Protein AF-A0AAE1UV70-F1 (afdb_monomer)

Organism: NCBI:txid243964

InterPro domains:
  IPR001757 P-type ATPase [PR00120] (324-340)
  IPR001757 P-type ATPase [PR00120] (352-368)
  IPR001757 P-type ATPase [PR00120] (383-408)
  IPR001757 P-type ATPase [TIGR01494] (24-434)
  IPR001757 P-type ATPase [TIGR01494] (580-686)
  IPR018303 P-type ATPase, phosphorylation site [PS00154] (149-155)
  IPR018303 P-type ATPase, phosphorylation site [PS00154] (486-492)
  IPR023214 HAD superfamily [G3DSA:3.40.50.1000] (114-409)
  IPR023214 HAD superfamily [G3DSA:3.40.50.1000] (577-671)
  IPR023298 P-type ATPase, transmembrane domain superfamily [SSF81665] (36-427)
  IPR023299 P-type ATPase, cytoplasmic domain N [G3DSA:3.40.1110.10] (154-232)
  IPR023299 P-type ATPase, cytoplasmic domain N [G3DSA:3.40.1110.10] (233-283)
  IPR027256 P-type ATPase, subfamily IB [TIGR01525] (2-461)
  IPR036412 HAD-like superfamily [SSF56784] (146-458)
  IPR036412 HAD-like superfamily [SSF56784] (483-710)
  IPR044492 P-type ATPase, haloacid dehalogenase domain [SFLDF00027] (129-404)

pLDDT: mean 71.95, std 21.82, range [19.06, 96.69]

Solvent-accessible surface area (backbone atoms only — not comparable to full-atom values): 41088 Å² total; per-residue (Å²): 140,85,64,73,91,67,83,84,89,75,84,91,79,93,76,81,86,86,59,61,69,73,65,19,66,54,42,45,50,50,53,45,50,52,55,13,65,70,38,77,29,66,71,50,55,51,51,53,54,47,49,68,58,47,54,60,50,42,53,52,51,14,52,49,38,20,49,54,42,33,50,34,51,73,69,65,68,58,66,75,84,77,48,56,98,89,55,52,57,62,56,55,15,47,42,29,14,48,8,21,46,47,29,49,58,63,67,33,50,72,44,24,47,61,50,20,48,46,42,41,40,52,47,29,43,79,70,40,29,39,42,56,15,32,48,33,40,53,39,37,43,61,46,38,30,36,38,33,32,43,75,42,44,46,17,64,61,56,44,36,67,76,49,75,48,66,76,48,103,64,59,68,53,62,53,33,50,53,51,24,31,58,26,65,81,42,88,47,65,66,31,49,19,46,35,60,54,35,48,73,66,47,90,85,50,103,72,71,85,62,62,72,69,41,79,74,44,80,44,88,100,34,37,40,35,22,30,45,90,90,35,48,35,39,39,24,38,72,65,51,36,53,77,72,70,28,73,79,53,70,71,56,53,52,51,37,50,54,28,17,64,67,34,18,52,50,32,40,32,29,51,69,72,38,64,38,31,40,41,28,31,28,50,52,69,38,89,62,43,38,58,43,48,53,49,36,48,77,69,65,25,47,60,33,42,41,31,60,47,54,61,53,33,46,52,30,49,27,60,71,37,68,41,88,45,77,44,46,59,38,50,55,69,52,47,2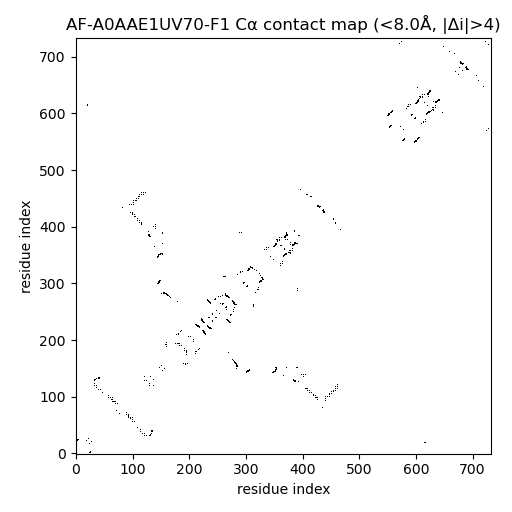4,51,51,47,46,54,46,39,74,74,72,42,38,34,29,24,37,24,38,18,79,76,37,31,64,24,18,56,59,24,67,27,7,34,16,39,26,80,75,42,73,58,14,53,70,35,25,32,27,39,25,58,49,84,52,70,62,50,58,55,47,50,33,53,50,20,40,52,34,55,50,48,30,53,50,33,44,52,52,46,48,49,54,31,65,58,35,32,50,42,16,56,39,73,48,26,90,83,67,70,49,72,52,50,46,68,56,26,45,49,52,49,51,51,50,34,52,50,33,51,52,58,26,56,54,52,72,72,68,72,77,73,69,84,68,78,69,74,72,68,83,89,64,87,83,74,81,91,77,80,54,103,79,76,73,92,82,94,76,86,91,81,91,80,83,92,74,87,84,80,91,88,80,95,76,71,71,68,68,69,57,74,78,61,83,92,77,89,83,84,92,84,76,96,79,81,85,84,84,82,93,77,86,88,77,90,73,92,75,87,78,88,78,66,62,68,34,36,37,51,47,75,74,61,85,73,71,92,69,56,78,68,50,60,52,51,38,55,72,55,55,38,46,79,61,58,92,88,49,43,45,62,52,47,48,56,44,43,76,71,66,33,48,38,36,31,42,44,66,39,83,13,78,80,42,26,70,32,26,55,66,32,82,40,12,31,17,31,64,85,41,38,70,62,22,53,73,40,25,82,40,72,35,86,56,92,42,76,67,54,57,54,45,53,53,53,51,49,53,54,49,50,53,47,51,52,49,41,50,51,54,52,48,53,46,52,68,51,48,50,45,38,56,69,34,71,49,26,91,83,65,76,49,63,56,50,69,68,58,53,50,50,51,53,50,50,52,54,49,49,43,51,52,60,58,55,53,60,77,69,66,70,77,86,88,67,95,46,74,70,66,50,53,58,66,73,78,107

Foldseek 3Di:
DDAPPDDDDDDDDDDDDPADFCRGPVNVLVVQLVQQLPADAPVLVVLVVCCVVQLVVLLVLLVVLLVVQLVCLVVVVDPPVLAPPVDHSNRQSNQLSLLSNLLSPLVQLNVLQSLLSSLLQVLLSVVQKHFRYNLLLQLLQQFQAEEEEDALAQFVNQKAFDDKDFPDPDDPLVVLLQLLQLLVPPPDNVSVNSVVVSVVSVPDDPDDDHFHWDPWDADPPFFIWIQGPNKTKTKGDPVSLVVLVADDDPVNVVVCLVLLLQLWHWMWMDINSYTTMITTMHRHGDPCLLVLCVVCVVVNHAYEYEYLADPSNQVNSCVVSVHDHYHYNDALVNLLVVLVVCVVVVGQYEYEECQPRNLSNLQSHSFREHADPPDPRSVVSGSMYRNHSDNLSSVVSSVSSNVSVVLSVVLVVLSVVSSVVSNCVSSCVCCVPPVDHQGSVNSNVSVVVSNVVSSVSSNCSSVDDRPCSVVPPPPPPDDDDDDDDDPPGDDDDDDDDDDDDDDDDDDDPDPPVVVVVVPDDDDDDDDDPPDPPPDPDDDDDDDDPPPDAFAAEEEEDPDDPDDDDPVVVVVCVLNNYDYDDQPCQLVVQVVCVVVVHQYEYEDDDQLPRCLVNLSNGNFREYECVYDPNSVVSGPYYHPHPDPLVVVVVVVLVVLQVVLVVVLCVLVVVCCVPLVCQCVCVCCVPPVHHQPPVNSVVSVVVSVVVSVVSNVCSVVDDRDPDPDSVVSVVVRRD

Sequence (733 aa):
MVIGGTVNENGVLHIRATRVGSESALSQIVRLVESAQMAKAPVQKFADRISKYFVPLVIILSVSTWLAWFLAGKYDGYPKSWIPSSVDSFQLALQFGISVMVIACPCALGLATPTAVMVGTGVGASRGVLIKGGHALESAQKVNCIVFDKTGTLTMGKPVVVTTRLFKSMVLRQFYELVAAAELNSEHPLAKAIVEYAKKFREDEENPRWPEVQDFESITGHGVKAVVHNKKLIVGNKSLMLDEGISVPVDADEILAEAEELAQTGILVSIDGVLSGVVAISDPVKPGAREVISLLKTMKVESKLVTGDNWGTANAIAKEVGISDVIAEAKPEHKAEKVKELQTLGKVVAMVGDGINDSPALVAADVGMAIGAGTDIAIEAADIVLMKSNLEDVVTAIDLSRRTFGRIRLNYFWAFGYNLLGIPIAAGALFPSTGFRLPPWVAGAAMAASSVSVVCSSLLLKNYKRPKKFDNLEIGGIRVNCIVFDKTGTLTIGKPMVVNTWLFKTMVPQEFSELIAAAEGIPIPVEAEKALAETEGQAQTSIRVSIDKELIGVLSVSDPLKPEAPEFVSILKSMNIEKAKPGQKAEKVKELQDLGKVVAMVGVGDGVNDSPALVAVDVGMAIGTGTDIAIEAADIVLMKSSLKDVITAIDLSKKTFRRIHLNYFWALRYNLLGIPIAAGVLFPSTHFCLPPWIAGAAMAASSVSVVCSSLLLKNYRKPKKLNTRDLQGIIVE

Secondary structure (DSSP, 8-state):
---TT----SS------SS-GGGSHHHHHHHHHHHHHHSPPHHHHHHHHHHHHHHHHHHHHHHHHHHHHHHHHHTT-S-GGGS-TT--HHHHHHHHHHHHHHHT--HHHHHHHHHHHHHHHHHHHHTTEEE-SHHHHHHHHH--EEEEEIIIIIB-S--EEEEEEESSS--HHHHHHHHHHHHHT---HHHHHHHHHHHTT-TT-SSPPPPPEEEEEEETTTEEEEEETTEEEEEE-HHHHHHTT----HHHHHHHHHHHHTT-EEEEEEETTEEEEEEEEE-PBPTTHHHHHHHHHHTT-EEEEE-SS-HHHHHHHHHHHT--EEE-S--HHHHHHHHHHHHHTT--EEEEE-SSS-HHHHHHSSEEEEESS--HHHHHH-SEEESSS-THHHHHHHHHHHHHHHHHHHHHHHHHHHHHHHHHHHTTTTHHHH-----HHHHHHHHHHHHHHHHHHHHGGGG----GGGTT---TT------PPPTT--------------------SSSSSTTTTTS---PPPS--TTSSSS----------------EEEEE--SS------HHHHHHHHHTT-B-PPTT-HHHHHHHHHHTT-EEEEEE-S-STTTHHHHHHSSEEEEETTS-HHHHHT-SEEESS--HHHHHHHHHHHHHHHHHHHHHHHHHHHHHHHHHHHHTTTTHHHH-----HHHHHHHHHHHHHHHHHHHHGGGG----S---HHHHHHHHH-

Structure (mmCIF, N/CA/C/O backbone):
data_AF-A0AAE1UV70-F1
#
_entry.id   AF-A0AAE1UV70-F1
#
loop_
_atom_site.group_PDB
_atom_site.id
_atom_site.type_symbol
_atom_site.label_atom_id
_atom_site.label_alt_id
_atom_site.label_comp_id
_atom_site.label_asym_id
_atom_site.label_entity_id
_atom_site.label_seq_id
_atom_site.pdbx_PDB_ins_code
_atom_site.Cartn_x
_atom_site.Cartn_y
_atom_site.Cartn_z
_atom_site.occupancy
_atom_site.B_iso_or_equiv
_atom_site.auth_seq_id
_atom_site.auth_comp_id
_atom_site.auth_asym_id
_atom_site.auth_atom_id
_atom_site.pdbx_PDB_model_num
ATOM 1 N N . MET A 1 1 ? 1.540 -0.021 24.687 1.00 54.69 1 MET A N 1
ATOM 2 C CA . MET A 1 1 ? 2.272 -0.747 23.626 1.00 54.69 1 MET A CA 1
ATOM 3 C C . MET A 1 1 ? 3.311 0.208 23.065 1.00 54.69 1 MET A C 1
ATOM 5 O O . MET A 1 1 ? 2.962 1.352 22.809 1.00 54.69 1 MET A O 1
ATOM 9 N N . VAL A 1 2 ? 4.565 -0.218 22.951 1.00 63.56 2 VAL A N 1
ATOM 10 C CA . VAL A 1 2 ? 5.666 0.584 22.391 1.00 63.56 2 VAL A CA 1
ATOM 11 C C . VAL A 1 2 ? 6.290 -0.189 21.237 1.00 63.56 2 VAL A C 1
ATOM 13 O O . VAL A 1 2 ? 6.264 -1.420 21.248 1.00 63.56 2 VAL A O 1
ATOM 16 N N . ILE A 1 3 ? 6.813 0.516 20.236 1.00 67.50 3 ILE A N 1
ATOM 17 C CA . ILE A 1 3 ? 7.341 -0.093 19.013 1.00 67.50 3 ILE A CA 1
ATOM 18 C C . ILE A 1 3 ? 8.868 0.032 19.008 1.00 67.50 3 ILE A C 1
ATOM 20 O O . ILE A 1 3 ? 9.404 1.123 19.169 1.00 67.50 3 ILE A O 1
ATOM 24 N N . GLY A 1 4 ? 9.587 -1.075 18.805 1.00 66.94 4 GLY A N 1
ATOM 25 C CA . GLY A 1 4 ? 11.048 -1.046 18.676 1.00 66.94 4 GLY A CA 1
ATOM 26 C C . GLY A 1 4 ? 11.500 -0.099 17.555 1.00 66.94 4 GLY A C 1
ATOM 27 O O . GLY A 1 4 ? 10.987 -0.178 16.440 1.00 66.94 4 GLY A O 1
ATOM 28 N N . GLY A 1 5 ? 12.437 0.806 17.860 1.00 64.25 5 GLY A N 1
ATOM 29 C CA . GLY A 1 5 ? 12.915 1.861 16.953 1.00 64.25 5 GLY A CA 1
ATOM 30 C C . GLY A 1 5 ? 12.373 3.269 17.247 1.00 64.25 5 GLY A C 1
ATOM 31 O O . GLY A 1 5 ? 12.861 4.233 16.662 1.00 64.25 5 GLY A O 1
ATOM 32 N N . THR A 1 6 ? 11.404 3.422 18.157 1.00 59.25 6 THR A N 1
ATOM 33 C CA . THR A 1 6 ? 10.949 4.742 18.635 1.00 59.25 6 THR A CA 1
ATOM 34 C C . THR A 1 6 ? 11.833 5.279 19.761 1.00 59.25 6 THR A C 1
ATOM 36 O O . THR A 1 6 ? 12.298 4.507 20.598 1.00 59.25 6 THR A O 1
ATOM 39 N N . VAL A 1 7 ? 12.017 6.601 19.821 1.00 66.62 7 VAL A N 1
ATOM 40 C CA . VAL A 1 7 ? 12.785 7.276 20.880 1.00 66.62 7 VAL A CA 1
ATOM 41 C C . VAL A 1 7 ? 11.846 7.676 22.018 1.00 66.62 7 VAL A C 1
ATOM 43 O O . VAL A 1 7 ? 10.841 8.342 21.784 1.00 66.62 7 VAL A O 1
ATOM 46 N N . ASN A 1 8 ? 12.164 7.257 23.244 1.00 64.31 8 ASN A N 1
ATOM 47 C CA . ASN A 1 8 ? 11.496 7.750 24.445 1.00 64.31 8 ASN A CA 1
ATOM 48 C C . ASN A 1 8 ? 12.130 9.086 24.846 1.00 64.31 8 ASN A C 1
ATOM 50 O O . ASN A 1 8 ? 13.316 9.116 25.166 1.00 64.31 8 ASN A O 1
ATOM 54 N N . GLU A 1 9 ? 11.364 10.172 24.801 1.00 52.44 9 GLU A N 1
ATOM 55 C CA . GLU A 1 9 ? 11.898 11.512 25.066 1.00 52.44 9 GLU A CA 1
ATOM 56 C C . GLU A 1 9 ? 12.005 11.812 26.567 1.00 52.44 9 GLU A C 1
ATOM 58 O O . GLU A 1 9 ? 13.020 12.345 27.003 1.00 52.44 9 GLU A O 1
ATOM 63 N N . ASN A 1 10 ? 11.000 11.435 27.369 1.00 57.41 10 ASN A N 1
ATOM 64 C CA . ASN A 1 10 ? 10.908 11.812 28.782 1.00 57.41 10 ASN A CA 1
ATOM 65 C C . ASN A 1 10 ? 10.503 10.633 29.681 1.00 57.41 10 ASN A C 1
ATOM 67 O O . ASN A 1 10 ? 9.598 9.868 29.356 1.00 57.41 10 ASN A O 1
ATOM 71 N N . GLY A 1 11 ? 11.114 10.558 30.868 1.00 63.62 11 GLY A N 1
ATOM 72 C CA . GLY A 1 11 ? 10.753 9.607 31.925 1.00 63.62 11 GLY A CA 1
ATOM 73 C C . GLY A 1 11 ? 11.327 8.197 31.747 1.00 63.62 11 GLY A C 1
ATOM 74 O O . GLY A 1 11 ? 11.804 7.817 30.679 1.00 63.62 11 GLY A O 1
ATOM 75 N N . VAL A 1 12 ? 11.292 7.409 32.825 1.00 76.56 12 VAL A N 1
ATOM 76 C CA . VAL A 1 12 ? 11.723 6.003 32.818 1.00 76.56 12 VAL A CA 1
ATOM 77 C C . VAL A 1 12 ? 10.519 5.113 32.516 1.00 76.56 12 VAL A C 1
ATOM 79 O O . VAL A 1 12 ? 9.504 5.184 33.204 1.00 76.56 12 VAL A O 1
ATOM 82 N N . LEU A 1 13 ? 10.638 4.260 31.495 1.00 79.50 13 LEU A N 1
ATOM 83 C CA . LEU A 1 13 ? 9.626 3.269 31.130 1.00 79.50 13 LEU A CA 1
ATOM 84 C C . LEU A 1 13 ? 10.156 1.858 31.389 1.00 79.50 13 LEU A C 1
ATOM 86 O O . LEU A 1 13 ? 11.187 1.466 30.846 1.00 79.50 13 LEU A O 1
ATOM 90 N N . HIS A 1 14 ? 9.410 1.063 32.152 1.00 84.94 14 HIS A N 1
ATOM 91 C CA . HIS A 1 14 ? 9.617 -0.381 32.228 1.00 84.94 14 HIS A CA 1
ATOM 92 C C . HIS A 1 14 ? 8.692 -1.068 31.224 1.00 84.94 14 HIS A C 1
ATOM 94 O O . HIS A 1 14 ? 7.469 -1.006 31.338 1.00 84.94 14 HIS A O 1
ATOM 100 N N . ILE A 1 15 ? 9.279 -1.707 30.212 1.00 86.00 15 ILE A N 1
ATOM 101 C CA . ILE A 1 15 ? 8.547 -2.286 29.083 1.00 86.00 15 ILE A CA 1
ATOM 102 C C . ILE A 1 15 ? 8.720 -3.803 29.097 1.00 86.00 15 ILE A C 1
ATOM 104 O O . ILE A 1 15 ? 9.838 -4.312 29.078 1.00 86.00 15 ILE A O 1
ATOM 108 N N . ARG A 1 16 ? 7.604 -4.537 29.066 1.00 82.69 16 ARG A N 1
ATOM 109 C CA . ARG A 1 16 ? 7.604 -5.980 28.806 1.00 82.69 16 ARG A CA 1
ATOM 110 C C . ARG A 1 16 ? 7.743 -6.216 27.302 1.00 82.69 16 ARG A C 1
ATOM 112 O O . ARG A 1 16 ? 6.876 -5.796 26.535 1.00 82.69 16 ARG A O 1
ATOM 119 N N . ALA A 1 17 ? 8.814 -6.886 26.887 1.00 85.50 17 ALA A N 1
ATOM 120 C CA . ALA A 1 17 ? 8.989 -7.289 25.496 1.00 85.50 17 ALA A CA 1
ATOM 121 C C . ALA A 1 17 ? 7.901 -8.305 25.109 1.00 85.50 17 ALA A C 1
ATOM 123 O O . ALA A 1 17 ? 7.751 -9.331 25.765 1.00 85.50 17 ALA A O 1
ATOM 124 N N . THR A 1 18 ? 7.120 -7.985 24.076 1.00 76.81 18 THR A N 1
ATOM 125 C CA . THR A 1 18 ? 6.042 -8.844 23.547 1.00 76.81 18 THR A CA 1
ATOM 126 C C . THR A 1 18 ? 6.389 -9.450 22.190 1.00 76.81 18 THR A C 1
ATOM 128 O O . THR A 1 18 ? 5.943 -10.551 21.905 1.00 76.81 18 THR A O 1
ATOM 131 N N . ARG A 1 19 ? 7.192 -8.752 21.373 1.00 66.81 19 ARG A N 1
ATOM 132 C CA . ARG A 1 19 ? 7.727 -9.209 20.080 1.00 66.81 19 ARG A CA 1
ATOM 133 C C . ARG A 1 19 ? 9.188 -8.764 19.958 1.00 66.81 19 ARG A C 1
ATOM 135 O O . ARG A 1 19 ? 9.484 -7.599 20.235 1.00 66.81 19 ARG A O 1
ATOM 142 N N . VAL A 1 20 ? 10.096 -9.659 19.567 1.00 81.50 20 VAL A N 1
ATOM 143 C CA . VAL A 1 20 ? 11.552 -9.403 19.469 1.00 81.50 20 VAL A CA 1
ATOM 144 C C . VAL A 1 20 ? 12.128 -9.955 18.159 1.00 81.50 20 VAL A C 1
ATOM 146 O O . VAL A 1 20 ? 11.505 -10.787 17.511 1.00 81.50 20 VAL A O 1
ATOM 149 N N . GLY A 1 21 ? 13.304 -9.475 17.738 1.00 77.50 21 GLY A N 1
ATOM 150 C CA . GLY A 1 21 ? 13.988 -9.986 16.542 1.00 77.50 21 GLY A CA 1
ATOM 151 C C . GLY A 1 21 ? 13.177 -9.815 15.251 1.00 77.50 21 GLY A C 1
ATOM 152 O O . GLY A 1 21 ? 12.758 -8.700 14.915 1.00 77.50 21 GLY A O 1
ATOM 153 N N . SER A 1 22 ? 12.954 -10.921 14.535 1.00 64.94 22 SER A N 1
ATOM 154 C CA . SER A 1 22 ? 12.188 -10.996 13.279 1.00 64.94 22 SER A CA 1
ATOM 155 C C . SER A 1 22 ? 10.712 -10.611 13.432 1.00 64.94 22 SER A C 1
ATOM 157 O O . SER A 1 22 ? 10.109 -10.099 12.490 1.00 64.94 22 SER A O 1
ATOM 159 N N . GLU A 1 23 ? 10.147 -10.772 14.627 1.00 59.19 23 GLU A N 1
ATOM 160 C CA . GLU A 1 23 ? 8.758 -10.414 14.931 1.00 59.19 23 GLU A CA 1
ATOM 161 C C . GLU A 1 23 ? 8.588 -8.943 15.326 1.00 59.19 23 GLU A C 1
ATOM 163 O O . GLU A 1 23 ? 7.464 -8.450 15.472 1.00 59.19 23 GLU A O 1
ATOM 168 N N . SER A 1 24 ? 9.694 -8.215 15.518 1.00 68.50 24 SER A N 1
ATOM 169 C CA . SER A 1 24 ? 9.633 -6.785 15.810 1.00 68.50 24 SER A CA 1
ATOM 170 C C . SER A 1 24 ? 8.984 -6.028 14.651 1.00 68.50 24 SER A C 1
ATOM 172 O O . SER A 1 24 ? 9.198 -6.343 13.479 1.00 68.50 24 SER A O 1
ATOM 174 N N . ALA A 1 25 ? 8.228 -4.973 14.962 1.00 59.88 25 ALA A N 1
ATOM 175 C CA . ALA A 1 25 ? 7.581 -4.175 13.922 1.00 59.88 25 ALA A CA 1
ATOM 176 C C . ALA A 1 25 ? 8.597 -3.586 12.927 1.00 59.88 25 ALA A C 1
ATOM 178 O O . ALA A 1 25 ? 8.303 -3.492 11.743 1.00 59.88 25 ALA A O 1
ATOM 179 N N . LEU A 1 26 ? 9.804 -3.224 13.381 1.00 66.88 26 LEU A N 1
ATOM 180 C CA . LEU A 1 26 ? 10.861 -2.732 12.497 1.00 66.88 26 LEU A CA 1
ATOM 181 C C . LEU A 1 26 ? 11.329 -3.814 11.515 1.00 66.88 26 LEU A C 1
ATOM 183 O O . LEU A 1 26 ? 11.459 -3.529 10.328 1.00 66.88 26 LEU A O 1
ATOM 187 N N . SER A 1 27 ? 11.534 -5.050 11.980 1.00 62.03 27 SER A N 1
ATOM 188 C CA . SER A 1 27 ? 11.929 -6.164 11.111 1.00 62.03 27 SER A CA 1
ATOM 189 C C . SER A 1 27 ? 10.817 -6.543 10.128 1.00 62.03 27 SER A C 1
ATOM 191 O O . SER A 1 27 ? 11.072 -6.705 8.936 1.00 62.03 27 SER A O 1
ATOM 193 N N . GLN A 1 28 ? 9.561 -6.546 10.586 1.00 59.06 28 GLN A N 1
ATOM 194 C CA . GLN A 1 28 ? 8.372 -6.691 9.737 1.00 59.06 28 GLN A CA 1
ATOM 195 C C . GLN A 1 28 ? 8.322 -5.610 8.641 1.00 59.06 28 GLN A C 1
ATOM 197 O O . GLN A 1 28 ? 8.130 -5.929 7.468 1.00 59.06 28 GLN A O 1
ATOM 202 N N . ILE A 1 29 ? 8.571 -4.338 8.986 1.00 58.00 29 ILE A N 1
ATOM 203 C CA . ILE A 1 29 ? 8.653 -3.233 8.015 1.00 58.00 29 ILE A CA 1
ATOM 204 C C . ILE A 1 29 ? 9.774 -3.482 7.001 1.00 58.00 29 ILE A C 1
ATOM 206 O O . ILE A 1 29 ? 9.533 -3.354 5.802 1.00 58.00 29 ILE A O 1
ATOM 210 N N . VAL A 1 30 ? 10.982 -3.842 7.449 1.00 61.12 30 VAL A N 1
ATOM 211 C CA . VAL A 1 30 ? 12.125 -4.109 6.557 1.00 61.12 30 VAL A CA 1
ATOM 212 C C . VAL A 1 30 ? 11.798 -5.248 5.595 1.00 61.12 30 VAL A C 1
ATOM 214 O O . VAL A 1 30 ? 11.910 -5.068 4.384 1.00 61.12 30 VAL A O 1
ATOM 217 N N . ARG A 1 31 ? 11.297 -6.375 6.106 1.00 62.91 31 ARG A N 1
ATOM 218 C CA . ARG A 1 31 ? 10.948 -7.556 5.308 1.00 62.91 31 ARG A CA 1
ATOM 219 C C . ARG A 1 31 ? 9.846 -7.259 4.289 1.00 62.91 31 ARG A C 1
ATOM 221 O O . ARG A 1 31 ? 9.937 -7.695 3.140 1.00 62.91 31 ARG A O 1
ATOM 228 N N . LEU A 1 32 ? 8.831 -6.483 4.676 1.00 59.34 32 LEU A N 1
ATOM 229 C CA . LEU A 1 32 ? 7.771 -6.023 3.774 1.00 59.34 32 LEU A CA 1
ATOM 230 C C . LEU A 1 32 ? 8.312 -5.083 2.691 1.00 59.34 32 LEU A C 1
ATOM 232 O O . LEU A 1 32 ? 7.955 -5.237 1.523 1.00 59.34 32 LEU A O 1
ATOM 236 N N . VAL A 1 33 ? 9.189 -4.138 3.047 1.00 57.91 33 VAL A N 1
ATOM 237 C CA . VAL A 1 33 ? 9.814 -3.208 2.092 1.00 57.91 33 VAL A CA 1
ATOM 238 C C . VAL A 1 33 ? 10.720 -3.952 1.109 1.00 57.91 33 VAL A C 1
ATOM 240 O O . VAL A 1 33 ? 10.639 -3.701 -0.092 1.00 57.91 33 VAL A O 1
ATOM 243 N N . GLU A 1 34 ? 11.540 -4.893 1.573 1.00 60.78 34 GLU A N 1
ATOM 244 C CA . GLU A 1 34 ? 12.393 -5.722 0.712 1.00 60.78 34 GLU A CA 1
ATOM 245 C C . GLU A 1 34 ? 11.562 -6.596 -0.234 1.00 60.78 34 GLU A C 1
ATOM 247 O O . GLU A 1 34 ? 11.793 -6.606 -1.446 1.00 60.78 34 GLU A O 1
ATOM 252 N N . SER A 1 35 ? 10.532 -7.266 0.293 1.00 59.16 35 SER A N 1
ATOM 253 C CA . SER A 1 35 ? 9.618 -8.094 -0.505 1.00 59.16 35 SER A CA 1
ATOM 254 C C . SER A 1 35 ? 8.896 -7.263 -1.568 1.00 59.16 35 SER A C 1
ATOM 256 O O . SER A 1 35 ? 8.792 -7.670 -2.728 1.00 59.16 35 SER A O 1
ATOM 258 N N . ALA A 1 36 ? 8.465 -6.051 -1.208 1.00 53.75 36 ALA A N 1
ATOM 259 C CA . ALA A 1 36 ? 7.874 -5.096 -2.134 1.00 53.75 36 ALA A CA 1
ATOM 260 C C . ALA A 1 36 ? 8.851 -4.668 -3.242 1.00 53.75 36 ALA A C 1
ATOM 262 O O . ALA A 1 36 ? 8.462 -4.575 -4.407 1.00 53.75 36 ALA A O 1
ATOM 263 N N . GLN A 1 37 ? 10.119 -4.417 -2.911 1.00 56.12 37 GLN A N 1
ATOM 264 C CA . GLN A 1 37 ? 11.135 -4.009 -3.887 1.00 56.12 37 GLN A CA 1
ATOM 265 C C . GLN A 1 37 ? 11.475 -5.114 -4.896 1.00 56.12 37 GLN A C 1
ATOM 267 O O . GLN A 1 37 ? 11.806 -4.807 -6.042 1.00 56.12 37 GLN A O 1
ATOM 272 N N . MET A 1 38 ? 11.370 -6.386 -4.503 1.00 60.97 38 MET A N 1
ATOM 273 C CA . MET A 1 38 ? 11.628 -7.520 -5.398 1.00 60.97 38 MET A CA 1
ATOM 274 C C . MET A 1 38 ? 10.447 -7.857 -6.325 1.00 60.97 38 MET A C 1
ATOM 276 O O . MET A 1 38 ? 10.638 -8.498 -7.364 1.00 60.97 38 MET A O 1
ATOM 280 N N . ALA A 1 39 ? 9.231 -7.413 -5.998 1.00 61.81 39 ALA A N 1
ATOM 281 C CA . ALA A 1 39 ? 8.038 -7.684 -6.792 1.00 61.81 39 ALA A CA 1
ATOM 282 C C . ALA A 1 39 ? 7.977 -6.820 -8.069 1.00 61.81 39 ALA A C 1
ATOM 284 O O . ALA A 1 39 ? 7.894 -5.590 -8.021 1.00 61.81 39 ALA A O 1
ATOM 285 N N . LYS A 1 40 ? 7.952 -7.467 -9.244 1.00 61.69 40 LYS A N 1
ATOM 286 C CA . LYS A 1 40 ? 7.862 -6.770 -10.540 1.00 61.69 40 LYS A CA 1
ATOM 287 C C . LYS A 1 40 ? 6.489 -6.125 -10.747 1.00 61.69 40 LYS A C 1
ATOM 289 O O . LYS A 1 40 ? 5.464 -6.802 -10.692 1.00 61.69 40 LYS A O 1
ATOM 294 N N . ALA A 1 41 ? 6.476 -4.839 -11.093 1.00 66.50 41 ALA A N 1
ATOM 295 C CA . ALA A 1 41 ? 5.252 -4.128 -11.460 1.00 66.50 41 ALA A CA 1
ATOM 296 C C . ALA A 1 41 ? 4.704 -4.606 -12.826 1.00 66.50 41 ALA A C 1
ATOM 298 O O . ALA A 1 41 ? 5.496 -4.858 -13.740 1.00 66.50 41 ALA A O 1
ATOM 299 N N . PRO A 1 42 ? 3.378 -4.673 -13.036 1.00 69.62 42 PRO A N 1
ATOM 300 C CA . PRO A 1 42 ? 2.796 -4.994 -14.343 1.00 69.62 42 PRO A CA 1
ATOM 301 C C . PRO A 1 42 ? 3.266 -4.061 -15.466 1.00 69.62 42 PRO A C 1
ATOM 303 O O . PRO A 1 42 ? 3.572 -4.540 -16.558 1.00 69.62 42 PRO A O 1
ATOM 306 N N . VAL A 1 43 ? 3.434 -2.761 -15.199 1.00 71.31 43 VAL A N 1
ATOM 307 C CA . VAL A 1 43 ? 4.006 -1.808 -16.168 1.00 71.31 43 VAL A CA 1
ATOM 308 C C . VAL A 1 43 ? 5.433 -2.177 -16.609 1.00 71.31 43 VAL A C 1
ATOM 310 O O . VAL A 1 43 ? 5.828 -1.879 -17.732 1.00 71.31 43 VAL A O 1
ATOM 313 N N . GLN A 1 44 ? 6.206 -2.907 -15.799 1.00 74.75 44 GLN A N 1
ATOM 314 C CA . GLN A 1 44 ? 7.512 -3.421 -16.226 1.00 74.75 44 GLN A CA 1
ATOM 315 C C . GLN A 1 44 ? 7.364 -4.453 -17.355 1.00 74.75 44 GLN A C 1
ATOM 317 O O . GLN A 1 44 ? 8.153 -4.448 -18.297 1.00 74.75 44 GLN A O 1
ATOM 322 N N . LYS A 1 45 ? 6.289 -5.258 -17.348 1.00 76.50 45 LYS A N 1
ATOM 323 C CA . LYS A 1 45 ? 5.973 -6.179 -18.456 1.00 76.50 45 LYS A CA 1
ATOM 324 C C . LYS A 1 45 ? 5.677 -5.426 -19.757 1.00 76.50 45 LYS A C 1
ATOM 326 O O . LYS A 1 45 ? 5.888 -5.971 -20.840 1.00 76.50 45 LYS A O 1
ATOM 331 N N . PHE A 1 46 ? 5.184 -4.188 -19.676 1.00 75.06 46 PHE A N 1
ATOM 332 C CA . PHE A 1 46 ? 5.000 -3.332 -20.848 1.00 75.06 46 PHE A CA 1
ATOM 333 C C . PHE A 1 46 ? 6.348 -2.896 -21.442 1.00 75.06 46 PHE A C 1
ATOM 335 O O . PHE A 1 46 ? 6.534 -3.032 -22.650 1.00 75.06 46 PHE A O 1
ATOM 342 N N . ALA A 1 47 ? 7.318 -2.484 -20.617 1.00 75.56 47 ALA A N 1
ATOM 343 C CA . ALA A 1 47 ? 8.687 -2.227 -21.084 1.00 75.56 47 ALA A CA 1
ATOM 344 C C . ALA A 1 47 ? 9.353 -3.479 -21.679 1.00 75.56 47 ALA A C 1
ATOM 346 O O . ALA A 1 47 ? 9.990 -3.392 -22.733 1.00 75.56 47 ALA A O 1
ATOM 347 N N . ASP A 1 48 ? 9.152 -4.648 -21.065 1.00 79.12 48 ASP A N 1
ATOM 348 C CA . ASP A 1 48 ? 9.658 -5.925 -21.582 1.00 79.12 48 ASP A CA 1
ATOM 349 C C . ASP A 1 48 ? 9.042 -6.251 -22.955 1.00 79.12 48 ASP A C 1
ATOM 351 O O . ASP A 1 48 ? 9.739 -6.650 -23.893 1.00 79.12 48 ASP A O 1
ATOM 355 N N . ARG A 1 49 ? 7.731 -6.016 -23.117 1.00 81.38 49 ARG A N 1
ATOM 356 C CA . ARG A 1 49 ? 7.023 -6.200 -24.391 1.00 81.38 49 ARG A CA 1
ATOM 357 C C . ARG A 1 49 ? 7.524 -5.244 -25.466 1.00 81.38 49 ARG A C 1
ATOM 359 O O . ARG A 1 49 ? 7.698 -5.679 -26.600 1.00 81.38 49 ARG A O 1
ATOM 366 N N . ILE A 1 50 ? 7.763 -3.975 -25.135 1.00 81.25 50 ILE A N 1
ATOM 367 C CA . ILE A 1 50 ? 8.335 -3.031 -26.099 1.00 81.25 50 ILE A CA 1
ATOM 368 C C . ILE A 1 50 ? 9.731 -3.490 -26.509 1.00 81.25 50 ILE A C 1
ATOM 370 O O . ILE A 1 50 ? 10.006 -3.584 -27.701 1.00 81.25 50 ILE A O 1
ATOM 374 N N . SER A 1 51 ? 10.576 -3.859 -25.547 1.00 79.94 51 SER A N 1
ATOM 375 C CA . SER A 1 51 ? 11.942 -4.325 -25.811 1.00 79.94 51 SER A CA 1
ATOM 376 C C . SER A 1 51 ? 11.968 -5.535 -26.753 1.00 79.94 51 SER A C 1
ATOM 378 O O . SER A 1 51 ? 12.805 -5.585 -27.653 1.00 79.94 51 SER A O 1
ATOM 380 N N . LYS A 1 52 ? 11.001 -6.458 -26.628 1.00 83.12 52 LYS A N 1
ATOM 381 C CA . LYS A 1 52 ? 10.853 -7.623 -27.519 1.00 83.12 52 LYS A CA 1
ATOM 382 C C . LYS A 1 52 ? 10.723 -7.246 -29.001 1.00 83.12 52 LYS A C 1
ATOM 384 O O . LYS A 1 52 ? 11.284 -7.941 -29.841 1.00 83.12 52 LYS A O 1
ATOM 389 N N . TYR A 1 53 ? 9.988 -6.183 -29.326 1.00 86.00 53 TYR A N 1
ATOM 390 C CA . TYR A 1 53 ? 9.807 -5.728 -30.713 1.00 86.00 53 TYR A CA 1
ATOM 391 C C . TYR A 1 53 ? 10.853 -4.695 -31.136 1.00 86.00 53 TYR A C 1
ATOM 393 O O . TYR A 1 53 ? 11.286 -4.671 -32.286 1.00 86.00 53 TYR A O 1
ATOM 401 N N . PHE A 1 54 ? 11.281 -3.856 -30.197 1.00 84.69 54 PHE A N 1
ATOM 402 C CA . PHE A 1 54 ? 12.196 -2.756 -30.448 1.00 84.69 54 PHE A CA 1
ATOM 403 C C . PHE A 1 54 ? 13.616 -3.243 -30.760 1.00 84.69 54 PHE A C 1
ATOM 405 O O . PHE A 1 54 ? 14.243 -2.727 -31.677 1.00 84.69 54 PHE A O 1
ATOM 412 N N . VAL A 1 55 ? 14.115 -4.276 -30.070 1.00 86.62 55 VAL A N 1
ATOM 413 C CA . VAL A 1 55 ? 15.477 -4.791 -30.300 1.00 86.62 55 VAL A CA 1
ATOM 414 C C . VAL A 1 55 ? 15.670 -5.332 -31.729 1.00 86.62 55 VAL A C 1
ATOM 416 O O . VAL A 1 55 ? 16.604 -4.880 -32.395 1.00 86.62 55 VAL A O 1
ATOM 419 N N . PRO A 1 56 ? 14.807 -6.223 -32.266 1.00 88.50 56 PRO A N 1
ATOM 420 C CA . PRO A 1 56 ? 14.916 -6.656 -33.661 1.00 88.50 56 PRO A CA 1
ATOM 421 C C . PRO A 1 56 ? 14.816 -5.499 -34.661 1.00 88.50 56 PRO A C 1
ATOM 423 O O . PRO A 1 56 ? 15.587 -5.453 -35.617 1.00 88.50 56 PRO A O 1
ATOM 426 N N . LEU A 1 57 ? 13.912 -4.540 -34.420 1.00 90.62 57 LEU A N 1
ATOM 427 C CA . LEU A 1 57 ? 13.755 -3.354 -35.265 1.00 90.62 57 LEU A CA 1
ATOM 428 C C . LEU A 1 57 ? 15.057 -2.547 -35.348 1.00 90.62 57 LEU A C 1
ATOM 430 O O . LEU A 1 57 ? 15.481 -2.174 -36.437 1.00 90.62 57 LEU A O 1
ATOM 434 N N . VAL A 1 58 ? 15.716 -2.312 -34.214 1.00 90.75 58 VAL A N 1
ATOM 435 C CA . VAL A 1 58 ? 16.987 -1.577 -34.147 1.00 90.75 58 VAL A CA 1
ATOM 436 C C . VAL A 1 58 ? 18.099 -2.290 -34.912 1.00 90.75 58 VAL A C 1
ATOM 438 O O . VAL A 1 58 ? 18.855 -1.638 -35.631 1.00 90.75 58 VAL A O 1
ATOM 441 N N . ILE A 1 59 ? 18.189 -3.618 -34.802 1.00 91.44 59 ILE A N 1
ATOM 442 C CA . ILE A 1 59 ? 19.179 -4.408 -35.547 1.00 91.44 59 ILE A CA 1
ATOM 443 C C . ILE A 1 59 ? 18.927 -4.280 -37.053 1.00 91.44 59 ILE A C 1
ATOM 445 O O . ILE A 1 59 ? 19.859 -4.000 -37.807 1.00 91.44 59 ILE A O 1
ATOM 449 N N . ILE A 1 60 ? 17.671 -4.415 -37.488 1.00 94.31 60 ILE A N 1
ATOM 450 C CA . ILE A 1 60 ? 17.290 -4.263 -38.899 1.00 94.31 60 ILE A CA 1
ATOM 451 C C . ILE A 1 60 ? 17.625 -2.854 -39.396 1.00 94.31 60 ILE A C 1
ATOM 453 O O . ILE A 1 60 ? 18.232 -2.721 -40.457 1.00 94.31 60 ILE A O 1
ATOM 457 N N . LEU A 1 61 ? 17.292 -1.806 -38.636 1.00 93.06 61 LEU A N 1
ATOM 458 C CA . LEU A 1 61 ? 17.606 -0.421 -38.996 1.00 93.06 61 LEU A CA 1
ATOM 459 C C . LEU A 1 61 ? 19.116 -0.169 -39.059 1.00 93.06 61 LEU A C 1
ATOM 461 O O . LEU A 1 61 ? 19.577 0.487 -39.989 1.00 93.06 61 LEU A O 1
ATOM 465 N N . SER A 1 62 ? 19.893 -0.708 -38.120 1.00 93.94 62 SER A N 1
ATOM 466 C CA . SER A 1 62 ? 21.356 -0.585 -38.099 1.00 93.94 62 SER A CA 1
ATOM 467 C C . SER A 1 62 ? 21.999 -1.245 -39.322 1.00 93.94 62 SER A C 1
ATOM 469 O O . SER A 1 62 ? 22.788 -0.606 -40.021 1.00 93.94 62 SER A O 1
ATOM 471 N N . VAL A 1 63 ? 21.606 -2.485 -39.637 1.00 94.69 63 VAL A N 1
ATOM 472 C CA . VAL A 1 63 ? 22.099 -3.215 -40.816 1.00 94.69 63 VAL A CA 1
ATOM 473 C C . VAL A 1 63 ? 21.649 -2.537 -42.109 1.00 94.69 63 VAL A C 1
ATOM 475 O O . VAL A 1 63 ? 22.455 -2.376 -43.022 1.00 94.69 63 VAL A O 1
ATOM 478 N N . SER A 1 64 ? 20.396 -2.083 -42.181 1.00 94.69 64 SER A N 1
ATOM 479 C CA . SER A 1 64 ? 19.865 -1.372 -43.352 1.00 94.69 64 SER A CA 1
ATOM 480 C C . SER A 1 64 ? 20.578 -0.039 -43.570 1.00 94.69 64 SER A C 1
ATOM 482 O O . SER A 1 64 ? 20.915 0.291 -44.701 1.00 94.69 64 SER A O 1
ATOM 484 N N . THR A 1 65 ? 20.871 0.698 -42.494 1.00 93.69 65 THR A N 1
ATOM 485 C CA . THR A 1 65 ? 21.654 1.942 -42.545 1.00 93.69 65 THR A CA 1
ATOM 486 C C . THR A 1 65 ? 23.059 1.660 -43.060 1.00 93.69 65 THR A C 1
ATOM 488 O O . THR A 1 65 ? 23.505 2.298 -44.010 1.00 93.69 65 THR A O 1
ATOM 491 N N . TRP A 1 66 ? 23.751 0.678 -42.479 1.00 93.69 66 TRP A N 1
ATOM 492 C CA . TRP A 1 66 ? 25.076 0.275 -42.943 1.00 93.69 66 TRP A CA 1
ATOM 493 C C . TRP A 1 66 ? 25.070 -0.093 -44.431 1.00 93.69 66 TRP A C 1
ATOM 495 O O . TRP A 1 66 ? 25.897 0.410 -45.189 1.00 93.69 66 TRP A O 1
ATOM 505 N N . LEU A 1 67 ? 24.114 -0.919 -44.861 1.00 93.19 67 LEU A N 1
ATOM 506 C CA . LEU A 1 67 ? 24.009 -1.365 -46.244 1.00 93.19 67 LEU A CA 1
ATOM 507 C C . LEU A 1 67 ? 23.702 -0.202 -47.197 1.00 93.19 67 LEU A C 1
ATOM 509 O O . LEU A 1 67 ? 24.335 -0.099 -48.244 1.00 93.19 67 LEU A O 1
ATOM 513 N N . ALA A 1 68 ? 22.782 0.694 -46.832 1.00 91.25 68 ALA A N 1
ATOM 514 C CA . ALA A 1 68 ? 22.430 1.862 -47.636 1.00 91.25 68 ALA A CA 1
ATOM 515 C C . ALA A 1 68 ? 23.639 2.782 -47.862 1.00 91.25 68 ALA A C 1
ATOM 517 O O . ALA A 1 68 ? 23.939 3.135 -49.002 1.00 91.25 68 ALA A O 1
ATOM 518 N N . TRP A 1 69 ? 24.384 3.106 -46.799 1.00 88.75 69 TRP A N 1
ATOM 519 C CA . TRP A 1 69 ? 25.594 3.927 -46.901 1.00 88.75 69 TRP A CA 1
ATOM 520 C C . TRP A 1 69 ? 26.731 3.213 -47.640 1.00 88.75 69 TRP A C 1
ATOM 522 O O . TRP A 1 69 ? 27.451 3.844 -48.411 1.00 88.75 69 TRP A O 1
ATOM 532 N N . PHE A 1 70 ? 26.879 1.898 -47.461 1.00 89.19 70 PHE A N 1
ATOM 533 C CA . PHE A 1 70 ? 27.891 1.110 -48.164 1.00 89.19 70 PHE A CA 1
ATOM 534 C C . PHE A 1 70 ? 27.625 1.048 -49.673 1.00 89.19 70 PHE A C 1
ATOM 536 O O . PHE A 1 70 ? 28.539 1.259 -50.471 1.00 89.19 70 PHE A O 1
ATOM 543 N N . LEU A 1 71 ? 26.375 0.800 -50.076 1.00 89.38 71 LEU A N 1
ATOM 544 C CA . LEU A 1 71 ? 25.980 0.790 -51.485 1.00 89.38 71 LEU A CA 1
ATOM 545 C C . LEU A 1 71 ? 26.113 2.183 -52.103 1.00 89.38 71 LEU A C 1
ATOM 547 O O . LEU A 1 71 ? 26.684 2.302 -53.184 1.00 89.38 71 LEU A O 1
ATOM 551 N N . ALA A 1 72 ? 25.677 3.234 -51.402 1.00 85.75 72 ALA A N 1
ATOM 552 C CA . ALA A 1 72 ? 25.864 4.610 -51.857 1.00 85.75 72 ALA A CA 1
ATOM 553 C C . ALA A 1 72 ? 27.353 4.947 -52.062 1.00 85.75 72 ALA A C 1
ATOM 555 O O . ALA A 1 72 ? 27.700 5.590 -53.046 1.00 85.75 72 ALA A O 1
ATOM 556 N N . GLY A 1 73 ? 28.244 4.446 -51.201 1.00 83.00 73 GLY A N 1
ATOM 557 C CA . GLY A 1 73 ? 29.689 4.628 -51.352 1.00 83.00 73 GLY A CA 1
ATOM 558 C C . GLY A 1 73 ? 30.314 3.808 -52.481 1.00 83.00 73 GLY A C 1
ATOM 559 O O . GLY A 1 73 ? 31.294 4.248 -53.075 1.00 83.00 73 GLY A O 1
ATOM 560 N N . LYS A 1 74 ? 29.763 2.628 -52.798 1.00 83.19 74 LYS A N 1
ATOM 561 C CA . LYS A 1 74 ? 30.239 1.764 -53.893 1.00 83.19 74 LYS A CA 1
ATOM 562 C C . LYS A 1 74 ? 29.827 2.277 -55.277 1.00 83.19 74 LYS A C 1
ATOM 564 O O . LYS A 1 74 ? 30.565 2.067 -56.233 1.00 83.19 74 LYS A O 1
ATOM 569 N N . TYR A 1 75 ? 28.664 2.918 -55.384 1.00 85.31 75 TYR A N 1
ATOM 570 C CA . TYR A 1 75 ? 28.124 3.459 -56.638 1.00 85.31 75 TYR A CA 1
ATOM 571 C C . TYR A 1 75 ? 28.436 4.955 -56.852 1.00 85.31 75 TYR A C 1
ATOM 573 O O . TYR A 1 75 ? 27.760 5.593 -57.652 1.00 85.31 75 TYR A O 1
ATOM 581 N N . ASP A 1 76 ? 29.416 5.526 -56.133 1.00 77.06 76 ASP A N 1
ATOM 582 C CA . ASP A 1 76 ? 29.757 6.966 -56.168 1.00 77.06 76 ASP A CA 1
ATOM 583 C C . ASP A 1 76 ? 28.533 7.895 -55.940 1.00 77.06 76 ASP A C 1
ATOM 585 O O . ASP A 1 76 ? 28.453 9.010 -56.452 1.00 77.06 76 ASP A O 1
ATOM 589 N N . GLY A 1 77 ? 27.559 7.447 -55.140 1.00 73.56 77 GLY A N 1
ATOM 590 C CA . GLY A 1 77 ? 26.295 8.144 -54.878 1.00 73.56 77 GLY A CA 1
ATOM 591 C C . GLY A 1 77 ? 26.404 9.373 -53.967 1.00 73.56 77 GLY A C 1
ATOM 592 O O . GLY A 1 77 ? 25.409 10.067 -53.765 1.00 73.56 77 GLY A O 1
ATOM 593 N N . TYR A 1 78 ? 27.584 9.658 -53.412 1.00 78.25 78 TYR A N 1
ATOM 594 C CA . TYR A 1 78 ? 27.873 10.888 -52.674 1.00 78.25 78 TYR A CA 1
ATOM 595 C C . TYR A 1 78 ? 29.289 11.410 -52.989 1.00 78.25 78 TYR A C 1
ATOM 597 O O . TYR A 1 78 ? 30.171 10.622 -53.341 1.00 78.25 78 TYR A O 1
ATOM 605 N N . PRO A 1 79 ? 29.541 12.729 -52.868 1.00 75.75 79 PRO A N 1
ATOM 606 C CA . PRO A 1 79 ? 30.832 13.324 -53.207 1.00 75.75 79 PRO A CA 1
ATOM 607 C C . PRO A 1 79 ? 31.980 12.733 -52.381 1.00 75.75 79 PRO A C 1
ATOM 609 O O . PRO A 1 79 ? 31.874 12.606 -51.160 1.00 75.75 79 PRO A O 1
ATOM 612 N N . LYS A 1 80 ? 33.134 12.478 -53.014 1.00 70.06 80 LYS A N 1
ATOM 613 C CA . LYS A 1 80 ? 34.356 12.020 -52.317 1.00 70.06 80 LYS A CA 1
ATOM 614 C C . LYS A 1 80 ? 34.854 13.005 -51.248 1.00 70.06 80 LYS A C 1
ATOM 616 O O . LYS A 1 80 ? 35.585 12.601 -50.356 1.00 70.06 80 LYS A O 1
ATOM 621 N N . SER A 1 81 ? 34.415 14.267 -51.289 1.00 70.81 81 SER A N 1
ATOM 622 C CA . SER A 1 81 ? 34.689 15.275 -50.255 1.00 70.81 81 SER A CA 1
ATOM 623 C C . SER A 1 81 ? 34.005 15.000 -48.910 1.00 70.81 81 SER A C 1
ATOM 625 O O . SER A 1 81 ? 34.402 15.582 -47.906 1.00 70.81 81 SER A O 1
ATOM 627 N N . TRP A 1 82 ? 32.987 14.133 -48.864 1.00 75.94 82 TRP A N 1
ATOM 628 C CA . TRP A 1 82 ? 32.302 13.753 -47.621 1.00 75.94 82 TRP A CA 1
ATOM 629 C C . TRP A 1 82 ? 33.036 12.654 -46.847 1.00 75.94 82 TRP A C 1
ATOM 631 O O . TRP A 1 82 ? 32.715 12.389 -45.688 1.00 75.94 82 TRP A O 1
ATOM 641 N N . ILE A 1 83 ? 34.013 12.006 -47.480 1.00 71.81 83 ILE A N 1
ATOM 642 C CA . ILE A 1 83 ? 34.846 10.985 -46.858 1.00 71.81 83 ILE A CA 1
ATOM 643 C C . ILE A 1 83 ? 36.054 11.698 -46.232 1.00 71.81 83 ILE A C 1
ATOM 645 O O . ILE A 1 83 ? 36.822 12.331 -46.959 1.00 71.81 83 ILE A O 1
ATOM 649 N N . PRO A 1 84 ? 36.254 11.629 -44.902 1.00 72.69 84 PRO A N 1
ATOM 650 C CA . PRO A 1 84 ? 37.462 12.163 -44.285 1.00 72.69 84 PRO A CA 1
ATOM 651 C C . PRO A 1 84 ? 38.696 11.445 -44.840 1.00 72.69 84 PRO A C 1
ATOM 653 O O . PRO A 1 84 ? 38.671 10.227 -44.994 1.00 72.69 84 PRO A O 1
ATOM 656 N N . SER A 1 85 ? 39.803 12.160 -45.054 1.00 66.31 85 SER A N 1
ATOM 657 C CA . SER A 1 85 ? 41.036 11.611 -45.653 1.00 66.31 85 SER A CA 1
ATOM 658 C C . SER A 1 85 ? 41.662 10.428 -44.894 1.00 66.31 85 SER A C 1
ATOM 660 O O . SER A 1 85 ? 42.597 9.808 -45.388 1.00 66.31 85 SER A O 1
ATOM 662 N N . SER A 1 86 ? 41.182 10.132 -43.684 1.00 67.94 86 SER A N 1
ATOM 663 C CA . SER A 1 86 ? 41.643 9.052 -42.809 1.00 67.94 86 SER A CA 1
ATOM 664 C C . SER A 1 86 ? 40.748 7.802 -42.805 1.00 67.94 86 SER A C 1
ATOM 666 O O . SER A 1 86 ? 41.034 6.880 -42.044 1.00 67.94 86 SER A O 1
ATOM 668 N N . VAL A 1 87 ? 39.655 7.764 -43.582 1.00 75.88 87 VAL A N 1
ATOM 669 C CA . VAL A 1 87 ? 38.589 6.752 -43.447 1.00 75.88 87 VAL A CA 1
ATOM 670 C C . VAL A 1 87 ? 38.108 6.265 -44.820 1.00 75.88 87 VAL A C 1
ATOM 672 O O . VAL A 1 87 ? 37.847 7.076 -45.696 1.00 75.88 87 VAL A O 1
ATOM 675 N N . ASP A 1 88 ? 37.914 4.956 -45.006 1.00 81.62 88 ASP A N 1
ATOM 676 C CA . ASP A 1 88 ? 37.337 4.394 -46.244 1.00 81.62 88 ASP A CA 1
ATOM 677 C C . ASP A 1 88 ? 35.795 4.442 -46.254 1.00 81.62 88 ASP A C 1
ATOM 679 O O . ASP A 1 88 ? 35.154 4.423 -45.198 1.00 81.62 88 ASP A O 1
ATOM 683 N N . SER A 1 89 ? 35.165 4.373 -47.439 1.00 80.31 89 SER A N 1
ATOM 684 C CA . SER A 1 89 ? 33.693 4.303 -47.594 1.00 80.31 89 SER A CA 1
ATOM 685 C C . SER A 1 89 ? 33.047 3.186 -46.763 1.00 80.31 89 SER A C 1
ATOM 687 O O . SER A 1 89 ? 31.969 3.367 -46.198 1.00 80.31 89 SER A O 1
ATOM 689 N N . PHE A 1 90 ? 33.722 2.037 -46.632 1.00 85.56 90 PHE A N 1
ATOM 690 C CA . PHE A 1 90 ? 33.261 0.937 -45.781 1.00 85.56 90 PHE A CA 1
ATOM 691 C C . PHE A 1 90 ? 33.245 1.321 -44.298 1.00 85.56 90 PHE A C 1
ATOM 693 O O . PHE A 1 90 ? 32.263 1.063 -43.603 1.00 85.56 90 PHE A O 1
ATOM 700 N N . GLN A 1 91 ? 34.316 1.953 -43.811 1.00 84.06 91 GLN A N 1
ATOM 701 C CA . GLN A 1 91 ? 34.431 2.361 -42.413 1.00 84.06 91 GLN A CA 1
ATOM 702 C C . GLN A 1 91 ? 33.409 3.453 -42.077 1.00 84.06 91 GLN A C 1
ATOM 704 O O . GLN A 1 91 ? 32.779 3.387 -41.023 1.00 84.06 91 GLN A O 1
ATOM 709 N N . LEU A 1 92 ? 33.176 4.407 -42.986 1.00 84.81 92 LEU A N 1
ATOM 710 C CA . LEU A 1 92 ? 32.156 5.445 -42.818 1.00 84.81 92 LEU A CA 1
ATOM 711 C C . LEU A 1 92 ? 30.752 4.835 -42.660 1.00 84.81 92 LEU A C 1
ATOM 713 O O . LEU A 1 92 ? 30.047 5.144 -41.692 1.00 84.81 92 LEU A O 1
ATOM 717 N N . ALA A 1 93 ? 30.375 3.929 -43.569 1.00 88.38 93 ALA A N 1
ATOM 718 C CA . ALA A 1 93 ? 29.097 3.221 -43.534 1.00 88.38 93 ALA A CA 1
ATOM 719 C C . ALA A 1 93 ? 28.949 2.369 -42.265 1.00 88.38 93 ALA A C 1
ATOM 721 O O . ALA A 1 93 ? 27.908 2.396 -41.603 1.00 88.38 93 ALA A O 1
ATOM 722 N N . LEU A 1 94 ? 30.005 1.635 -41.893 1.00 89.00 94 LEU A N 1
ATOM 723 C CA . LEU A 1 94 ? 30.033 0.804 -40.687 1.00 89.00 94 LEU A CA 1
ATOM 724 C C . LEU A 1 94 ? 29.812 1.648 -39.440 1.00 89.00 94 LEU A C 1
ATOM 726 O O . LEU A 1 94 ? 29.038 1.281 -38.560 1.00 89.00 94 LEU A O 1
ATOM 730 N N . GLN A 1 95 ? 30.442 2.813 -39.378 1.00 87.62 95 GLN A N 1
ATOM 731 C CA . GLN A 1 95 ? 30.282 3.673 -38.232 1.00 87.62 95 GLN A CA 1
ATOM 732 C C . GLN A 1 95 ? 28.863 4.277 -38.123 1.00 87.62 95 GLN A C 1
ATOM 734 O O . GLN A 1 95 ? 28.409 4.456 -36.999 1.00 87.62 95 GLN A O 1
ATOM 739 N N . PHE A 1 96 ? 28.154 4.582 -39.224 1.00 89.69 96 PHE A N 1
ATOM 740 C CA . PHE A 1 96 ? 26.733 4.982 -39.152 1.00 89.69 96 PHE A CA 1
ATOM 741 C C . PHE A 1 96 ? 25.856 3.836 -38.625 1.00 89.69 96 PHE A C 1
ATOM 743 O O . PHE A 1 96 ? 25.043 4.045 -37.726 1.00 89.69 96 PHE A O 1
ATOM 750 N N . GLY A 1 97 ? 26.083 2.607 -39.102 1.00 91.69 97 GLY A N 1
ATOM 751 C CA . GLY A 1 97 ? 25.403 1.415 -38.585 1.00 91.69 97 GLY A CA 1
ATOM 752 C C . GLY A 1 97 ? 25.629 1.207 -37.083 1.00 91.69 97 GLY A C 1
ATOM 753 O O . GLY A 1 97 ? 24.667 1.015 -36.334 1.00 91.69 97 GLY A O 1
ATOM 754 N N . ILE A 1 98 ? 26.881 1.313 -36.620 1.00 91.75 98 ILE A N 1
ATOM 755 C CA . ILE A 1 98 ? 27.231 1.210 -35.193 1.00 91.75 98 ILE A CA 1
ATOM 756 C C . ILE A 1 98 ? 26.582 2.346 -34.393 1.00 91.75 98 ILE A C 1
ATOM 758 O O . ILE A 1 98 ? 26.022 2.091 -33.330 1.00 91.75 98 ILE A O 1
ATOM 762 N N . SER A 1 99 ? 26.600 3.586 -34.890 1.00 90.25 99 SER A N 1
ATOM 763 C CA . SER A 1 99 ? 25.957 4.717 -34.209 1.00 90.25 99 SER A CA 1
ATOM 764 C C . SER A 1 99 ? 24.450 4.510 -34.032 1.00 90.25 99 SER A C 1
ATOM 766 O O . SER A 1 99 ? 23.944 4.774 -32.942 1.00 90.25 99 SER A O 1
ATOM 768 N N . VAL A 1 100 ? 23.745 3.992 -35.049 1.00 92.56 100 VAL A N 1
ATOM 769 C CA . VAL A 1 100 ? 22.313 3.636 -34.954 1.00 92.56 100 VAL A CA 1
ATOM 770 C C . VAL A 1 100 ? 22.084 2.542 -33.915 1.00 92.56 100 VAL A C 1
ATOM 772 O O . VAL A 1 100 ? 21.156 2.639 -33.117 1.00 92.56 100 VAL A O 1
ATOM 775 N N . MET A 1 101 ? 22.940 1.521 -33.881 1.00 91.38 101 MET A N 1
ATOM 776 C CA . MET A 1 101 ? 22.835 0.442 -32.897 1.00 91.38 101 MET A CA 1
ATOM 777 C C . MET A 1 101 ? 23.027 0.955 -31.463 1.00 91.38 101 MET A C 1
ATOM 779 O O . MET A 1 101 ? 22.260 0.595 -30.572 1.00 91.38 101 MET A O 1
ATOM 783 N N . VAL A 1 102 ? 24.031 1.810 -31.240 1.00 89.81 102 VAL A N 1
ATOM 784 C CA . VAL A 1 102 ? 24.379 2.328 -29.908 1.00 89.81 102 VAL A CA 1
ATOM 785 C C . VAL A 1 102 ? 23.333 3.317 -29.397 1.00 89.81 102 VAL A C 1
ATOM 787 O O . VAL A 1 102 ? 22.880 3.175 -28.262 1.00 89.81 102 VAL A O 1
ATOM 790 N N . ILE A 1 103 ? 22.914 4.292 -30.216 1.00 89.38 103 ILE A N 1
ATOM 791 C CA . ILE A 1 103 ? 21.941 5.318 -29.794 1.00 89.38 103 ILE A CA 1
ATOM 792 C C . ILE A 1 103 ? 20.564 4.725 -29.487 1.00 89.38 103 ILE A C 1
ATOM 794 O O . ILE A 1 103 ? 19.764 5.315 -28.770 1.00 89.38 103 ILE A O 1
ATOM 798 N N . ALA A 1 104 ? 20.271 3.559 -30.054 1.00 87.81 104 ALA A N 1
ATOM 799 C CA . ALA A 1 104 ? 18.982 2.925 -29.924 1.00 87.81 104 ALA A CA 1
ATOM 800 C C . ALA A 1 104 ? 18.897 1.937 -28.753 1.00 87.81 104 ALA A C 1
ATOM 802 O O . ALA A 1 104 ? 17.837 1.344 -28.579 1.00 87.81 104 ALA A O 1
ATOM 803 N N . CYS A 1 105 ? 19.934 1.744 -27.921 1.00 83.19 105 CYS A N 1
ATOM 804 C CA . CYS A 1 105 ? 19.767 0.932 -26.707 1.00 83.19 105 CYS A CA 1
ATOM 805 C C . CYS A 1 105 ? 18.632 1.517 -25.846 1.00 83.19 105 CYS A C 1
ATOM 807 O O . CYS A 1 105 ? 18.702 2.680 -25.470 1.00 83.19 105 CYS A O 1
ATOM 809 N N . PRO A 1 106 ? 17.601 0.762 -25.436 1.00 77.00 106 PRO A N 1
ATOM 810 C CA . PRO A 1 106 ? 16.582 1.263 -24.513 1.00 77.00 106 PRO A CA 1
ATOM 811 C C . PRO A 1 106 ? 17.029 1.130 -23.042 1.00 77.00 106 PRO A C 1
ATOM 813 O O . PRO A 1 106 ? 16.249 0.766 -22.168 1.00 77.00 106 PRO A O 1
ATOM 816 N N . CYS A 1 107 ? 18.298 1.412 -22.744 1.00 79.38 107 CYS A N 1
ATOM 817 C CA . CYS A 1 107 ? 18.907 1.190 -21.431 1.00 79.38 107 CYS A CA 1
ATOM 818 C C . CYS A 1 107 ? 18.153 1.948 -20.301 1.00 79.38 107 CYS A C 1
ATOM 820 O O . CYS A 1 107 ? 17.872 1.392 -19.239 1.00 79.38 107 CYS A O 1
ATOM 822 N N . ALA A 1 108 ? 17.729 3.192 -20.563 1.00 81.94 108 ALA A N 1
ATOM 823 C CA . ALA A 1 108 ? 16.956 4.008 -19.622 1.00 81.94 108 ALA A CA 1
ATOM 824 C C . ALA A 1 108 ? 15.510 3.505 -19.416 1.00 81.94 108 ALA A C 1
ATOM 826 O O . ALA A 1 108 ? 14.944 3.666 -18.334 1.00 81.94 108 ALA A O 1
ATOM 827 N N . LEU A 1 109 ? 14.921 2.855 -20.428 1.00 82.12 109 LEU A N 1
ATOM 828 C CA . LEU A 1 109 ? 13.561 2.309 -20.369 1.00 82.12 109 LEU A CA 1
ATOM 829 C C . LEU A 1 109 ? 13.456 1.199 -19.315 1.00 82.12 109 LEU A C 1
ATOM 831 O O . LEU A 1 109 ? 12.501 1.172 -18.541 1.00 82.12 109 LEU A O 1
ATOM 835 N N . GLY A 1 110 ? 14.466 0.323 -19.257 1.00 81.19 110 GLY A N 1
ATOM 836 C CA . GLY A 1 110 ? 14.527 -0.781 -18.296 1.00 81.19 110 GLY A CA 1
ATOM 837 C C . GLY A 1 110 ? 14.682 -0.328 -16.841 1.00 81.19 110 GLY A C 1
ATOM 838 O O . GLY A 1 110 ? 14.222 -1.019 -15.936 1.00 81.19 110 GLY A O 1
ATOM 839 N N . LEU A 1 111 ? 15.278 0.848 -16.610 1.00 84.19 111 LEU A N 1
ATOM 840 C CA . LEU A 1 111 ? 15.481 1.418 -15.272 1.00 84.19 111 LEU A CA 1
ATOM 841 C C . LEU A 1 111 ? 14.328 2.319 -14.811 1.00 84.19 111 LEU A C 1
ATOM 843 O O . LEU A 1 111 ? 14.070 2.427 -13.613 1.00 84.19 111 LEU A O 1
ATOM 847 N N . ALA A 1 112 ? 13.602 2.942 -15.741 1.00 86.94 112 ALA A N 1
ATOM 848 C CA . ALA A 1 112 ? 12.605 3.964 -15.429 1.00 86.94 112 ALA A CA 1
ATOM 849 C C . ALA A 1 112 ? 11.517 3.509 -14.447 1.00 86.94 112 ALA A C 1
ATOM 851 O O . ALA A 1 112 ? 11.156 4.261 -13.541 1.00 86.94 112 ALA A O 1
ATOM 852 N N . THR A 1 113 ? 11.006 2.289 -14.607 1.00 88.12 113 THR A N 1
ATOM 853 C CA . THR A 1 113 ? 9.998 1.714 -13.707 1.00 88.12 113 THR A CA 1
ATOM 854 C C . THR A 1 113 ? 10.576 1.263 -12.369 1.00 88.12 113 THR A C 1
ATOM 856 O O . THR A 1 113 ? 10.095 1.763 -11.352 1.00 88.12 113 THR A O 1
ATO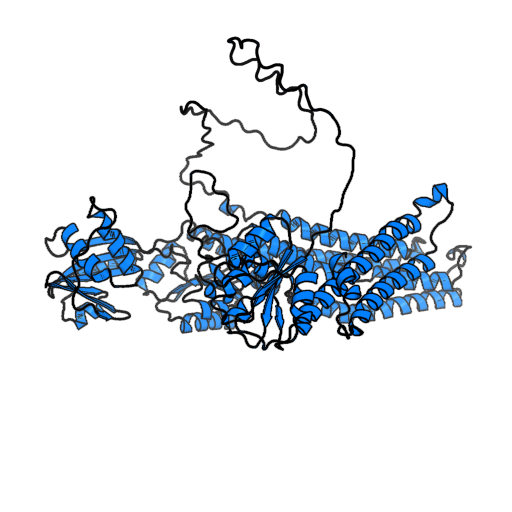M 859 N N . PRO A 1 114 ? 11.566 0.346 -12.310 1.00 85.50 114 PRO A N 1
ATOM 860 C CA . PRO A 1 114 ? 12.031 -0.189 -11.032 1.00 85.50 114 PRO A CA 1
ATOM 861 C C . PRO A 1 114 ? 12.596 0.901 -10.119 1.00 85.50 114 PRO A C 1
ATOM 863 O O . PRO A 1 114 ? 12.319 0.885 -8.924 1.00 85.50 114 PRO A O 1
ATOM 866 N N . THR A 1 115 ? 13.302 1.901 -10.660 1.00 88.31 115 THR A N 1
ATOM 867 C CA . THR A 1 115 ? 13.823 3.007 -9.845 1.00 88.31 115 THR A CA 1
ATOM 868 C C . THR A 1 115 ? 12.702 3.882 -9.283 1.00 88.31 115 THR A C 1
ATOM 870 O O . THR A 1 115 ? 12.734 4.231 -8.105 1.00 88.31 115 THR A O 1
ATOM 873 N N . ALA A 1 116 ? 11.688 4.224 -10.082 1.00 89.94 116 ALA A N 1
ATOM 874 C CA . ALA A 1 116 ? 10.571 5.038 -9.607 1.00 89.94 116 ALA A CA 1
ATOM 875 C C . ALA A 1 116 ? 9.705 4.296 -8.579 1.00 89.94 116 ALA A C 1
ATOM 877 O O . ALA A 1 116 ? 9.336 4.889 -7.569 1.00 89.94 116 ALA A O 1
ATOM 878 N N . VAL A 1 117 ? 9.426 3.006 -8.801 1.00 90.38 117 VAL A N 1
ATOM 879 C CA . VAL A 1 117 ? 8.687 2.162 -7.848 1.00 90.38 117 VAL A CA 1
ATOM 880 C C . VAL A 1 117 ? 9.463 2.038 -6.539 1.00 90.38 117 VAL A C 1
ATOM 882 O O . VAL A 1 117 ? 8.890 2.301 -5.491 1.00 90.38 117 VAL A O 1
ATOM 885 N N . MET A 1 118 ? 10.766 1.741 -6.589 1.00 86.75 118 MET A N 1
ATOM 886 C CA . MET A 1 118 ? 11.624 1.628 -5.402 1.00 86.75 118 MET A CA 1
ATOM 887 C C . MET A 1 118 ? 11.657 2.921 -4.574 1.00 86.75 118 MET A C 1
ATOM 889 O O . MET A 1 118 ? 11.524 2.880 -3.352 1.00 86.75 118 MET A O 1
ATOM 893 N N . VAL A 1 119 ? 11.820 4.083 -5.220 1.00 89.44 119 VAL A N 1
ATOM 894 C CA . VAL A 1 119 ? 11.789 5.368 -4.503 1.00 89.44 119 VAL A CA 1
ATOM 895 C C . VAL A 1 119 ? 10.379 5.659 -3.984 1.00 89.44 119 VAL A C 1
ATOM 897 O O . VAL A 1 119 ? 10.240 6.116 -2.854 1.00 89.44 119 VAL A O 1
ATOM 900 N N . GLY A 1 120 ? 9.337 5.372 -4.768 1.00 90.12 120 GLY A N 1
ATOM 901 C CA . GLY A 1 120 ? 7.941 5.567 -4.378 1.00 90.12 120 GLY A CA 1
ATOM 902 C C . GLY A 1 120 ? 7.552 4.758 -3.141 1.00 90.12 120 GLY A C 1
ATOM 903 O O . GLY A 1 120 ? 7.032 5.328 -2.184 1.00 90.12 120 GLY A O 1
ATOM 904 N N . THR A 1 121 ? 7.860 3.459 -3.108 1.00 87.81 121 THR A N 1
ATOM 905 C CA . THR A 1 121 ? 7.574 2.596 -1.951 1.00 87.81 121 THR A CA 1
ATOM 906 C C . THR A 1 121 ? 8.412 2.979 -0.731 1.00 87.81 121 THR A C 1
ATOM 908 O O . THR A 1 121 ? 7.879 3.018 0.374 1.00 87.81 121 THR A O 1
ATOM 911 N N . GLY A 1 122 ? 9.684 3.360 -0.912 1.00 86.75 122 GLY A N 1
ATOM 912 C CA . GLY A 1 122 ? 10.529 3.861 0.179 1.00 86.75 122 GLY A CA 1
ATOM 913 C C . GLY A 1 122 ? 10.021 5.178 0.783 1.00 86.75 122 GLY A C 1
ATOM 914 O O . GLY A 1 122 ? 9.971 5.332 2.004 1.00 86.75 122 GLY A O 1
ATOM 915 N N . VAL A 1 123 ? 9.580 6.118 -0.060 1.00 88.50 123 VAL A N 1
ATOM 916 C CA . VAL A 1 123 ? 8.936 7.363 0.390 1.00 88.50 123 VAL A CA 1
ATOM 917 C C . VAL A 1 123 ? 7.626 7.059 1.115 1.00 88.50 123 VAL A C 1
ATOM 919 O O . VAL A 1 123 ? 7.395 7.630 2.179 1.00 88.50 123 VAL A O 1
ATOM 922 N N . GLY A 1 124 ? 6.809 6.136 0.601 1.00 89.50 124 GLY A N 1
ATOM 923 C CA . GLY A 1 124 ? 5.600 5.659 1.276 1.00 89.50 124 GLY A CA 1
ATOM 924 C C . GLY A 1 124 ? 5.905 5.145 2.680 1.00 89.50 124 GLY A C 1
ATOM 925 O O . GLY A 1 124 ? 5.335 5.647 3.650 1.00 89.50 124 GLY A O 1
ATOM 926 N N . ALA A 1 125 ? 6.881 4.241 2.802 1.00 85.12 125 ALA A N 1
ATOM 927 C CA . ALA A 1 125 ? 7.274 3.649 4.075 1.00 85.12 125 ALA A CA 1
ATOM 928 C C . ALA A 1 125 ? 7.727 4.712 5.088 1.00 85.12 125 ALA A C 1
ATOM 930 O O . ALA A 1 125 ? 7.229 4.743 6.212 1.00 85.12 125 ALA A O 1
ATOM 931 N N . SER A 1 126 ? 8.566 5.671 4.669 1.00 82.31 126 SER A N 1
ATOM 932 C CA . SER A 1 126 ? 8.975 6.804 5.523 1.00 82.31 126 SER A CA 1
ATOM 933 C C . SER A 1 126 ? 7.814 7.702 5.978 1.00 82.31 126 SER A C 1
ATOM 935 O O . SER A 1 126 ? 7.938 8.458 6.941 1.00 82.31 126 SER A O 1
ATOM 937 N N . ARG A 1 127 ? 6.674 7.640 5.281 1.00 84.12 127 ARG A N 1
ATOM 938 C CA . ARG A 1 127 ? 5.450 8.393 5.576 1.00 84.12 127 ARG A CA 1
ATOM 939 C C . ARG A 1 127 ? 4.371 7.535 6.241 1.00 84.12 127 ARG A C 1
ATOM 941 O O . ARG A 1 127 ? 3.261 8.034 6.384 1.00 84.12 127 ARG A O 1
ATOM 948 N N . GLY A 1 128 ? 4.688 6.308 6.661 1.00 83.31 128 GLY A N 1
ATOM 949 C CA . GLY A 1 128 ? 3.758 5.401 7.342 1.00 83.31 128 GLY A CA 1
ATOM 950 C C . GLY A 1 128 ? 2.822 4.618 6.416 1.00 83.31 128 GLY A C 1
ATOM 951 O O . GLY A 1 128 ? 1.873 4.019 6.907 1.00 83.31 128 GLY A O 1
ATOM 952 N N . VAL A 1 129 ? 3.083 4.608 5.106 1.00 90.25 129 VAL A N 1
ATOM 953 C CA . VAL A 1 129 ? 2.310 3.872 4.093 1.00 90.25 129 VAL A CA 1
ATOM 954 C C . VAL A 1 129 ? 3.183 2.764 3.509 1.00 90.25 129 VAL A C 1
ATOM 956 O O . VAL A 1 129 ? 4.026 3.015 2.647 1.00 90.25 129 VAL A O 1
ATOM 959 N N . LEU A 1 130 ? 3.002 1.530 3.965 1.00 88.44 130 LEU A N 1
ATOM 960 C CA . LEU A 1 130 ? 3.722 0.376 3.431 1.00 88.44 130 LEU A CA 1
ATOM 961 C C . LEU A 1 130 ? 2.984 -0.172 2.217 1.00 88.44 130 LEU A C 1
ATOM 963 O O . LEU A 1 130 ? 1.824 -0.546 2.315 1.00 88.44 130 LEU A O 1
ATOM 967 N N . ILE A 1 131 ? 3.656 -0.239 1.074 1.00 89.50 131 ILE A N 1
ATOM 968 C CA . ILE A 1 131 ? 3.059 -0.689 -0.187 1.00 89.50 131 ILE A CA 1
ATOM 969 C C . ILE A 1 131 ? 3.734 -1.996 -0.584 1.00 89.50 131 ILE A C 1
ATOM 971 O O . ILE A 1 131 ? 4.942 -2.003 -0.832 1.00 89.50 131 ILE A O 1
ATOM 975 N N . LYS A 1 132 ? 2.970 -3.090 -0.660 1.00 82.56 132 LYS A N 1
ATOM 976 C CA . LYS A 1 132 ? 3.473 -4.438 -0.951 1.00 82.56 132 LYS A CA 1
ATOM 977 C C . LYS A 1 132 ? 3.687 -4.670 -2.443 1.00 82.56 132 LYS A C 1
ATOM 979 O O . LYS A 1 132 ? 3.041 -5.476 -3.105 1.00 82.56 132 LYS A O 1
ATOM 984 N N . GLY A 1 133 ? 4.660 -3.952 -2.974 1.00 74.88 133 GLY A N 1
ATOM 985 C CA . GLY A 1 133 ? 5.192 -4.173 -4.307 1.00 74.88 133 GLY A CA 1
ATOM 986 C C . GLY A 1 133 ? 4.587 -3.304 -5.397 1.00 74.88 133 GLY A C 1
ATOM 987 O O . GLY A 1 133 ? 3.731 -2.448 -5.175 1.00 74.88 133 GLY A O 1
ATOM 988 N N . GLY A 1 134 ? 5.099 -3.500 -6.613 1.00 79.94 134 GLY A N 1
ATOM 989 C CA . GLY A 1 134 ? 4.768 -2.649 -7.753 1.00 79.94 134 GLY A CA 1
ATOM 990 C C . GLY A 1 134 ? 3.330 -2.784 -8.262 1.00 79.94 134 GLY A C 1
ATOM 991 O O . GLY A 1 134 ? 2.818 -1.834 -8.846 1.00 79.94 134 GLY A O 1
ATOM 992 N N . HIS A 1 135 ? 2.676 -3.933 -8.041 1.00 85.25 135 HIS A N 1
ATOM 993 C CA . HIS A 1 135 ? 1.276 -4.148 -8.429 1.00 85.25 135 HIS A CA 1
ATOM 994 C C . HIS A 1 135 ? 0.327 -3.279 -7.600 1.00 85.25 135 HIS A C 1
ATOM 996 O O . HIS A 1 135 ? -0.436 -2.508 -8.172 1.00 85.25 135 HIS A O 1
ATOM 1002 N N . ALA A 1 136 ? 0.446 -3.336 -6.270 1.00 89.69 136 ALA A N 1
ATOM 1003 C CA . ALA A 1 136 ? -0.327 -2.516 -5.340 1.00 89.69 136 ALA A CA 1
ATOM 1004 C C . ALA A 1 136 ? -0.225 -1.020 -5.679 1.00 89.69 136 ALA A C 1
ATOM 1006 O O . ALA A 1 136 ? -1.232 -0.320 -5.769 1.00 89.69 136 ALA A O 1
ATOM 1007 N N . LEU A 1 137 ? 0.996 -0.546 -5.957 1.00 90.44 137 LEU A N 1
ATOM 1008 C CA . LEU A 1 137 ? 1.254 0.839 -6.356 1.00 90.44 137 LEU A CA 1
ATOM 1009 C C . LEU A 1 137 ? 0.578 1.208 -7.693 1.00 90.44 137 LEU A C 1
ATOM 1011 O O . LEU A 1 137 ? 0.089 2.324 -7.853 1.00 90.44 137 LEU A O 1
ATOM 1015 N N . GLU A 1 138 ? 0.561 0.292 -8.666 1.00 91.00 138 GLU A N 1
ATOM 1016 C CA . GLU A 1 138 ? -0.086 0.504 -9.969 1.00 91.00 138 GLU A CA 1
ATOM 1017 C C . GLU A 1 138 ? -1.610 0.544 -9.849 1.00 91.00 138 GLU A C 1
ATOM 1019 O O . GLU A 1 138 ? -2.267 1.454 -10.363 1.00 91.00 138 GLU A O 1
ATOM 1024 N N . SER A 1 139 ? -2.180 -0.434 -9.152 1.00 91.81 139 SER A N 1
ATOM 1025 C CA . SER A 1 139 ? -3.619 -0.526 -8.931 1.00 91.81 139 SER A CA 1
ATOM 1026 C C . SER A 1 139 ? -4.123 0.680 -8.140 1.00 91.81 139 SER A C 1
ATOM 1028 O O . SER A 1 139 ? -5.083 1.321 -8.568 1.00 91.81 139 SER A O 1
ATOM 1030 N N . ALA A 1 140 ? -3.403 1.105 -7.094 1.00 94.50 140 ALA A N 1
ATOM 1031 C CA . ALA A 1 140 ? -3.750 2.272 -6.275 1.00 94.50 140 ALA A CA 1
ATOM 1032 C C . ALA A 1 140 ? -3.831 3.575 -7.083 1.00 94.50 140 ALA A C 1
ATOM 1034 O O . ALA A 1 140 ? -4.643 4.452 -6.791 1.00 94.50 140 ALA A O 1
ATOM 1035 N N . GLN A 1 141 ? -3.038 3.704 -8.149 1.00 93.81 141 GLN A N 1
ATOM 1036 C CA . GLN A 1 141 ? -3.118 4.849 -9.056 1.00 93.81 141 GLN A CA 1
ATOM 1037 C C . GLN A 1 141 ? -4.416 4.860 -9.883 1.00 93.81 141 GLN A C 1
ATOM 1039 O O . GLN A 1 141 ? -4.890 5.944 -10.239 1.00 93.81 141 GLN A O 1
ATOM 1044 N N . LYS A 1 142 ? -4.973 3.684 -10.204 1.00 94.69 142 LYS A N 1
ATOM 1045 C CA . LYS A 1 142 ? -6.188 3.508 -11.024 1.00 94.69 142 LYS A CA 1
ATOM 1046 C C . LYS A 1 142 ? -7.482 3.553 -10.210 1.00 94.69 142 LYS A C 1
ATOM 1048 O O . LYS A 1 142 ? -8.540 3.683 -10.819 1.00 94.69 142 LYS A O 1
ATOM 1053 N N . VAL A 1 143 ? -7.395 3.475 -8.880 1.00 96.56 143 VAL A N 1
ATOM 1054 C CA . VAL A 1 143 ? -8.552 3.490 -7.974 1.00 96.56 143 VAL A CA 1
ATOM 1055 C C . VAL A 1 143 ? -9.468 4.676 -8.274 1.00 96.56 143 VAL A C 1
ATOM 1057 O O . VAL A 1 143 ? -9.035 5.838 -8.317 1.00 96.56 143 VAL A O 1
ATOM 1060 N N . ASN A 1 144 ? -10.744 4.349 -8.474 1.00 95.81 144 ASN A N 1
ATOM 1061 C CA . ASN A 1 144 ? -11.829 5.296 -8.724 1.00 95.81 144 ASN A CA 1
ATOM 1062 C C . ASN A 1 144 ? -13.023 5.108 -7.768 1.00 95.81 144 ASN A C 1
ATOM 1064 O O . ASN A 1 144 ? -13.873 5.993 -7.701 1.00 95.81 144 ASN A O 1
ATOM 1068 N N . CYS A 1 145 ? -13.051 4.022 -6.991 1.00 96.56 145 CYS A N 1
ATOM 1069 C CA . CYS A 1 145 ? -14.025 3.767 -5.936 1.00 96.56 145 CYS A CA 1
ATOM 1070 C C . CYS A 1 145 ? -13.300 3.241 -4.691 1.00 96.56 145 CYS A C 1
ATOM 1072 O O . CYS A 1 145 ? -12.466 2.345 -4.798 1.00 96.56 145 CYS A O 1
ATOM 1074 N N . ILE A 1 146 ? -13.623 3.780 -3.519 1.00 96.62 146 ILE A N 1
ATOM 1075 C CA . ILE A 1 146 ? -13.158 3.293 -2.223 1.00 96.62 146 ILE A CA 1
ATOM 1076 C C . ILE A 1 146 ? -14.361 2.827 -1.418 1.00 96.62 146 ILE A C 1
ATOM 1078 O O . ILE A 1 146 ? -15.348 3.549 -1.280 1.00 96.62 146 ILE A O 1
ATOM 1082 N N . VAL A 1 147 ? -14.249 1.627 -0.870 1.00 95.69 147 VAL A N 1
ATOM 1083 C CA . VAL A 1 147 ? -15.178 1.064 0.099 1.00 95.69 147 VAL A CA 1
ATOM 1084 C C . VAL A 1 147 ? -14.514 1.148 1.465 1.00 95.69 147 VAL A C 1
ATOM 1086 O O . VAL A 1 147 ? -13.431 0.603 1.663 1.00 95.69 147 VAL A O 1
ATOM 1089 N N . PHE A 1 148 ? -15.137 1.871 2.387 1.00 94.94 148 PHE A N 1
ATOM 1090 C CA . PHE A 1 148 ? -14.693 1.968 3.769 1.00 94.94 148 PHE A CA 1
ATOM 1091 C C . PHE A 1 148 ? -15.487 0.999 4.633 1.00 94.94 148 PHE A C 1
ATOM 1093 O O . PHE A 1 148 ? -16.719 0.991 4.567 1.00 94.94 148 PHE A O 1
ATOM 1100 N N . ASP A 1 149 ? -14.787 0.247 5.477 1.00 92.31 149 ASP A N 1
ATOM 1101 C CA . ASP A 1 149 ? -15.410 -0.326 6.660 1.00 92.31 149 ASP A CA 1
ATOM 1102 C C . ASP A 1 149 ? -15.717 0.770 7.695 1.00 92.31 149 ASP A C 1
ATOM 1104 O O . ASP A 1 149 ? -15.107 1.847 7.708 1.00 92.31 149 ASP A O 1
ATOM 1108 N N . LYS A 1 150 ? -16.694 0.517 8.563 1.00 90.25 150 LYS A N 1
ATOM 1109 C CA . LYS A 1 150 ? -17.045 1.448 9.637 1.00 90.25 150 LYS A CA 1
ATOM 1110 C C . LYS A 1 150 ? -16.087 1.312 10.822 1.00 90.25 150 LYS A C 1
ATOM 1112 O O . LYS A 1 150 ? -15.375 2.266 11.147 1.00 90.25 150 LYS A O 1
ATOM 1117 N N . THR A 1 151 ? -16.108 0.151 11.476 1.00 84.38 151 THR A N 1
ATOM 1118 C CA . THR A 1 151 ? -15.575 -0.049 12.829 1.00 84.38 151 THR A CA 1
ATOM 1119 C C . THR A 1 151 ? -14.052 -0.079 12.795 1.00 84.38 151 THR A C 1
ATOM 1121 O O . THR A 1 151 ? -13.450 -0.827 12.038 1.00 84.38 151 THR A O 1
ATOM 1124 N N . GLY A 1 152 ? -13.396 0.783 13.576 1.00 80.94 152 GLY A N 1
ATOM 1125 C CA . GLY A 1 152 ? -11.926 0.868 13.608 1.00 80.94 152 GLY A CA 1
ATOM 1126 C C . GLY A 1 152 ? -11.290 1.511 12.365 1.00 80.94 152 GLY A C 1
ATOM 1127 O O . GLY A 1 152 ? -10.111 1.888 12.395 1.00 80.94 152 GLY A O 1
ATOM 1128 N N . THR A 1 153 ? -12.070 1.734 11.304 1.00 88.81 153 THR A N 1
ATOM 1129 C CA . THR A 1 153 ? -11.639 2.363 10.051 1.00 88.81 153 THR A CA 1
ATOM 1130 C C . THR A 1 153 ? -12.068 3.824 9.986 1.00 88.81 153 THR A C 1
ATOM 1132 O O . THR A 1 153 ? -11.203 4.694 10.129 1.00 88.81 153 THR A O 1
ATOM 1135 N N . LEU A 1 154 ? -13.363 4.113 9.816 1.00 91.25 154 LEU A N 1
ATOM 1136 C CA . LEU A 1 154 ? -13.903 5.478 9.888 1.00 91.25 154 LEU A CA 1
ATOM 1137 C C . LEU A 1 154 ? -14.084 5.946 11.329 1.00 91.25 154 LEU A C 1
ATOM 1139 O O . LEU A 1 154 ? -13.989 7.141 11.598 1.00 91.25 154 LEU A O 1
ATOM 1143 N N . THR A 1 155 ? -14.316 5.013 12.245 1.00 89.50 155 THR A N 1
ATOM 1144 C CA . THR A 1 155 ? -14.465 5.275 13.675 1.00 89.50 155 THR A CA 1
ATOM 1145 C C . THR A 1 155 ? -13.192 4.940 14.444 1.00 89.50 155 THR A C 1
ATOM 1147 O O . THR A 1 155 ? -12.255 4.326 13.923 1.00 89.50 155 THR A O 1
ATOM 1150 N N . MET A 1 156 ? -13.128 5.371 15.702 1.00 85.81 156 MET A N 1
ATOM 1151 C CA . MET A 1 156 ? -11.987 5.129 16.585 1.00 85.81 156 MET A CA 1
ATOM 1152 C C . MET A 1 156 ? -11.821 3.647 16.963 1.00 85.81 156 MET A C 1
ATOM 1154 O O . MET A 1 156 ? -10.739 3.272 17.422 1.00 85.81 156 MET A O 1
ATOM 1158 N N . GLY A 1 157 ? -12.854 2.814 16.782 1.00 81.94 157 GLY A N 1
ATOM 1159 C CA . GLY A 1 157 ? -12.860 1.407 17.196 1.00 81.94 157 GLY A CA 1
ATOM 1160 C C . GLY A 1 157 ? -12.871 1.254 18.718 1.00 81.94 157 GLY A C 1
ATOM 1161 O O . GLY A 1 157 ? -12.459 0.225 19.254 1.00 81.94 157 GLY A O 1
ATOM 1162 N N . LYS A 1 158 ? -13.279 2.310 19.427 1.00 83.81 158 LYS A N 1
ATOM 1163 C CA . LYS A 1 158 ? -13.308 2.390 20.888 1.00 83.81 158 LYS A CA 1
ATOM 1164 C C . LYS A 1 158 ? -14.684 2.898 21.296 1.00 83.81 158 LYS A C 1
ATOM 1166 O O . LYS A 1 158 ? -14.844 4.109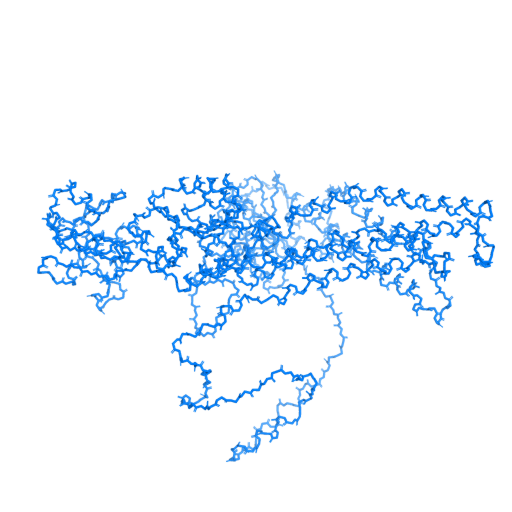 21.456 1.00 83.81 158 LYS A O 1
ATOM 1171 N N . PRO A 1 159 ? -15.668 1.995 21.434 1.00 86.50 159 PRO A N 1
ATOM 1172 C CA . PRO A 1 159 ? -16.999 2.389 21.856 1.00 86.50 159 PRO A CA 1
ATOM 1173 C C . PRO A 1 159 ? -16.943 3.070 23.225 1.00 86.50 159 PRO A C 1
ATOM 1175 O O . PRO A 1 159 ? -16.185 2.667 24.109 1.00 86.50 159 PRO A O 1
ATOM 1178 N N . VAL A 1 160 ? -17.748 4.112 23.392 1.00 89.88 160 VAL A N 1
ATOM 1179 C CA . VAL A 1 160 ? -17.892 4.860 24.639 1.00 89.88 160 VAL A CA 1
ATOM 1180 C C . VAL A 1 160 ? -19.365 5.072 24.941 1.00 89.88 160 VAL A C 1
ATOM 1182 O O . VAL A 1 160 ? -20.164 5.377 24.056 1.00 89.88 160 VAL A O 1
ATOM 1185 N N . VAL A 1 161 ? -19.733 4.917 26.210 1.00 92.12 161 VAL A N 1
ATOM 1186 C CA . VAL A 1 161 ? -21.078 5.262 26.670 1.00 92.12 161 VAL A CA 1
ATOM 1187 C C . VAL A 1 161 ? -21.236 6.782 26.614 1.00 92.12 161 VAL A C 1
ATOM 1189 O O . VAL A 1 161 ? -20.448 7.514 27.219 1.00 92.12 161 VAL A O 1
ATOM 1192 N N . VAL A 1 162 ? -22.251 7.247 25.886 1.00 90.75 162 VAL A N 1
ATOM 1193 C CA . VAL A 1 162 ? -22.542 8.677 25.686 1.00 90.75 162 VAL A CA 1
ATOM 1194 C C . VAL A 1 162 ? -23.699 9.139 26.554 1.00 90.75 162 VAL A C 1
ATOM 1196 O O . VAL A 1 162 ? -23.657 10.234 27.109 1.00 90.75 162 VAL A O 1
ATOM 1199 N N . THR A 1 163 ? -24.753 8.334 26.670 1.00 89.81 163 THR A N 1
ATOM 1200 C CA . THR A 1 163 ? -25.960 8.706 27.417 1.00 89.81 163 THR A CA 1
ATOM 1201 C C . THR A 1 163 ? -26.575 7.487 28.088 1.00 89.81 163 THR A C 1
ATOM 1203 O O . THR A 1 163 ? -26.451 6.355 27.628 1.00 89.81 163 THR A O 1
ATOM 1206 N N . THR A 1 164 ? -27.228 7.713 29.224 1.00 91.31 164 THR A N 1
ATOM 1207 C CA . THR A 1 164 ? -27.964 6.687 29.965 1.00 91.31 164 THR A CA 1
ATOM 1208 C C . THR A 1 164 ? -29.300 7.253 30.385 1.00 91.31 164 THR A C 1
ATOM 1210 O O . THR A 1 164 ? -29.363 8.337 30.969 1.00 91.31 164 THR A O 1
ATOM 1213 N N . ARG A 1 165 ? -30.370 6.519 30.100 1.00 90.31 165 ARG A N 1
ATOM 1214 C CA . ARG A 1 165 ? -31.725 6.849 30.532 1.00 90.31 165 ARG A CA 1
ATOM 1215 C C . ARG A 1 165 ? -32.225 5.734 31.432 1.00 90.31 165 ARG A C 1
ATOM 1217 O O . ARG A 1 165 ? -32.166 4.571 31.056 1.00 90.31 165 ARG A O 1
ATOM 1224 N N . LEU A 1 166 ? -32.672 6.085 32.632 1.00 91.81 166 LEU A N 1
ATOM 1225 C CA . LEU A 1 166 ? -33.210 5.138 33.605 1.00 91.81 166 LEU A CA 1
ATOM 1226 C C . LEU A 1 166 ? -34.727 5.310 33.666 1.00 91.81 166 LEU A C 1
ATOM 1228 O O . LEU A 1 166 ? -35.205 6.436 33.778 1.00 91.81 166 LEU A O 1
ATOM 1232 N N . PHE A 1 167 ? -35.467 4.203 33.618 1.00 84.38 167 PHE A N 1
ATOM 1233 C CA . PHE A 1 167 ? -36.936 4.212 33.718 1.00 84.38 167 PHE A CA 1
ATOM 1234 C C . PHE A 1 167 ? -37.428 4.031 35.154 1.00 84.38 167 PHE A C 1
ATOM 1236 O O . PHE A 1 167 ? -38.560 4.373 35.486 1.00 84.38 167 PHE A O 1
ATOM 1243 N N . LYS A 1 168 ? -36.566 3.506 36.028 1.00 76.00 168 LYS A N 1
ATOM 1244 C CA . LYS A 1 168 ? -36.835 3.342 37.457 1.00 76.00 168 LYS A CA 1
ATOM 1245 C C . LYS A 1 168 ? -36.078 4.404 38.248 1.00 76.00 168 LYS A C 1
ATOM 1247 O O . LYS A 1 168 ? -34.985 4.809 37.856 1.00 76.00 168 LYS A O 1
ATOM 1252 N N . SER A 1 169 ? -36.615 4.798 39.403 1.00 74.38 169 SER A N 1
ATOM 1253 C CA . SER A 1 169 ? -35.922 5.627 40.397 1.00 74.38 169 SER A CA 1
ATOM 1254 C C . SER A 1 169 ? -34.768 4.841 41.041 1.00 74.38 169 SER A C 1
ATOM 1256 O O . SER A 1 169 ? -34.862 4.378 42.177 1.00 74.38 169 SER A O 1
ATOM 1258 N N . MET A 1 170 ? -33.702 4.618 40.277 1.00 82.69 170 MET A N 1
ATOM 1259 C CA . MET A 1 170 ? -32.476 3.952 40.699 1.00 82.69 170 MET A CA 1
ATOM 1260 C C . MET A 1 170 ? -31.319 4.942 40.609 1.00 82.69 170 MET A C 1
ATOM 1262 O O . MET A 1 170 ? -31.244 5.759 39.693 1.00 82.69 170 MET A O 1
ATOM 1266 N N . VAL A 1 171 ? -30.400 4.867 41.567 1.00 87.69 171 VAL A N 1
ATOM 1267 C CA . VAL A 1 171 ? -29.179 5.672 41.533 1.00 87.69 171 VAL A CA 1
ATOM 1268 C C . VAL A 1 171 ? -28.266 5.133 40.433 1.00 87.69 171 VAL A C 1
ATOM 1270 O O . VAL A 1 171 ? -27.990 3.934 40.398 1.00 87.69 171 VAL A O 1
ATOM 1273 N N . LEU A 1 172 ? -27.747 6.017 39.574 1.00 87.75 172 LEU A N 1
ATOM 1274 C CA . LEU A 1 172 ? -26.875 5.660 38.443 1.00 87.75 172 LEU A CA 1
ATOM 1275 C C . LEU A 1 172 ? -25.708 4.744 38.853 1.00 87.75 172 LEU A C 1
ATOM 1277 O O . LEU A 1 172 ? -25.389 3.788 38.154 1.00 87.75 172 LEU A O 1
ATOM 1281 N N . ARG A 1 173 ? -25.117 4.997 40.027 1.00 88.00 173 ARG A N 1
ATOM 1282 C CA . ARG A 1 173 ? -24.042 4.178 40.604 1.00 88.00 173 ARG A CA 1
ATOM 1283 C C . ARG A 1 173 ? -24.460 2.721 40.834 1.00 88.00 173 ARG A C 1
ATOM 1285 O O . ARG A 1 173 ? -23.714 1.821 40.473 1.00 88.00 173 ARG A O 1
ATOM 1292 N N . GLN A 1 174 ? -25.645 2.490 41.403 1.00 88.38 174 GLN A N 1
ATOM 1293 C CA . GLN A 1 174 ? -26.159 1.137 41.661 1.00 88.38 174 GLN A CA 1
ATOM 1294 C C . GLN A 1 174 ? -26.515 0.411 40.361 1.00 88.38 174 GLN A C 1
ATOM 1296 O O . GLN A 1 174 ? -26.286 -0.788 40.241 1.00 88.38 174 GLN A O 1
ATOM 1301 N N . PHE A 1 175 ? -27.047 1.143 39.379 1.00 92.06 175 PHE A N 1
ATOM 1302 C CA . PHE A 1 175 ? -27.313 0.603 38.050 1.00 92.06 175 PHE A CA 1
ATOM 1303 C C . PHE A 1 175 ? -26.017 0.100 37.401 1.00 92.06 175 PHE A C 1
ATOM 1305 O O . PHE A 1 175 ? -25.917 -1.071 37.042 1.00 92.06 175 PHE A O 1
ATOM 1312 N N . TYR A 1 176 ? -24.993 0.953 37.330 1.00 92.25 176 TYR A N 1
ATOM 1313 C CA . TYR A 1 176 ? -23.719 0.595 36.713 1.00 92.25 176 TYR A CA 1
ATOM 1314 C C . TYR A 1 176 ? -22.933 -0.469 37.479 1.00 92.25 176 TYR A C 1
ATOM 1316 O O . TYR A 1 176 ? -22.219 -1.242 36.852 1.00 92.25 176 TYR A O 1
ATOM 1324 N N . GLU A 1 177 ? -23.094 -0.567 38.799 1.00 90.62 177 GLU A N 1
ATOM 1325 C CA . GLU A 1 177 ? -22.517 -1.653 39.597 1.00 90.62 177 GLU A CA 1
ATOM 1326 C C . GLU A 1 177 ? -23.043 -3.032 39.177 1.00 90.62 177 GLU A C 1
ATOM 1328 O O . GLU A 1 177 ? -22.255 -3.967 39.043 1.00 90.62 177 GLU A O 1
ATOM 1333 N N . LEU A 1 178 ? -24.350 -3.152 38.926 1.00 91.62 178 LEU A N 1
ATOM 1334 C CA . LEU A 1 178 ? -24.960 -4.408 38.487 1.00 91.62 178 LEU A CA 1
ATOM 1335 C C . LEU A 1 178 ? -24.641 -4.709 37.017 1.00 91.62 178 LEU A C 1
ATOM 1337 O O . LEU A 1 178 ? -24.255 -5.830 36.689 1.00 91.62 178 LEU A O 1
ATOM 1341 N N . VAL A 1 179 ? -24.769 -3.711 36.136 1.00 93.00 179 VAL A N 1
ATOM 1342 C CA . VAL A 1 179 ? -24.547 -3.893 34.691 1.00 93.00 179 VAL A CA 1
ATOM 1343 C C . VAL A 1 179 ? -23.085 -4.220 34.394 1.00 93.00 179 VAL A C 1
ATOM 1345 O O . VAL A 1 179 ? -22.814 -5.136 33.625 1.00 93.00 179 VAL A O 1
ATOM 1348 N N . ALA A 1 180 ? -22.135 -3.527 35.025 1.00 91.56 180 ALA A N 1
ATOM 1349 C CA . ALA A 1 180 ? -20.719 -3.811 34.817 1.00 91.56 180 ALA A CA 1
ATOM 1350 C C . ALA A 1 180 ? -20.309 -5.181 35.360 1.00 91.56 180 ALA A C 1
ATOM 1352 O O . ALA A 1 180 ? -19.460 -5.819 34.753 1.00 91.56 180 ALA A O 1
ATOM 1353 N N . ALA A 1 181 ? -20.921 -5.657 36.452 1.00 91.12 181 ALA A N 1
ATOM 1354 C CA . ALA A 1 181 ? -20.703 -7.024 36.917 1.00 91.12 181 ALA A CA 1
ATOM 1355 C C . ALA A 1 181 ? -21.151 -8.037 35.854 1.00 91.12 181 ALA A C 1
ATOM 1357 O O . ALA A 1 181 ? -20.365 -8.896 35.468 1.00 91.12 181 ALA A O 1
ATOM 1358 N N . ALA A 1 182 ? -22.368 -7.887 35.318 1.00 91.31 182 ALA A N 1
ATOM 1359 C CA . ALA A 1 182 ? -22.883 -8.763 34.265 1.00 91.31 182 ALA A CA 1
ATOM 1360 C C . ALA A 1 182 ? -22.011 -8.743 32.992 1.00 91.31 182 ALA A C 1
ATOM 1362 O O . ALA A 1 182 ? -21.751 -9.790 32.407 1.00 91.31 182 ALA A O 1
ATOM 1363 N N . GLU A 1 183 ? -21.523 -7.568 32.590 1.00 91.88 183 GLU A N 1
ATOM 1364 C CA . GLU A 1 183 ? -20.717 -7.381 31.375 1.00 91.88 183 GLU A CA 1
ATOM 1365 C C . GLU A 1 183 ? -19.224 -7.706 31.557 1.00 91.88 183 GLU A C 1
ATOM 1367 O O . GLU A 1 183 ? -18.499 -7.829 30.570 1.00 91.88 183 GLU A O 1
ATOM 1372 N N . LEU A 1 184 ? -18.738 -7.894 32.790 1.00 86.94 184 LEU A N 1
ATOM 1373 C CA . LEU A 1 184 ? -17.322 -8.166 33.074 1.00 86.94 184 LEU A CA 1
ATOM 1374 C C . LEU A 1 184 ? -16.815 -9.444 32.387 1.00 86.94 184 LEU A C 1
ATOM 1376 O O . LEU A 1 184 ? -15.666 -9.497 31.951 1.00 86.94 184 LEU A O 1
ATOM 1380 N N . ASN A 1 185 ? -17.679 -10.457 32.286 1.00 82.31 185 ASN A N 1
ATOM 1381 C CA . ASN A 1 185 ? -17.366 -11.751 31.675 1.00 82.31 185 ASN A CA 1
ATOM 1382 C C . ASN A 1 185 ? -17.534 -11.752 30.143 1.00 82.31 185 ASN A C 1
ATOM 1384 O O . ASN A 1 185 ? -17.265 -12.762 29.496 1.00 82.31 185 ASN A O 1
ATOM 1388 N N . SER A 1 186 ? -17.982 -10.641 29.551 1.00 82.44 186 SER A N 1
ATOM 1389 C CA . SER A 1 186 ? -18.198 -10.508 28.113 1.00 82.44 186 SER A CA 1
ATOM 1390 C C . SER A 1 186 ? -16.952 -9.957 27.421 1.00 82.44 186 SER A C 1
ATOM 1392 O O . SER A 1 186 ? -16.407 -8.911 27.779 1.00 82.44 186 SER A O 1
ATOM 1394 N N . GLU A 1 187 ? -16.496 -10.633 26.366 1.00 75.56 187 GLU A N 1
ATOM 1395 C CA . GLU A 1 187 ? -15.349 -10.161 25.579 1.00 75.56 187 GLU A CA 1
ATOM 1396 C C . GLU A 1 187 ? -15.710 -9.035 24.596 1.00 75.56 187 GLU A C 1
ATOM 1398 O O . GLU A 1 187 ? -14.814 -8.417 23.999 1.00 75.56 187 GLU A O 1
ATOM 1403 N N . HIS A 1 188 ? -17.009 -8.747 24.451 1.00 79.19 188 HIS A N 1
ATOM 1404 C CA . HIS A 1 188 ? -17.540 -7.825 23.458 1.00 79.19 188 HIS A CA 1
ATOM 1405 C C . HIS A 1 188 ? -17.032 -6.384 23.681 1.00 79.19 188 HIS A C 1
ATOM 1407 O O . HIS A 1 188 ? -17.028 -5.895 24.813 1.00 79.19 188 HIS A O 1
ATOM 1413 N N . PRO A 1 189 ? -16.645 -5.637 22.628 1.00 80.81 189 PRO A N 1
ATOM 1414 C CA . PRO A 1 189 ? -16.174 -4.256 22.776 1.00 80.81 189 PRO A CA 1
ATOM 1415 C C . PRO A 1 189 ? -17.170 -3.324 23.484 1.00 80.81 189 PRO A C 1
ATOM 1417 O O . PRO A 1 189 ? -16.762 -2.488 24.287 1.00 80.81 189 PRO A O 1
ATOM 1420 N N . LEU A 1 190 ? -18.474 -3.494 23.231 1.00 86.31 190 LEU A N 1
ATOM 1421 C CA . LEU A 1 190 ? -19.536 -2.732 23.909 1.00 86.31 190 LEU A CA 1
ATOM 1422 C C . LEU A 1 190 ? -19.583 -3.020 25.419 1.00 86.31 190 LEU A C 1
ATOM 1424 O O . LEU A 1 190 ? -19.720 -2.089 26.207 1.00 86.31 190 LEU A O 1
ATOM 1428 N N . ALA A 1 191 ? -19.389 -4.278 25.823 1.00 86.75 191 ALA A N 1
ATOM 1429 C CA . ALA A 1 191 ? -19.333 -4.676 27.228 1.00 86.75 191 ALA A CA 1
ATOM 1430 C C . ALA A 1 191 ? -18.177 -3.981 27.953 1.00 86.75 191 ALA A C 1
ATOM 1432 O O . ALA A 1 191 ? -18.360 -3.340 28.987 1.00 86.75 191 ALA A O 1
ATOM 1433 N N . LYS A 1 192 ? -16.989 -4.000 27.335 1.00 87.19 192 LYS A N 1
ATOM 1434 C CA . LYS A 1 192 ? -15.800 -3.297 27.841 1.00 87.19 192 LYS A CA 1
ATOM 1435 C C . LYS A 1 192 ? -16.048 -1.796 27.988 1.00 87.19 192 LYS A C 1
ATOM 1437 O O . LYS A 1 192 ? -15.637 -1.217 28.988 1.00 87.19 192 LYS A O 1
ATOM 1442 N N . ALA A 1 193 ? -16.750 -1.170 27.041 1.00 89.62 193 ALA A N 1
ATOM 1443 C CA . ALA A 1 193 ? -17.115 0.245 27.128 1.00 89.62 193 ALA A CA 1
ATOM 1444 C C . ALA A 1 193 ? -18.031 0.548 28.321 1.00 89.62 193 ALA A C 1
ATOM 1446 O O . ALA A 1 193 ? -17.833 1.555 29.002 1.00 89.62 193 ALA A O 1
ATOM 1447 N N . ILE A 1 194 ? -19.004 -0.327 28.594 1.00 92.19 194 ILE A N 1
ATOM 1448 C CA . ILE A 1 194 ? -19.899 -0.201 29.750 1.00 92.19 194 ILE A CA 1
ATOM 1449 C C . ILE A 1 194 ? -19.118 -0.357 31.054 1.00 92.19 194 ILE A C 1
ATOM 1451 O O . ILE A 1 194 ? -19.261 0.476 31.948 1.00 92.19 194 ILE A O 1
ATOM 1455 N N . VAL A 1 195 ? -18.260 -1.377 31.155 1.00 90.19 195 VAL A N 1
ATOM 1456 C CA . VAL A 1 195 ? -17.428 -1.621 32.343 1.00 90.19 195 VAL A CA 1
ATOM 1457 C C . VAL A 1 195 ? -16.486 -0.442 32.600 1.00 90.19 195 VAL A C 1
ATOM 1459 O O . VAL A 1 195 ? -16.406 0.046 33.724 1.00 90.19 195 VAL A O 1
ATOM 1462 N N . GLU A 1 196 ? -15.811 0.074 31.569 1.00 89.31 196 GLU A N 1
ATOM 1463 C CA . GLU A 1 196 ? -14.948 1.258 31.689 1.00 89.31 196 GLU A CA 1
ATOM 1464 C C . GLU A 1 196 ? -15.727 2.517 32.086 1.00 89.31 196 GLU A C 1
ATOM 1466 O O . GLU A 1 196 ? -15.262 3.311 32.904 1.00 89.31 196 GLU A O 1
ATOM 1471 N N . TYR A 1 197 ? -16.937 2.708 31.557 1.00 90.69 197 TYR A N 1
ATOM 1472 C CA . TYR A 1 197 ? -17.788 3.823 31.961 1.00 90.69 197 TYR A CA 1
ATOM 1473 C C . TYR A 1 197 ? -18.255 3.689 33.416 1.00 90.69 197 TYR A C 1
ATOM 1475 O O . TYR A 1 197 ? -18.235 4.668 34.161 1.00 90.69 197 TYR A O 1
ATOM 1483 N N . ALA A 1 198 ? -18.598 2.474 33.852 1.00 90.06 198 ALA A N 1
ATOM 1484 C CA . ALA A 1 198 ? -19.027 2.181 35.214 1.00 90.06 198 ALA A CA 1
ATOM 1485 C C . ALA A 1 198 ? -17.943 2.480 36.261 1.00 90.06 198 ALA A C 1
ATOM 1487 O O . ALA A 1 198 ? -18.268 2.935 37.360 1.00 90.06 198 ALA A O 1
ATOM 1488 N N . LYS A 1 199 ? -16.658 2.295 35.917 1.00 87.69 199 LYS A N 1
ATOM 1489 C CA . LYS A 1 199 ? -15.525 2.642 36.795 1.00 87.69 199 LYS A CA 1
ATOM 1490 C C . LYS A 1 199 ? -15.547 4.109 37.231 1.00 87.69 199 LYS A C 1
ATOM 1492 O O . LYS A 1 199 ? -15.189 4.397 38.365 1.00 87.69 199 LYS A O 1
ATOM 1497 N N . LYS A 1 200 ? -16.047 5.030 36.394 1.00 85.50 200 LYS A N 1
ATOM 1498 C CA . LYS A 1 200 ? -16.142 6.466 36.729 1.00 85.50 200 LYS A CA 1
ATOM 1499 C C . LYS A 1 200 ? -17.056 6.761 37.922 1.00 85.50 200 LYS A C 1
ATOM 1501 O O . LYS A 1 200 ? -16.937 7.822 38.517 1.00 85.50 200 LYS A O 1
ATOM 1506 N N . PHE A 1 201 ? -17.966 5.850 38.267 1.00 83.12 201 PHE A N 1
ATOM 1507 C CA . PHE A 1 201 ? -18.886 6.011 39.399 1.00 83.12 201 PHE A CA 1
ATOM 1508 C C . PHE A 1 201 ? -18.372 5.373 40.699 1.00 83.12 201 PHE A C 1
ATOM 1510 O O . PHE A 1 201 ? -19.074 5.404 41.715 1.00 83.12 201 PHE A O 1
ATOM 1517 N N . ARG A 1 202 ? -17.164 4.793 40.687 1.00 75.62 202 ARG A N 1
ATOM 1518 C CA . ARG A 1 202 ? -16.438 4.341 41.877 1.00 75.62 202 ARG A CA 1
ATOM 1519 C C . ARG A 1 202 ? -15.117 5.108 41.965 1.00 75.62 202 ARG A C 1
ATOM 1521 O O . ARG A 1 202 ? -14.116 4.684 41.407 1.00 75.62 202 ARG A O 1
ATOM 1528 N N . GLU A 1 203 ? -15.137 6.241 42.659 1.00 56.72 203 GLU A N 1
ATOM 1529 C CA . GLU A 1 203 ? -13.996 7.166 42.764 1.00 56.72 203 GLU A CA 1
ATOM 1530 C C . GLU A 1 203 ? -12.817 6.637 43.619 1.00 56.72 203 GLU A C 1
ATOM 1532 O O . GLU A 1 203 ? -11.754 7.248 43.602 1.00 56.72 203 GLU A O 1
ATOM 1537 N N . ASP A 1 204 ? -12.949 5.486 44.300 1.00 56.50 204 ASP A N 1
ATOM 1538 C CA . ASP A 1 204 ? -12.040 5.107 45.401 1.00 56.50 204 ASP A CA 1
ATOM 1539 C C . ASP A 1 204 ? -11.079 3.922 45.145 1.00 56.50 204 ASP A C 1
ATOM 1541 O O . ASP A 1 204 ? -10.255 3.624 46.007 1.00 56.50 204 ASP A O 1
ATOM 1545 N N . GLU A 1 205 ? -11.121 3.227 44.001 1.00 56.34 205 GLU A N 1
ATOM 1546 C CA . GLU A 1 205 ? -10.234 2.071 43.762 1.00 56.34 205 GLU A CA 1
ATOM 1547 C C . GLU A 1 205 ? -9.718 2.022 42.316 1.00 56.34 205 GLU A C 1
ATOM 1549 O O . GLU A 1 205 ? -10.499 1.945 41.371 1.00 56.34 205 GLU A O 1
ATOM 1554 N N . GLU A 1 206 ? -8.390 1.970 42.137 1.00 55.72 206 GLU A N 1
ATOM 1555 C CA . GLU A 1 206 ? -7.719 1.719 40.842 1.00 55.72 206 GLU A CA 1
ATOM 1556 C C . GLU A 1 206 ? -8.174 0.400 40.183 1.00 55.72 206 GLU A C 1
ATOM 1558 O O . GLU A 1 206 ? -8.011 0.209 38.977 1.00 55.72 206 GLU A O 1
ATOM 1563 N N . ASN A 1 207 ? -8.765 -0.512 40.966 1.00 63.38 207 ASN A N 1
ATOM 1564 C CA . ASN A 1 207 ? -9.320 -1.770 40.490 1.00 63.38 207 ASN A CA 1
ATOM 1565 C C . ASN A 1 207 ? -10.596 -2.142 41.279 1.00 63.38 207 ASN A C 1
ATOM 1567 O O . ASN A 1 207 ? -10.513 -2.920 42.233 1.00 63.38 207 ASN A O 1
ATOM 1571 N N . PRO A 1 208 ? -11.767 -1.579 40.921 1.00 67.88 208 PRO A N 1
ATOM 1572 C CA . PRO A 1 208 ? -12.989 -1.771 41.691 1.00 67.88 208 PRO A CA 1
ATOM 1573 C C . PRO A 1 208 ? -13.407 -3.241 41.683 1.00 67.88 208 PRO A C 1
ATOM 1575 O O . PRO A 1 208 ? -13.524 -3.863 40.623 1.00 67.88 208 PRO A O 1
ATOM 1578 N N . ARG A 1 209 ? -13.663 -3.801 42.869 1.00 75.19 209 ARG A N 1
ATOM 1579 C CA . ARG A 1 209 ? -14.239 -5.147 42.981 1.00 75.19 209 ARG A CA 1
ATOM 1580 C C . ARG A 1 209 ? -15.699 -5.126 42.540 1.00 75.19 209 ARG A C 1
ATOM 1582 O O . ARG A 1 209 ? -16.534 -4.438 43.130 1.00 75.19 209 ARG A O 1
ATOM 1589 N N . TRP A 1 210 ? -16.002 -5.883 41.493 1.00 83.94 210 TRP A N 1
ATOM 1590 C CA . TRP A 1 210 ? -17.367 -6.089 41.025 1.00 83.94 210 TRP A CA 1
ATOM 1591 C C . TRP A 1 210 ? -18.047 -7.206 41.829 1.00 83.94 210 TRP A C 1
ATOM 1593 O O . TRP A 1 210 ? -17.364 -8.138 42.259 1.00 83.94 210 TRP A O 1
ATOM 1603 N N . PRO A 1 211 ? -19.370 -7.122 42.045 1.00 85.19 211 PRO A N 1
ATOM 1604 C CA . PRO A 1 211 ? -20.168 -8.227 42.566 1.00 85.19 211 PRO A CA 1
ATOM 1605 C C . PRO A 1 211 ? -19.915 -9.552 41.837 1.00 85.19 211 PRO A C 1
ATOM 1607 O O . PRO A 1 211 ? -19.720 -9.560 40.621 1.00 85.19 211 PRO A O 1
ATOM 1610 N N . GLU A 1 212 ? -19.975 -10.670 42.563 1.00 85.56 212 GLU A N 1
ATOM 1611 C CA . GLU A 1 212 ? -19.918 -11.994 41.938 1.00 85.56 212 GLU A CA 1
ATOM 1612 C C . GLU A 1 212 ? -21.140 -12.235 41.045 1.00 85.56 212 GLU A C 1
ATOM 1614 O O . GLU A 1 212 ? -22.280 -11.908 41.398 1.00 85.56 212 GLU A O 1
ATOM 1619 N N . VAL A 1 213 ? -20.873 -12.826 39.883 1.00 90.00 213 VAL A N 1
ATOM 1620 C CA . VAL A 1 213 ? -21.866 -13.159 38.863 1.00 90.00 213 VAL A CA 1
ATOM 1621 C C . VAL A 1 213 ? -22.112 -14.661 38.890 1.00 90.00 213 VAL A C 1
ATOM 1623 O O . VAL A 1 213 ? -21.169 -15.449 38.872 1.00 90.00 213 VAL A O 1
ATOM 1626 N N . GLN A 1 214 ? -23.382 -15.047 38.894 1.00 88.31 214 GLN A N 1
ATOM 1627 C CA . GLN A 1 214 ? -23.848 -16.425 38.752 1.00 88.31 214 GLN A CA 1
ATOM 1628 C C . GLN A 1 214 ? -24.593 -16.574 37.419 1.00 88.31 214 GLN A C 1
ATOM 1630 O O . GLN A 1 214 ? -25.104 -15.587 36.887 1.00 88.31 214 GLN A O 1
ATOM 1635 N N . ASP A 1 215 ? -24.633 -17.791 36.874 1.00 87.62 215 ASP A N 1
ATOM 1636 C CA . ASP A 1 215 ? -25.393 -18.145 35.664 1.00 87.62 215 ASP A CA 1
ATOM 1637 C C . ASP A 1 215 ? -25.186 -17.185 34.474 1.00 87.62 215 ASP A C 1
ATOM 1639 O O . ASP A 1 215 ? -26.138 -16.749 33.827 1.00 87.62 215 ASP A O 1
ATOM 1643 N N . PHE A 1 216 ? -23.928 -16.820 34.198 1.00 89.56 216 PHE A N 1
ATOM 1644 C CA . PHE A 1 216 ? -23.593 -15.994 33.038 1.00 89.56 216 PHE A CA 1
ATOM 1645 C C . PHE A 1 216 ? -23.809 -16.768 31.732 1.00 89.56 216 PHE A C 1
ATOM 1647 O O . PHE A 1 216 ? -23.218 -17.828 31.520 1.00 89.56 216 PHE A O 1
ATOM 1654 N N . GLU A 1 217 ? -24.595 -16.188 30.831 1.00 89.12 217 GLU A N 1
ATOM 1655 C CA . GLU A 1 217 ? -24.858 -16.706 29.492 1.00 89.12 217 GLU A CA 1
ATOM 1656 C C . GLU A 1 217 ? -24.661 -15.586 28.461 1.00 89.12 217 GLU A C 1
ATOM 1658 O O . GLU A 1 217 ? -25.257 -14.512 28.565 1.00 89.12 217 GLU A O 1
ATOM 1663 N N . SER A 1 218 ? -23.837 -15.833 27.439 1.00 85.56 218 SER A N 1
ATOM 1664 C CA . SER A 1 218 ? -23.658 -14.922 26.305 1.00 85.56 218 SER A CA 1
ATOM 1665 C C . SER A 1 218 ? -24.418 -15.445 25.090 1.00 85.56 218 SER A C 1
ATOM 1667 O O . SER A 1 218 ? -24.186 -16.567 24.642 1.00 85.56 218 SER A O 1
ATOM 1669 N N . ILE A 1 219 ? -25.314 -14.624 24.543 1.00 85.25 219 ILE A N 1
ATOM 1670 C CA . ILE A 1 219 ? -26.164 -14.970 23.404 1.00 85.25 219 ILE A CA 1
ATOM 1671 C C . ILE A 1 219 ? -25.698 -14.158 22.203 1.00 85.25 219 ILE A C 1
ATOM 1673 O O . ILE A 1 219 ? -25.916 -12.945 22.108 1.00 85.25 219 ILE A O 1
ATOM 1677 N N . THR A 1 220 ? -25.044 -14.839 21.265 1.00 75.62 220 THR A N 1
ATOM 1678 C CA . THR A 1 220 ? -24.461 -14.218 20.075 1.00 75.62 220 THR A CA 1
ATOM 1679 C C . THR A 1 220 ? -25.504 -13.410 19.294 1.00 75.62 220 THR A C 1
ATOM 1681 O O . THR A 1 220 ? -26.605 -13.883 19.010 1.00 75.62 220 THR A O 1
ATOM 1684 N N . GLY A 1 221 ? -25.156 -12.164 18.959 1.00 73.75 221 GLY A N 1
ATOM 1685 C CA . GLY A 1 221 ? -26.024 -11.238 18.221 1.00 73.75 221 GLY A CA 1
ATOM 1686 C C . GLY A 1 221 ? -27.177 -10.627 19.029 1.00 73.75 221 GLY A C 1
ATOM 1687 O O . GLY A 1 221 ? -27.911 -9.812 18.479 1.00 73.75 221 GLY A O 1
ATOM 1688 N N . HIS A 1 222 ? -27.332 -10.985 20.309 1.00 84.19 222 HIS A N 1
ATOM 1689 C CA . HIS A 1 222 ? -28.453 -10.547 21.147 1.00 84.19 222 HIS A CA 1
ATOM 1690 C C . HIS A 1 222 ? -27.999 -9.789 22.397 1.00 84.19 222 HIS A C 1
ATOM 1692 O O . HIS A 1 222 ? -28.459 -8.668 22.621 1.00 84.19 222 HIS A O 1
ATOM 1698 N N . GLY A 1 223 ? -27.098 -10.368 23.198 1.00 89.50 223 GLY A N 1
ATOM 1699 C CA . GLY A 1 223 ? -26.651 -9.770 24.458 1.00 89.50 223 GLY A CA 1
ATOM 1700 C C . GLY A 1 223 ? -26.171 -10.793 25.487 1.00 89.50 223 GLY A C 1
ATOM 1701 O O . GLY A 1 223 ? -25.717 -11.879 25.128 1.00 89.50 223 GLY A O 1
ATOM 1702 N N . VAL A 1 224 ? -26.273 -10.445 26.768 1.00 92.06 224 VAL A N 1
ATOM 1703 C CA . VAL A 1 224 ? -25.868 -11.283 27.905 1.00 92.06 224 VAL A CA 1
ATOM 1704 C C . VAL A 1 224 ? -26.979 -11.401 28.949 1.00 92.06 224 VAL A C 1
ATOM 1706 O O . VAL A 1 224 ? -27.782 -10.483 29.145 1.00 92.06 224 VAL A O 1
ATOM 1709 N N . LYS A 1 225 ? -27.004 -12.541 29.642 1.00 93.69 225 LYS A N 1
ATOM 1710 C CA . LYS A 1 225 ? -27.830 -12.801 30.825 1.00 93.69 225 LYS A CA 1
ATOM 1711 C C . LYS A 1 225 ? -26.925 -13.164 31.991 1.00 93.69 225 LYS A C 1
ATOM 1713 O O . LYS A 1 225 ? -25.900 -13.814 31.805 1.00 93.69 225 LYS A O 1
ATOM 1718 N N . ALA A 1 226 ? -27.294 -12.729 33.185 1.00 93.50 226 ALA A N 1
ATOM 1719 C CA . ALA A 1 226 ? -26.519 -12.982 34.388 1.00 93.50 226 ALA A CA 1
ATOM 1720 C C . ALA A 1 226 ? -27.391 -12.850 35.636 1.00 93.50 226 ALA A C 1
ATOM 1722 O O . ALA A 1 226 ? -28.388 -12.128 35.635 1.00 93.50 226 ALA A O 1
ATOM 1723 N N . VAL A 1 227 ? -26.979 -13.479 36.732 1.00 92.69 227 VAL A N 1
ATOM 1724 C CA . VAL A 1 227 ? -27.544 -13.247 38.063 1.00 92.69 227 VAL A CA 1
ATOM 1725 C C . VAL A 1 227 ? -26.505 -12.535 38.923 1.00 92.69 227 VAL A C 1
ATOM 1727 O O . VAL A 1 227 ? -25.420 -13.059 39.165 1.00 92.69 227 VAL A O 1
ATOM 1730 N N . VAL A 1 228 ? -26.833 -11.332 39.397 1.00 91.69 228 VAL A N 1
ATOM 1731 C CA . VAL A 1 228 ? -25.946 -10.511 40.241 1.00 91.69 228 VAL A CA 1
ATOM 1732 C C . VAL A 1 228 ? -26.699 -10.109 41.501 1.00 91.69 228 VAL A C 1
ATOM 1734 O O . VAL A 1 228 ? -27.798 -9.566 41.414 1.00 91.69 228 VAL A O 1
ATOM 1737 N N . HIS A 1 229 ? -26.139 -10.380 42.685 1.00 89.81 229 HIS A N 1
ATOM 1738 C CA . HIS A 1 229 ? -26.825 -10.159 43.972 1.00 89.81 229 HIS A CA 1
ATOM 1739 C C . HIS A 1 229 ? -28.242 -10.768 44.023 1.00 89.81 229 HIS A C 1
ATOM 1741 O O . HIS A 1 229 ? -29.175 -10.151 44.538 1.00 89.81 229 HIS A O 1
ATOM 1747 N N . ASN A 1 230 ? -28.402 -11.977 43.474 1.00 88.69 230 ASN A N 1
ATOM 1748 C CA . ASN A 1 230 ? -29.684 -12.684 43.386 1.00 88.69 230 ASN A CA 1
ATOM 1749 C C . ASN A 1 230 ? -30.762 -11.952 42.553 1.00 88.69 230 ASN A C 1
ATOM 1751 O O . ASN A 1 230 ? -31.951 -12.211 42.728 1.00 88.69 230 ASN A O 1
ATOM 1755 N N . LYS A 1 231 ? -30.353 -11.033 41.666 1.00 91.44 231 LYS A N 1
ATOM 1756 C CA . LYS A 1 231 ? -31.222 -10.350 40.699 1.00 91.44 231 LYS A CA 1
ATOM 1757 C C . LYS A 1 231 ? -30.929 -10.829 39.291 1.00 91.44 231 LYS A C 1
ATOM 1759 O O . LYS A 1 231 ? -29.760 -10.905 38.908 1.00 91.44 231 LYS A O 1
ATOM 1764 N N . LYS A 1 232 ? -31.975 -11.104 38.509 1.00 93.25 232 LYS A N 1
ATOM 1765 C CA . LYS A 1 232 ? -31.826 -11.536 37.111 1.00 93.25 232 LYS A CA 1
ATOM 1766 C C . LYS A 1 232 ? -31.572 -10.308 36.234 1.00 93.25 232 LYS A C 1
ATOM 1768 O O . LYS A 1 232 ? -32.457 -9.465 36.093 1.00 93.25 232 LYS A O 1
ATOM 1773 N N . LEU A 1 233 ? -30.375 -10.205 35.665 1.00 94.50 233 LEU A N 1
ATOM 1774 C CA . LEU A 1 233 ? -29.976 -9.162 34.725 1.00 94.50 233 LEU A CA 1
ATOM 1775 C C . LEU A 1 233 ? -29.983 -9.680 33.291 1.00 94.50 233 LEU A C 1
ATOM 1777 O O . LEU A 1 233 ? -29.481 -10.765 33.000 1.00 94.50 233 LEU A O 1
ATOM 1781 N N . ILE A 1 234 ? -30.518 -8.858 32.394 1.00 94.62 234 ILE A N 1
ATOM 1782 C CA . ILE A 1 234 ? -30.476 -9.081 30.950 1.00 94.62 234 ILE A CA 1
ATOM 1783 C C . ILE A 1 234 ? -30.019 -7.770 30.309 1.00 94.62 234 ILE A C 1
ATOM 1785 O O . ILE A 1 234 ? -30.604 -6.718 30.571 1.00 94.62 234 ILE A O 1
ATOM 1789 N N . VAL A 1 235 ? -28.969 -7.830 29.492 1.00 94.81 235 VAL A N 1
ATOM 1790 C CA . VAL A 1 235 ? -28.384 -6.676 28.796 1.00 94.81 235 VAL A CA 1
ATOM 1791 C C . VAL A 1 235 ? -28.282 -7.017 27.317 1.00 94.81 235 VAL A C 1
ATOM 1793 O O . VAL A 1 235 ? -27.644 -8.003 26.963 1.00 94.81 235 VAL A O 1
ATOM 1796 N N . GLY A 1 236 ? -28.921 -6.247 26.436 1.00 92.38 236 GLY A N 1
ATOM 1797 C CA . GLY A 1 236 ? -28.900 -6.564 25.008 1.00 92.38 236 GLY A CA 1
ATOM 1798 C C . GLY A 1 236 ? -29.848 -5.742 24.145 1.00 92.38 236 GLY A C 1
ATOM 1799 O O . GLY A 1 236 ? -30.283 -4.654 24.520 1.00 92.38 236 GLY A O 1
ATOM 1800 N N . ASN A 1 237 ? -30.140 -6.263 22.955 1.00 89.56 237 ASN A N 1
ATOM 1801 C CA . ASN A 1 237 ? -31.022 -5.624 21.981 1.00 89.56 237 ASN A CA 1
ATOM 1802 C C . ASN A 1 237 ? -32.519 -5.857 22.285 1.00 89.56 237 ASN A C 1
ATOM 1804 O O . ASN A 1 237 ? -32.896 -6.607 23.187 1.00 89.56 237 ASN A O 1
ATOM 1808 N N . LYS A 1 238 ? -33.392 -5.219 21.496 1.00 88.94 238 LYS A N 1
ATOM 1809 C CA . LYS A 1 238 ? -34.853 -5.346 21.619 1.00 88.94 238 LYS A CA 1
ATOM 1810 C C . LYS A 1 238 ? -35.358 -6.782 21.445 1.00 88.94 238 LYS A C 1
ATOM 1812 O O . LYS A 1 238 ? -36.278 -7.171 22.157 1.00 88.94 238 LYS A O 1
ATOM 1817 N N . SER A 1 239 ? -34.750 -7.569 20.551 1.00 88.81 239 SER A N 1
ATOM 1818 C CA . SER A 1 239 ? -35.138 -8.972 20.332 1.00 88.81 239 SER A CA 1
ATOM 1819 C C . SER A 1 239 ? -34.982 -9.786 21.613 1.00 88.81 239 SER A C 1
ATOM 1821 O O . SER A 1 239 ? -35.934 -10.424 22.046 1.00 88.81 239 SER A O 1
ATOM 1823 N N . LEU A 1 240 ? -33.835 -9.654 22.291 1.00 90.75 240 LEU A N 1
ATOM 1824 C CA . LEU A 1 240 ? -33.565 -10.362 23.543 1.00 90.75 240 LEU A CA 1
ATOM 1825 C C . LEU A 1 240 ? -34.571 -10.021 24.649 1.00 90.75 240 LEU A C 1
ATOM 1827 O O . LEU A 1 240 ? -34.946 -10.886 25.437 1.00 90.75 240 LEU A O 1
ATOM 1831 N N . MET A 1 241 ? -35.001 -8.759 24.720 1.00 92.88 241 MET A N 1
ATOM 1832 C CA . MET A 1 241 ? -35.994 -8.329 25.708 1.00 92.88 241 MET A CA 1
ATOM 1833 C C . MET A 1 241 ? -37.349 -8.991 25.451 1.00 92.88 241 MET A C 1
ATOM 1835 O O . MET A 1 241 ? -37.970 -9.493 26.385 1.00 92.88 241 MET A O 1
ATOM 1839 N N . LEU A 1 242 ? -37.782 -9.034 24.189 1.00 91.12 242 LEU A N 1
ATOM 1840 C CA . LEU A 1 242 ? -39.048 -9.654 23.797 1.00 91.12 242 LEU A CA 1
ATOM 1841 C C . LEU A 1 242 ? -39.029 -11.175 23.999 1.00 91.12 242 LEU A C 1
ATOM 1843 O O . LEU A 1 242 ? -40.009 -11.721 24.504 1.00 91.12 242 LEU A O 1
ATOM 1847 N N . ASP A 1 243 ? -37.912 -11.836 23.681 1.00 91.38 243 ASP A N 1
ATOM 1848 C CA . ASP A 1 243 ? -37.734 -13.283 23.865 1.00 91.38 243 ASP A CA 1
ATOM 1849 C C . ASP A 1 243 ? -37.826 -13.695 25.345 1.00 91.38 243 ASP A C 1
ATOM 1851 O O . ASP A 1 243 ? -38.357 -14.754 25.675 1.00 91.38 243 ASP A O 1
ATOM 1855 N N . GLU A 1 244 ? -37.370 -12.830 26.254 1.00 92.06 244 GLU A N 1
ATOM 1856 C CA . GLU A 1 244 ? -37.466 -13.025 27.707 1.00 92.06 244 GLU A CA 1
ATOM 1857 C C . GLU A 1 244 ? -38.783 -12.500 28.312 1.00 92.06 244 GLU A C 1
ATOM 1859 O O . GLU A 1 244 ? -38.942 -12.481 29.535 1.00 92.06 244 GLU A O 1
ATOM 1864 N N . GLY A 1 245 ? -39.738 -12.074 27.477 1.00 90.81 245 GLY A N 1
ATOM 1865 C CA . GLY A 1 245 ? -41.052 -11.594 27.911 1.00 90.81 245 GLY A CA 1
ATOM 1866 C C . GLY A 1 245 ? -41.033 -10.228 28.606 1.00 90.81 245 GLY A C 1
ATOM 1867 O O . GLY A 1 245 ? -41.964 -9.901 29.342 1.00 90.81 245 GLY A O 1
ATOM 1868 N N . ILE A 1 246 ? -39.990 -9.421 28.395 1.00 92.62 246 ILE A N 1
ATOM 1869 C CA . ILE A 1 246 ? -39.849 -8.084 28.978 1.00 92.62 246 ILE A CA 1
ATOM 1870 C C . ILE A 1 246 ? -40.546 -7.067 28.073 1.00 92.62 246 ILE A C 1
ATOM 1872 O O . ILE A 1 246 ? -40.193 -6.894 26.906 1.00 92.62 246 ILE A O 1
ATOM 1876 N N . SER A 1 247 ? -41.520 -6.340 28.621 1.00 89.44 247 SER A N 1
ATOM 1877 C CA . SER A 1 247 ? -42.201 -5.265 27.895 1.00 89.44 247 SER A CA 1
ATOM 1878 C C . SER A 1 247 ? -41.266 -4.072 27.677 1.00 89.44 247 SER A C 1
ATOM 1880 O O . SER A 1 247 ? -40.762 -3.503 28.649 1.00 89.44 247 S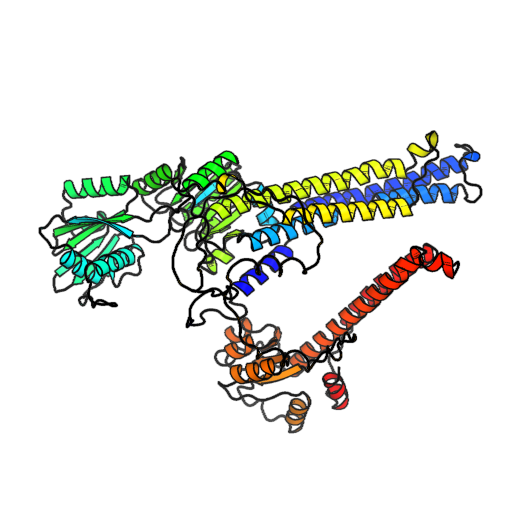ER A O 1
ATOM 1882 N N . VAL A 1 248 ? -41.087 -3.657 26.421 1.00 89.25 248 VAL A N 1
ATOM 1883 C CA . VAL A 1 248 ? -40.369 -2.428 26.048 1.00 89.25 248 VAL A CA 1
ATOM 1884 C C . VAL A 1 248 ? -41.389 -1.282 25.937 1.00 89.25 248 VAL A C 1
ATOM 1886 O O . VAL A 1 248 ? -42.254 -1.347 25.062 1.00 89.25 248 VAL A O 1
ATOM 1889 N N . PRO A 1 249 ? -41.360 -0.269 26.827 1.00 88.75 249 PRO A N 1
ATOM 1890 C CA . PRO A 1 249 ? -42.268 0.879 26.773 1.00 88.75 249 PRO A CA 1
ATOM 1891 C C . PRO A 1 249 ? -42.053 1.728 25.515 1.00 88.75 249 PRO A C 1
ATOM 1893 O O . PRO A 1 249 ? -40.951 1.751 24.971 1.00 88.75 249 PRO A O 1
ATOM 1896 N N . VAL A 1 250 ? -43.075 2.492 25.115 1.00 87.69 250 VAL A N 1
ATOM 1897 C CA . VAL A 1 250 ? -43.000 3.413 23.962 1.00 87.69 250 VAL A CA 1
ATOM 1898 C C . VAL A 1 250 ? -41.860 4.420 24.134 1.00 87.69 250 VAL A C 1
ATOM 1900 O O . VAL A 1 250 ? -41.042 4.562 23.233 1.00 87.69 250 VAL A O 1
ATOM 1903 N N . ASP A 1 251 ? -41.718 5.003 25.327 1.00 87.56 251 ASP A N 1
ATOM 1904 C CA . ASP A 1 251 ? -40.628 5.931 25.657 1.00 87.56 251 ASP A CA 1
ATOM 1905 C C . ASP A 1 251 ? -39.235 5.315 25.430 1.00 87.56 251 ASP A C 1
ATOM 1907 O O . ASP A 1 251 ? -38.296 6.002 25.035 1.00 87.56 251 ASP A O 1
ATOM 1911 N N . ALA A 1 252 ? -39.073 4.008 25.675 1.00 87.19 252 ALA A N 1
ATOM 1912 C CA . ALA A 1 252 ? -37.802 3.324 25.447 1.00 87.19 252 ALA A CA 1
ATOM 1913 C C . ALA A 1 252 ? -37.519 3.113 23.959 1.00 87.19 252 ALA A C 1
ATOM 1915 O O . ALA A 1 252 ? -36.368 3.220 23.543 1.00 87.19 252 ALA A O 1
ATOM 1916 N N . ASP A 1 253 ? -38.558 2.845 23.171 1.00 87.69 253 ASP A N 1
ATOM 1917 C CA . ASP A 1 253 ? -38.465 2.746 21.715 1.00 87.69 253 ASP A CA 1
ATOM 1918 C C . ASP A 1 253 ? -38.108 4.098 21.080 1.00 87.69 253 ASP A C 1
ATOM 1920 O O . ASP A 1 253 ? -37.259 4.150 20.193 1.00 87.69 253 ASP A O 1
ATOM 1924 N N . GLU A 1 254 ? -38.685 5.198 21.574 1.00 88.44 254 GLU A N 1
ATOM 1925 C CA . GLU A 1 254 ? -38.341 6.555 21.129 1.00 88.44 254 GLU A CA 1
ATOM 1926 C C . GLU A 1 254 ? -36.876 6.899 21.436 1.00 88.44 254 GLU A C 1
ATOM 1928 O O . GLU A 1 254 ? -36.168 7.408 20.569 1.00 88.44 254 GLU A O 1
ATOM 1933 N N . ILE A 1 255 ? -36.383 6.550 22.631 1.00 87.94 255 ILE A N 1
ATOM 1934 C CA . ILE A 1 255 ? -34.973 6.755 23.007 1.00 87.94 255 ILE A CA 1
ATOM 1935 C C . ILE A 1 255 ? -34.031 5.912 22.138 1.00 87.94 255 ILE A C 1
ATOM 1937 O O . ILE A 1 255 ? -32.946 6.375 21.784 1.00 87.94 255 ILE A O 1
ATOM 1941 N N . LEU A 1 256 ? -34.407 4.673 21.804 1.00 87.31 256 LEU A N 1
ATOM 1942 C CA . LEU A 1 256 ? -33.622 3.840 20.891 1.00 87.31 256 LEU A CA 1
ATOM 1943 C C . LEU A 1 256 ? -33.558 4.460 19.492 1.00 87.31 256 LEU A C 1
ATOM 1945 O O . LEU A 1 256 ? -32.473 4.528 18.921 1.00 87.31 256 LEU A O 1
ATOM 1949 N N . ALA A 1 257 ? -34.682 4.956 18.971 1.00 86.69 257 ALA A N 1
ATOM 1950 C CA . ALA A 1 257 ? -34.727 5.625 17.674 1.00 86.69 257 ALA A CA 1
ATOM 1951 C C . ALA A 1 257 ? -33.878 6.911 17.659 1.00 86.69 257 ALA A C 1
ATOM 1953 O O . ALA A 1 257 ? -33.097 7.120 16.732 1.00 86.69 257 ALA A O 1
ATOM 1954 N N . GLU A 1 258 ? -33.958 7.738 18.708 1.00 87.31 258 GLU A N 1
ATOM 1955 C CA . GLU A 1 258 ? -33.127 8.943 18.855 1.00 87.31 258 GLU A CA 1
ATOM 1956 C C . GLU A 1 258 ? -31.630 8.591 18.918 1.00 87.31 258 GLU A C 1
ATOM 1958 O O . GLU A 1 258 ? -30.798 9.237 18.276 1.00 87.31 258 GLU A O 1
ATOM 1963 N N . ALA A 1 259 ? -31.271 7.534 19.654 1.00 85.75 259 ALA A N 1
ATOM 1964 C CA . ALA A 1 259 ? -29.898 7.046 19.718 1.00 85.75 259 ALA A CA 1
ATOM 1965 C C . ALA A 1 259 ? -29.392 6.600 18.333 1.00 85.75 259 ALA A C 1
ATOM 1967 O O . ALA A 1 259 ? -28.287 6.976 17.936 1.00 85.75 259 ALA A O 1
ATOM 1968 N N . GLU A 1 260 ? -30.201 5.864 17.568 1.00 82.88 260 GLU A N 1
ATOM 1969 C CA . GLU A 1 260 ? -29.853 5.425 16.211 1.00 82.88 260 GLU A CA 1
ATOM 1970 C C . GLU A 1 260 ? -29.672 6.601 15.239 1.00 82.88 260 GLU A C 1
ATOM 1972 O O . GLU A 1 260 ? -28.713 6.608 14.460 1.00 82.88 260 GLU A O 1
ATOM 1977 N N . GLU A 1 261 ? -30.528 7.628 15.310 1.00 84.50 261 GLU A N 1
ATOM 1978 C CA . GLU A 1 261 ? -30.388 8.858 14.513 1.00 84.50 261 GLU A CA 1
ATOM 1979 C C . GLU A 1 261 ? -29.070 9.596 14.790 1.00 84.50 261 GLU A C 1
ATOM 1981 O O . GLU A 1 261 ? -28.499 10.226 13.895 1.00 84.50 261 GLU A O 1
ATOM 1986 N N . LEU A 1 262 ? -28.563 9.484 16.019 1.00 84.00 262 LEU A N 1
ATOM 1987 C CA . LEU A 1 262 ? -27.294 10.056 16.464 1.00 84.00 262 LEU A CA 1
ATOM 1988 C C . LEU A 1 262 ? -26.088 9.126 16.238 1.00 84.00 262 LEU A C 1
ATOM 1990 O O . LEU A 1 262 ? -25.022 9.375 16.806 1.00 84.00 262 LEU A O 1
ATOM 1994 N N . ALA A 1 263 ? -26.231 8.069 15.429 1.00 82.25 263 ALA A N 1
ATOM 1995 C CA . ALA A 1 263 ? -25.198 7.056 15.192 1.00 82.25 263 ALA A CA 1
ATOM 1996 C C . ALA A 1 263 ? -24.731 6.333 16.471 1.00 82.25 263 ALA A C 1
ATOM 1998 O O . ALA A 1 263 ? -23.544 6.032 16.648 1.00 82.25 263 ALA A O 1
ATOM 1999 N N . GLN A 1 264 ? -25.660 6.077 17.388 1.00 87.44 264 GLN A N 1
ATOM 2000 C CA . GLN A 1 264 ? -25.402 5.401 18.653 1.00 87.44 264 GLN A CA 1
ATOM 2001 C C . GLN A 1 264 ? -26.127 4.056 18.677 1.00 87.44 264 GLN A C 1
ATOM 2003 O O . GLN A 1 264 ? -27.262 3.913 18.236 1.00 87.44 264 GLN A O 1
ATOM 2008 N N . THR A 1 265 ? -25.466 3.056 19.239 1.00 84.12 265 THR A N 1
ATOM 2009 C CA . THR A 1 265 ? -26.053 1.759 19.545 1.00 84.12 265 THR A CA 1
ATOM 2010 C C . THR A 1 265 ? -26.766 1.846 20.889 1.00 84.12 265 THR A C 1
ATOM 2012 O O . THR A 1 265 ? -26.128 2.020 21.931 1.00 84.12 265 THR A O 1
ATOM 2015 N N . GLY A 1 266 ? -28.091 1.725 20.872 1.00 88.88 266 GLY A N 1
ATOM 2016 C CA . GLY A 1 266 ? -28.901 1.640 22.082 1.00 88.88 266 GLY A CA 1
ATOM 2017 C C . GLY A 1 266 ? -28.934 0.219 22.649 1.00 88.88 266 GLY A C 1
ATOM 2018 O O . GLY A 1 266 ? -29.314 -0.725 21.961 1.00 88.88 266 GLY A O 1
ATOM 2019 N N . ILE A 1 267 ? -28.545 0.064 23.913 1.00 91.69 267 ILE A N 1
ATOM 2020 C CA . ILE A 1 267 ? -28.557 -1.205 24.647 1.00 91.69 267 ILE A CA 1
ATOM 2021 C C . ILE A 1 267 ? -29.598 -1.120 25.754 1.00 91.69 267 ILE A C 1
ATOM 2023 O O . ILE A 1 267 ? -29.582 -0.203 26.576 1.00 91.69 267 ILE A O 1
ATOM 2027 N N . LEU A 1 268 ? -30.499 -2.093 25.788 1.00 93.50 268 LEU A N 1
ATOM 2028 C CA . LEU A 1 268 ? -31.533 -2.210 26.804 1.00 93.50 268 LEU A CA 1
ATOM 2029 C C . LEU A 1 268 ? -31.003 -3.015 27.993 1.00 93.50 268 LEU A C 1
ATOM 2031 O O . LEU A 1 268 ? -30.314 -4.021 27.824 1.00 93.50 268 LEU A O 1
ATOM 2035 N N . VAL A 1 269 ? -31.353 -2.578 29.201 1.00 95.12 269 VAL A N 1
ATOM 2036 C CA . VAL A 1 269 ? -31.005 -3.256 30.453 1.00 95.12 269 VAL A CA 1
ATOM 2037 C C . VAL A 1 269 ? -32.274 -3.551 31.234 1.00 95.12 269 VAL A C 1
ATOM 2039 O O . VAL A 1 269 ? -33.028 -2.639 31.581 1.00 95.12 269 VAL A O 1
ATOM 2042 N N . SER A 1 270 ? -32.475 -4.820 31.571 1.00 94.50 270 SER A N 1
ATOM 2043 C CA . SER A 1 270 ? -33.560 -5.302 32.421 1.00 94.50 270 SER A CA 1
ATOM 2044 C C . SER A 1 270 ? -33.017 -5.885 33.721 1.00 94.50 270 SER A C 1
ATOM 2046 O O . SER A 1 270 ? -31.978 -6.548 33.731 1.00 94.50 270 SER A O 1
ATOM 2048 N N . ILE A 1 271 ? -33.725 -5.619 34.819 1.00 93.19 271 ILE A N 1
ATOM 2049 C CA . ILE A 1 271 ? -33.424 -6.128 36.159 1.00 93.19 271 ILE A CA 1
ATOM 2050 C C . ILE A 1 271 ? -34.719 -6.721 36.719 1.00 93.19 271 ILE A C 1
ATOM 2052 O O . ILE A 1 271 ? -35.735 -6.028 36.790 1.00 93.19 271 ILE A O 1
ATOM 2056 N N . ASP A 1 272 ? -34.681 -7.996 37.105 1.00 91.44 272 ASP A N 1
ATOM 2057 C CA . ASP A 1 272 ? -35.818 -8.761 37.640 1.00 91.44 272 ASP A CA 1
ATOM 2058 C C . ASP A 1 272 ? -37.052 -8.745 36.718 1.00 91.44 272 ASP A C 1
ATOM 2060 O O . ASP A 1 272 ? -38.191 -8.607 37.161 1.00 91.44 272 ASP A O 1
ATOM 2064 N N . GLY A 1 273 ? -36.817 -8.868 35.406 1.00 88.56 273 GLY A N 1
ATOM 2065 C CA . GLY A 1 273 ? -37.874 -8.942 34.391 1.00 88.56 273 GLY A CA 1
ATOM 2066 C C . GLY A 1 273 ? -38.504 -7.597 34.016 1.00 88.56 273 GLY A C 1
ATOM 2067 O O . GLY A 1 273 ? -39.457 -7.570 33.242 1.00 88.56 273 GLY A O 1
ATOM 2068 N N . VAL A 1 274 ? -37.974 -6.479 34.522 1.00 90.50 274 VAL A N 1
ATOM 2069 C CA . VAL A 1 274 ? -38.459 -5.128 34.211 1.00 90.50 274 VAL A CA 1
ATOM 2070 C C . VAL A 1 274 ? -37.353 -4.293 33.575 1.00 90.50 274 VAL A C 1
ATOM 2072 O O . VAL A 1 274 ? -36.241 -4.190 34.107 1.00 90.50 274 VAL A O 1
ATOM 2075 N N . LEU A 1 275 ? -37.680 -3.627 32.463 1.00 92.56 275 LEU A N 1
ATOM 2076 C CA . LEU A 1 275 ? -36.766 -2.708 31.793 1.00 92.56 275 LEU A CA 1
ATOM 2077 C C . LEU A 1 275 ? -36.373 -1.562 32.740 1.00 92.56 275 LEU A C 1
ATOM 2079 O O . LEU A 1 275 ? -37.209 -0.783 33.194 1.00 92.56 275 LEU A O 1
ATOM 2083 N N . SER A 1 276 ? -35.084 -1.480 33.054 1.00 92.69 276 SER A N 1
ATOM 2084 C CA . SER A 1 276 ? -34.530 -0.562 34.051 1.00 92.69 276 SER A CA 1
ATOM 2085 C C . SER A 1 276 ? -33.822 0.639 33.424 1.00 92.69 276 SER A C 1
ATOM 2087 O O . SER A 1 276 ? -33.813 1.715 34.027 1.00 92.69 276 SER A O 1
ATOM 2089 N N . GLY A 1 277 ? -33.285 0.502 32.209 1.00 92.75 277 GLY A N 1
ATOM 2090 C CA . GLY A 1 277 ? -32.706 1.628 31.479 1.00 92.75 277 GLY A CA 1
ATOM 2091 C C . GLY A 1 277 ? -32.272 1.313 30.050 1.00 92.75 277 GLY A C 1
ATOM 2092 O O . GLY A 1 277 ? -32.231 0.153 29.639 1.00 92.75 277 GLY A O 1
ATOM 2093 N N . VAL A 1 278 ? -31.928 2.375 29.321 1.00 93.44 278 VAL A N 1
ATOM 2094 C CA . VAL A 1 278 ? -31.253 2.344 28.019 1.00 93.44 278 VAL A CA 1
ATOM 2095 C C . VAL A 1 278 ? -29.871 2.968 28.170 1.00 93.44 278 VAL A C 1
ATOM 2097 O O . VAL A 1 278 ? -29.729 4.074 28.702 1.00 93.44 278 VAL A O 1
ATOM 2100 N N . VAL A 1 279 ? -28.852 2.268 27.688 1.00 93.06 279 VAL A N 1
ATOM 2101 C CA . VAL A 1 279 ? -27.475 2.749 27.592 1.00 93.06 279 VAL A CA 1
ATOM 2102 C C . VAL A 1 279 ? -27.174 2.995 26.121 1.00 93.06 279 VAL A C 1
ATOM 2104 O O . VAL A 1 279 ? -27.173 2.061 25.326 1.00 9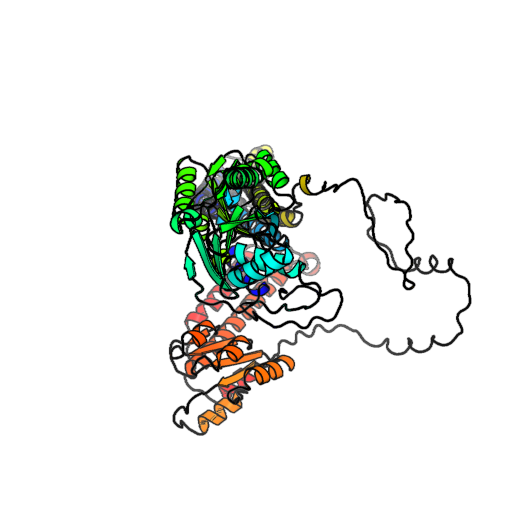3.06 279 VAL A O 1
ATOM 2107 N N . ALA A 1 280 ? -26.919 4.245 25.752 1.00 91.88 280 ALA A N 1
ATOM 2108 C CA . ALA A 1 280 ? -26.502 4.598 24.405 1.00 91.88 280 ALA A CA 1
ATOM 2109 C C . ALA A 1 280 ? -24.972 4.608 24.328 1.00 91.88 280 ALA A C 1
ATOM 2111 O O . ALA A 1 280 ? -24.294 5.285 25.112 1.00 91.88 280 ALA A O 1
ATOM 2112 N N . ILE A 1 281 ? -24.432 3.848 23.380 1.00 90.19 281 ILE A N 1
ATOM 2113 C CA . ILE A 1 281 ? -22.999 3.701 23.141 1.00 90.19 281 ILE A CA 1
ATOM 2114 C C . ILE A 1 281 ? -22.691 4.189 21.736 1.00 90.19 281 ILE A C 1
ATOM 2116 O O . ILE A 1 281 ? -23.347 3.789 20.785 1.00 90.19 281 ILE A O 1
ATOM 2120 N N . SER A 1 282 ? -21.673 5.023 21.583 1.00 87.50 282 SER A N 1
ATOM 2121 C CA . SER A 1 282 ? -21.212 5.475 20.273 1.00 87.50 282 SER A CA 1
ATOM 2122 C C . SER A 1 282 ? -19.763 5.069 20.066 1.00 87.50 282 SER A C 1
ATOM 2124 O O . SER A 1 282 ? -18.964 5.081 21.003 1.00 87.50 282 SER A O 1
ATOM 2126 N N . ASP A 1 283 ? -19.419 4.706 18.835 1.00 87.31 283 ASP A N 1
ATOM 2127 C CA . ASP A 1 283 ? -18.031 4.621 18.395 1.00 87.31 283 ASP A CA 1
ATOM 2128 C C . ASP A 1 283 ? -17.725 5.889 17.587 1.00 87.31 283 ASP A C 1
ATOM 2130 O O . ASP A 1 283 ? -18.157 5.991 16.435 1.00 87.31 283 ASP A O 1
ATOM 2134 N N . PRO A 1 284 ? -17.048 6.884 18.187 1.00 86.81 284 PRO A N 1
ATOM 2135 C CA . PRO A 1 284 ? -16.911 8.196 17.579 1.00 86.81 284 PRO A CA 1
ATOM 2136 C C . PRO A 1 284 ? -16.129 8.115 16.267 1.00 86.81 284 PRO A C 1
ATOM 2138 O O . PRO A 1 284 ? -15.145 7.376 16.141 1.00 86.81 284 PRO A O 1
ATOM 2141 N N . VAL A 1 285 ? -16.547 8.922 15.294 1.00 89.94 285 VAL A N 1
ATOM 2142 C CA . VAL A 1 285 ? -15.852 9.083 14.015 1.00 89.94 285 VAL A CA 1
ATOM 2143 C C . VAL A 1 285 ? -14.445 9.645 14.247 1.00 89.94 285 VAL A C 1
ATOM 2145 O O . VAL A 1 285 ? -14.220 10.490 15.117 1.00 89.94 285 VAL A O 1
ATOM 2148 N N . LYS A 1 286 ? -13.465 9.179 13.465 1.00 88.19 286 LYS A N 1
ATOM 2149 C CA . LYS A 1 286 ? -12.092 9.686 13.531 1.00 88.19 286 LYS A CA 1
ATOM 2150 C C . LYS A 1 286 ? -12.038 11.176 13.178 1.00 88.19 286 LYS A C 1
ATOM 2152 O O . LYS A 1 286 ? -12.655 11.598 12.193 1.00 88.19 286 LYS A O 1
ATOM 2157 N N . PRO A 1 287 ? -11.223 11.969 13.895 1.00 84.00 287 PRO A N 1
ATOM 2158 C CA . PRO A 1 287 ? -10.976 13.350 13.506 1.00 84.00 287 PRO A CA 1
ATOM 2159 C C . PRO A 1 287 ? -10.377 13.387 12.093 1.00 84.00 287 PRO A C 1
ATOM 2161 O O . PRO A 1 287 ? -9.489 12.597 11.772 1.00 84.00 287 PRO A O 1
ATOM 2164 N N . GLY A 1 288 ? -10.877 14.279 11.235 1.00 83.75 288 GLY A N 1
ATOM 2165 C CA . GLY A 1 288 ? -10.419 14.393 9.846 1.00 83.75 288 GLY A CA 1
ATOM 2166 C C . GLY A 1 288 ? -11.146 13.491 8.836 1.00 83.75 288 GLY A C 1
ATOM 2167 O O . GLY A 1 288 ? -10.869 13.576 7.637 1.00 83.75 288 GLY A O 1
ATOM 2168 N N . ALA A 1 289 ? -12.056 12.603 9.267 1.00 90.12 289 ALA A N 1
ATOM 2169 C CA . ALA A 1 289 ? -12.704 11.650 8.359 1.00 90.12 289 ALA A CA 1
ATOM 2170 C C . ALA A 1 289 ? -13.510 12.350 7.252 1.00 90.12 289 ALA A C 1
ATOM 2172 O O . ALA A 1 289 ? -13.375 12.019 6.073 1.00 90.12 289 ALA A O 1
ATOM 2173 N N . ARG A 1 290 ? -14.293 13.374 7.607 1.00 90.81 290 ARG A N 1
ATOM 2174 C CA . ARG A 1 290 ? -15.094 14.162 6.658 1.00 90.81 290 ARG A CA 1
ATOM 2175 C C . ARG A 1 290 ? -14.224 14.876 5.622 1.00 90.81 290 ARG A C 1
ATOM 2177 O O . ARG A 1 290 ? -14.555 14.930 4.435 1.00 90.81 290 ARG A O 1
ATOM 2184 N N . GLU A 1 291 ? -13.091 15.411 6.054 1.00 88.75 291 GLU A N 1
ATOM 2185 C CA . GLU A 1 291 ? -12.111 16.100 5.219 1.00 88.75 291 GLU A CA 1
ATOM 2186 C C . GLU A 1 291 ? -11.468 15.134 4.225 1.00 88.75 291 GLU A C 1
ATOM 2188 O O . GLU A 1 291 ? -11.337 15.463 3.043 1.00 88.75 291 GLU A O 1
ATOM 2193 N N . VAL A 1 292 ? -11.128 13.924 4.675 1.00 91.31 292 VAL A N 1
ATOM 2194 C CA . VAL A 1 292 ? -10.597 12.858 3.819 1.00 91.31 292 VAL A CA 1
ATOM 2195 C C . VAL A 1 292 ? -11.610 12.463 2.746 1.00 91.31 292 VAL A C 1
ATOM 2197 O O . VAL A 1 292 ? -11.252 12.436 1.566 1.00 91.31 292 VAL A O 1
ATOM 2200 N N . ILE A 1 293 ? -12.877 12.237 3.105 1.00 94.00 293 ILE A N 1
ATOM 2201 C CA . ILE A 1 293 ? -13.938 11.919 2.134 1.00 94.00 293 ILE A CA 1
ATOM 2202 C C . ILE A 1 293 ? -14.124 13.065 1.125 1.00 94.00 293 ILE A C 1
ATOM 2204 O O . ILE A 1 293 ? -14.196 12.833 -0.085 1.00 94.00 293 ILE A O 1
ATOM 2208 N N . SER A 1 294 ? -14.114 14.316 1.589 1.00 91.12 294 SER A N 1
ATOM 2209 C CA . SER A 1 294 ? -14.170 15.500 0.721 1.00 91.12 294 SER A CA 1
ATOM 2210 C C . SER A 1 294 ? -12.974 15.577 -0.237 1.00 91.12 294 SER A C 1
ATOM 2212 O O . SER A 1 294 ? -13.131 15.851 -1.432 1.00 91.12 294 SER A O 1
ATOM 2214 N N . LEU A 1 295 ? -11.763 15.289 0.246 1.00 90.00 295 LEU A N 1
ATOM 2215 C CA . LEU A 1 295 ? -10.557 15.292 -0.574 1.00 90.00 295 LEU A CA 1
ATOM 2216 C C . LEU A 1 295 ? -10.593 14.187 -1.634 1.00 90.00 295 LEU A C 1
ATOM 2218 O O . LEU A 1 295 ? -10.313 14.466 -2.803 1.00 90.00 295 LEU A O 1
ATOM 2222 N N . LEU A 1 296 ? -11.010 12.977 -1.265 1.00 92.12 296 LEU A N 1
ATOM 2223 C CA . LEU A 1 296 ? -11.207 11.859 -2.191 1.00 92.12 296 LEU A CA 1
ATOM 2224 C C . LEU A 1 296 ? -12.210 12.214 -3.294 1.00 92.12 296 LEU A C 1
ATOM 2226 O O . LEU A 1 296 ? -11.923 12.009 -4.477 1.00 92.12 296 LEU A O 1
ATOM 2230 N N . LYS A 1 297 ? -13.306 12.894 -2.939 1.00 91.50 297 LYS A N 1
ATOM 2231 C CA . LYS A 1 297 ? -14.265 13.431 -3.911 1.00 91.50 297 LYS A CA 1
ATOM 2232 C C . LYS A 1 297 ? -13.608 14.419 -4.882 1.00 91.50 297 LYS A C 1
ATOM 2234 O O . LYS A 1 297 ? -13.816 14.318 -6.091 1.00 91.50 297 LYS A O 1
ATOM 2239 N N . THR A 1 298 ? -12.745 15.327 -4.406 1.00 90.50 298 THR A N 1
ATOM 2240 C CA . THR A 1 298 ? -11.981 16.225 -5.305 1.00 90.50 298 THR A CA 1
ATOM 2241 C C . THR A 1 298 ? -10.948 15.498 -6.170 1.00 90.50 298 THR A C 1
ATOM 2243 O O . THR A 1 298 ? -10.633 15.951 -7.269 1.00 90.50 298 THR A O 1
ATOM 2246 N N . MET A 1 299 ? -10.466 14.338 -5.720 1.00 89.56 299 MET A N 1
ATOM 2247 C CA . MET A 1 299 ? -9.597 13.437 -6.481 1.00 89.56 299 MET A CA 1
ATOM 2248 C C . MET A 1 299 ? -10.364 12.547 -7.475 1.00 89.56 299 MET A C 1
ATOM 2250 O O . MET A 1 299 ? -9.726 11.707 -8.125 1.00 89.56 299 MET A O 1
ATOM 2254 N N . LYS A 1 300 ? -11.685 12.756 -7.618 1.00 93.31 300 LYS A N 1
ATOM 2255 C CA . LYS A 1 300 ? -12.622 11.963 -8.432 1.00 93.31 300 LYS A CA 1
ATOM 2256 C C . LYS A 1 300 ? -12.653 10.486 -8.033 1.00 93.31 300 LYS A C 1
ATOM 2258 O O . LYS A 1 300 ? -12.691 9.613 -8.895 1.00 93.31 300 LYS A O 1
ATOM 2263 N N . VAL A 1 301 ? -12.575 10.224 -6.732 1.00 94.56 301 VAL A N 1
ATOM 2264 C CA . VAL A 1 301 ? -12.722 8.891 -6.151 1.00 94.56 301 VAL A CA 1
ATOM 2265 C C . VAL A 1 301 ? -14.041 8.859 -5.388 1.00 94.56 301 VAL A C 1
ATOM 2267 O O . VAL A 1 301 ? -14.277 9.700 -4.523 1.00 94.56 301 VAL A O 1
ATOM 2270 N N . GLU A 1 302 ? -14.919 7.933 -5.760 1.00 94.81 302 GLU A N 1
ATOM 2271 C CA . GLU A 1 302 ? -16.196 7.708 -5.080 1.00 94.81 302 GLU A CA 1
ATOM 2272 C C . GLU A 1 302 ? -15.951 6.986 -3.754 1.00 94.81 302 GLU A C 1
ATOM 2274 O O . GLU A 1 302 ? -15.173 6.038 -3.718 1.00 94.81 302 GLU A O 1
ATOM 2279 N N . SER A 1 303 ? -16.611 7.414 -2.680 1.00 95.81 303 SER A N 1
ATOM 2280 C CA . SER A 1 303 ? -16.525 6.764 -1.369 1.00 95.81 303 SER A CA 1
ATOM 2281 C C . SER A 1 303 ? -17.846 6.073 -1.051 1.00 95.81 303 SER A C 1
ATOM 2283 O O . SER A 1 303 ? -18.902 6.688 -1.204 1.00 95.81 303 SER A O 1
ATOM 2285 N N . LYS A 1 304 ? -17.78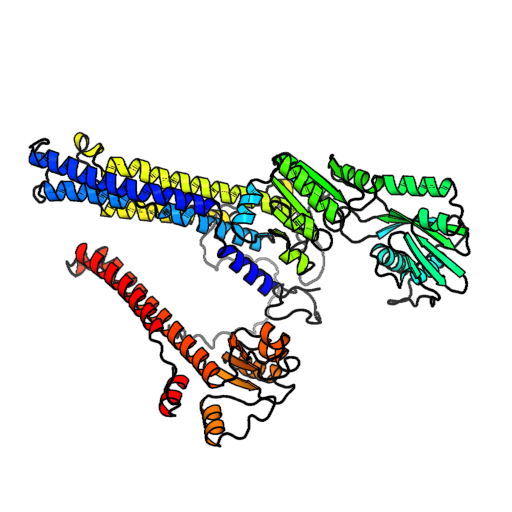1 4.824 -0.589 1.00 95.62 304 LYS A N 1
ATOM 2286 C CA . LYS A 1 304 ? -18.921 4.020 -0.130 1.00 95.62 304 LYS A CA 1
ATOM 2287 C C . LYS A 1 304 ? -18.656 3.490 1.274 1.00 95.62 304 LYS A C 1
ATOM 2289 O O . LYS A 1 304 ? -17.499 3.263 1.625 1.00 95.62 304 LYS A O 1
ATOM 2294 N N . LEU A 1 305 ? -19.713 3.281 2.051 1.00 95.38 305 LEU A N 1
ATOM 2295 C CA . LEU A 1 305 ? -19.649 2.674 3.381 1.00 95.38 305 LEU A CA 1
ATOM 2296 C C . LEU A 1 305 ? -20.205 1.253 3.324 1.00 95.38 305 LEU A C 1
ATOM 2298 O O . LEU A 1 305 ? -21.304 1.050 2.814 1.00 95.38 305 LEU A O 1
ATOM 2302 N N . VAL A 1 306 ? -19.472 0.287 3.872 1.00 92.25 306 VAL A N 1
ATOM 2303 C CA . VAL A 1 306 ? -19.956 -1.077 4.104 1.00 92.25 306 VAL A CA 1
ATOM 2304 C C . VAL A 1 306 ? -19.793 -1.396 5.583 1.00 92.25 306 VAL A C 1
ATOM 2306 O O . VAL A 1 306 ? -18.717 -1.213 6.141 1.00 92.25 306 VAL A O 1
ATOM 2309 N N . THR A 1 307 ? -20.849 -1.867 6.237 1.00 89.06 307 THR A N 1
ATOM 2310 C CA . THR A 1 307 ? -20.809 -2.208 7.662 1.00 89.06 307 THR A CA 1
ATOM 2311 C C . THR A 1 307 ? -21.771 -3.340 8.005 1.00 89.06 307 THR A C 1
ATOM 2313 O O . THR A 1 307 ? -22.744 -3.573 7.292 1.00 89.06 307 THR A O 1
ATOM 2316 N N . GLY A 1 308 ? -21.473 -4.057 9.091 1.00 81.50 308 GLY A N 1
ATOM 2317 C CA . GLY A 1 308 ? -22.370 -5.054 9.682 1.00 81.50 308 GLY A CA 1
ATOM 2318 C C . GLY A 1 308 ? -23.419 -4.451 10.620 1.00 81.50 308 GLY A C 1
ATOM 2319 O O . GLY A 1 308 ? -24.319 -5.163 11.053 1.00 81.50 308 GLY A O 1
ATOM 2320 N N . ASP A 1 309 ? -23.306 -3.160 10.931 1.00 82.44 309 ASP A N 1
ATOM 2321 C CA . ASP A 1 309 ? -24.255 -2.432 11.769 1.00 82.44 309 ASP A CA 1
ATOM 2322 C C . ASP A 1 309 ? -25.603 -2.222 11.074 1.00 82.44 309 ASP A C 1
ATOM 2324 O O . ASP A 1 309 ? -25.709 -2.330 9.853 1.00 82.44 309 ASP A O 1
ATOM 2328 N N . ASN A 1 310 ? -26.622 -1.868 11.859 1.00 80.88 310 ASN A N 1
ATOM 2329 C CA . ASN A 1 310 ? -27.959 -1.576 11.354 1.00 80.88 310 ASN A CA 1
ATOM 2330 C C . ASN A 1 310 ? -28.004 -0.332 10.443 1.00 80.88 310 ASN A C 1
ATOM 2332 O O . ASN A 1 310 ? -27.118 0.531 10.454 1.00 80.88 310 ASN A O 1
ATOM 2336 N N . TRP A 1 311 ? -29.077 -0.226 9.656 1.00 85.12 311 TRP A N 1
ATOM 2337 C CA . TRP A 1 311 ? -29.272 0.875 8.707 1.00 85.12 311 TRP A CA 1
ATOM 2338 C C . TRP A 1 311 ? -29.286 2.266 9.347 1.00 85.12 311 TRP A C 1
ATOM 2340 O O . TRP A 1 311 ? -28.748 3.201 8.751 1.00 85.12 311 TRP A O 1
ATOM 2350 N N . GLY A 1 312 ? -29.881 2.416 10.535 1.00 83.12 312 GLY A N 1
ATOM 2351 C CA . GLY A 1 312 ? -29.948 3.698 11.247 1.00 83.12 312 GLY A CA 1
ATOM 2352 C C . GLY A 1 312 ? -28.553 4.243 11.547 1.00 83.12 312 GLY A C 1
ATOM 2353 O O . GLY A 1 312 ? -28.176 5.311 11.057 1.00 83.12 312 GLY A O 1
ATOM 2354 N N . THR A 1 313 ? -27.739 3.436 12.231 1.00 82.81 313 THR A N 1
ATOM 2355 C CA . THR A 1 313 ? -26.358 3.780 12.591 1.00 82.81 313 THR A CA 1
ATOM 2356 C C . THR A 1 313 ? -25.495 4.017 11.352 1.00 82.81 313 THR A C 1
ATOM 2358 O O . THR A 1 313 ? -24.762 5.005 11.278 1.00 82.81 313 THR A O 1
ATOM 2361 N N . ALA A 1 314 ? -25.591 3.139 10.348 1.00 88.12 314 ALA A N 1
ATOM 2362 C CA . ALA A 1 314 ? -24.795 3.247 9.130 1.00 88.12 314 ALA A CA 1
ATOM 2363 C C . ALA A 1 314 ? -25.084 4.550 8.361 1.00 88.12 314 ALA A C 1
ATOM 2365 O O . ALA A 1 314 ? -24.155 5.245 7.943 1.00 88.12 314 ALA A O 1
ATOM 2366 N N . ASN A 1 315 ? -26.362 4.913 8.212 1.00 90.12 315 ASN A N 1
ATOM 2367 C CA . ASN A 1 315 ? -26.769 6.144 7.536 1.00 90.12 315 ASN A CA 1
ATOM 2368 C C . ASN A 1 315 ? -26.378 7.397 8.322 1.00 90.12 315 ASN A C 1
ATOM 2370 O O . ASN A 1 315 ? -25.966 8.390 7.716 1.00 90.12 315 ASN A O 1
ATOM 2374 N N . ALA A 1 316 ? -26.477 7.359 9.651 1.00 87.75 316 ALA A N 1
ATOM 2375 C CA . ALA A 1 316 ? -26.080 8.470 10.504 1.00 87.75 316 ALA A CA 1
ATOM 2376 C C . ALA A 1 316 ? -24.568 8.753 10.389 1.00 87.75 316 ALA A C 1
ATOM 2378 O O . ALA A 1 316 ? -24.188 9.884 10.070 1.00 87.75 316 ALA A O 1
ATOM 2379 N N . ILE A 1 317 ? -23.713 7.722 10.491 1.00 89.94 317 ILE A N 1
ATOM 2380 C CA . ILE A 1 317 ? -22.260 7.856 10.268 1.00 89.94 317 ILE A CA 1
ATOM 2381 C C . ILE A 1 317 ? -21.967 8.352 8.851 1.00 89.94 317 ILE A C 1
ATOM 2383 O O . ILE A 1 317 ? -21.187 9.288 8.668 1.00 89.94 317 ILE A O 1
ATOM 2387 N N . ALA A 1 318 ? -22.599 7.763 7.831 1.00 91.94 318 ALA A N 1
ATOM 2388 C CA . ALA A 1 318 ? -22.385 8.164 6.444 1.00 91.94 318 ALA A CA 1
ATOM 2389 C C . ALA A 1 318 ? -22.730 9.640 6.208 1.00 91.94 318 ALA A C 1
ATOM 2391 O O . ALA A 1 318 ? -21.973 10.354 5.547 1.00 91.94 318 ALA A O 1
ATOM 2392 N N . LYS A 1 319 ? -23.826 10.126 6.799 1.00 91.25 319 LYS A N 1
ATOM 2393 C CA . LYS A 1 319 ? -24.235 11.533 6.740 1.00 91.25 319 LYS A CA 1
ATOM 2394 C C . LYS A 1 319 ? -23.236 12.450 7.448 1.00 91.25 319 LYS A C 1
ATOM 2396 O O . LYS A 1 319 ? -22.947 13.529 6.930 1.00 91.25 319 LYS A O 1
ATOM 2401 N N . GLU A 1 320 ? -22.682 12.022 8.581 1.00 89.50 320 GLU A N 1
ATOM 2402 C CA . GLU A 1 320 ? -21.670 12.768 9.335 1.00 89.50 320 GLU A CA 1
ATOM 2403 C C . GLU A 1 320 ? -20.374 12.965 8.527 1.00 89.50 320 GLU A C 1
ATOM 2405 O O . GLU A 1 320 ? -19.869 14.091 8.420 1.00 89.50 320 GLU A O 1
ATOM 2410 N N . VAL A 1 321 ? -19.875 11.898 7.883 1.00 92.38 321 VAL A N 1
ATOM 2411 C CA . VAL A 1 321 ? -18.646 11.942 7.062 1.00 92.38 321 VAL A CA 1
ATOM 2412 C C . VAL A 1 321 ? -18.867 12.419 5.621 1.00 92.38 321 VAL A C 1
ATOM 2414 O O . VAL A 1 321 ? -17.909 12.785 4.940 1.00 92.38 321 VAL A O 1
ATOM 2417 N N . GLY A 1 322 ? -20.113 12.455 5.142 1.00 92.31 322 GLY A N 1
ATOM 2418 C CA . GLY A 1 322 ? -20.476 12.909 3.796 1.00 92.31 322 GLY A CA 1
ATOM 2419 C C . GLY A 1 322 ? -20.408 11.831 2.704 1.00 92.31 322 GLY A C 1
ATOM 2420 O O . GLY A 1 322 ? -20.128 12.152 1.546 1.00 92.31 322 GLY A O 1
ATOM 2421 N N . ILE A 1 323 ? -20.659 10.569 3.059 1.00 95.31 323 ILE A N 1
ATOM 2422 C CA . ILE A 1 323 ? -20.822 9.432 2.142 1.00 95.31 323 ILE A CA 1
ATOM 2423 C C . ILE A 1 323 ? -22.308 9.281 1.785 1.00 95.31 323 ILE A C 1
ATOM 2425 O O . ILE A 1 323 ? -23.169 9.311 2.657 1.00 95.31 323 ILE A O 1
ATOM 2429 N N . SER A 1 324 ? -22.615 9.125 0.495 1.00 86.19 324 SER A N 1
ATOM 2430 C CA . SER A 1 324 ? -23.998 9.001 0.004 1.00 86.19 324 SER A CA 1
ATOM 2431 C C . SER A 1 324 ? -24.467 7.566 -0.224 1.00 86.19 324 SER A C 1
ATOM 2433 O O . SER A 1 324 ? -25.658 7.347 -0.404 1.00 86.19 324 SER A O 1
ATOM 2435 N N . ASP A 1 325 ? -23.547 6.608 -0.294 1.00 91.88 325 ASP A N 1
ATOM 2436 C CA . ASP A 1 325 ? -23.832 5.229 -0.685 1.00 91.88 325 ASP A CA 1
ATOM 2437 C C . ASP A 1 325 ? -23.385 4.288 0.437 1.00 91.88 325 ASP A C 1
ATOM 2439 O O . ASP A 1 325 ? -22.203 4.257 0.801 1.00 91.88 325 ASP A O 1
ATOM 2443 N N . VAL A 1 326 ? -24.361 3.601 1.028 1.00 94.50 326 VAL A N 1
ATOM 2444 C CA . VAL A 1 326 ? -24.231 2.855 2.280 1.00 94.50 326 VAL A CA 1
ATOM 2445 C C . VAL A 1 326 ? -24.800 1.461 2.094 1.00 94.50 326 VAL A C 1
ATOM 2447 O O . VAL A 1 326 ? -25.900 1.286 1.573 1.00 94.50 326 VAL A O 1
ATOM 2450 N N . ILE A 1 327 ? -24.053 0.473 2.565 1.00 91.25 327 ILE A N 1
ATOM 2451 C CA . ILE A 1 327 ? -24.468 -0.919 2.667 1.00 91.25 327 ILE A CA 1
ATOM 2452 C C . ILE A 1 327 ? -24.350 -1.307 4.142 1.00 91.25 327 ILE A C 1
ATOM 2454 O O . ILE A 1 327 ? -23.245 -1.384 4.681 1.00 91.25 327 ILE A O 1
ATOM 2458 N N . ALA A 1 328 ? -25.492 -1.504 4.789 1.00 88.88 328 ALA A N 1
ATOM 2459 C CA . ALA A 1 328 ? -25.592 -1.895 6.191 1.00 88.88 328 ALA A CA 1
ATOM 2460 C C . ALA A 1 328 ? -25.907 -3.394 6.323 1.00 88.88 328 ALA A C 1
ATOM 2462 O O . ALA A 1 328 ? -26.254 -4.047 5.336 1.00 88.88 328 ALA A O 1
ATOM 2463 N N . GLU A 1 329 ? -25.787 -3.930 7.538 1.00 83.81 329 GLU A N 1
ATOM 2464 C CA . GLU A 1 329 ? -26.120 -5.317 7.900 1.00 83.81 329 GLU A CA 1
ATOM 2465 C C . GLU A 1 329 ? -25.376 -6.376 7.059 1.00 83.81 329 GLU A C 1
ATOM 2467 O O . GLU A 1 329 ? -25.828 -7.508 6.873 1.00 83.81 329 GLU A O 1
ATOM 2472 N N . ALA A 1 330 ? -24.192 -6.021 6.548 1.00 82.25 330 ALA A N 1
ATOM 2473 C CA . ALA A 1 330 ? -23.380 -6.891 5.712 1.00 82.25 330 ALA A CA 1
ATOM 2474 C C . ALA A 1 330 ? -22.527 -7.856 6.549 1.00 82.25 330 ALA A C 1
ATOM 2476 O O . ALA A 1 330 ? -21.654 -7.445 7.319 1.00 82.25 330 ALA A O 1
ATOM 2477 N N . LYS A 1 331 ? -22.716 -9.161 6.325 1.00 75.00 331 LYS A N 1
ATOM 2478 C CA . LYS A 1 331 ? -21.802 -10.203 6.824 1.00 75.00 331 LYS A CA 1
ATOM 2479 C C . LYS A 1 331 ? -20.448 -10.139 6.095 1.00 75.00 331 LYS A C 1
ATOM 2481 O O . LYS A 1 331 ? -20.411 -9.641 4.966 1.00 75.00 331 LYS A O 1
ATOM 2486 N N . PRO A 1 332 ? -19.353 -10.673 6.670 1.00 71.25 332 PRO A N 1
ATOM 2487 C CA . PRO A 1 332 ? -18.030 -10.658 6.038 1.00 71.25 332 PRO A CA 1
ATOM 2488 C C . PRO A 1 332 ? -18.012 -11.170 4.587 1.00 71.25 332 PRO A C 1
ATOM 2490 O O . PRO A 1 332 ? -17.380 -10.551 3.730 1.00 71.25 332 PRO A O 1
ATOM 2493 N N . GLU A 1 333 ? -18.756 -12.237 4.272 1.00 70.62 333 GLU A N 1
ATOM 2494 C CA . GLU A 1 333 ? -18.837 -12.784 2.908 1.00 70.62 333 GLU A CA 1
ATOM 2495 C C . GLU A 1 333 ? -19.513 -11.803 1.939 1.00 70.62 333 GLU A C 1
ATOM 2497 O O . GLU A 1 333 ? -19.023 -11.568 0.832 1.00 70.62 333 GLU A O 1
ATOM 2502 N N . HIS A 1 334 ? -20.587 -11.150 2.391 1.00 80.19 334 HIS A N 1
ATOM 2503 C CA . HIS A 1 334 ? -21.320 -10.158 1.604 1.00 80.19 334 HIS A CA 1
ATOM 2504 C C . HIS A 1 334 ? -20.474 -8.909 1.318 1.00 80.19 334 HIS A C 1
ATOM 2506 O O . HIS A 1 334 ? -20.626 -8.296 0.259 1.00 80.19 334 HIS A O 1
ATOM 2512 N N . LYS A 1 335 ? -19.540 -8.535 2.211 1.00 84.19 335 LYS A N 1
ATOM 2513 C CA . LYS A 1 335 ? -18.605 -7.424 1.950 1.00 84.19 335 LYS A CA 1
ATOM 2514 C C . LYS A 1 335 ? -17.744 -7.708 0.714 1.00 84.19 335 LYS A C 1
ATOM 2516 O O . LYS A 1 335 ? -17.601 -6.845 -0.151 1.00 84.19 335 LYS A O 1
ATOM 2521 N N . ALA A 1 336 ? -17.213 -8.926 0.599 1.00 83.75 336 ALA A N 1
ATOM 2522 C CA . ALA A 1 336 ? -16.394 -9.336 -0.541 1.00 83.75 336 ALA A CA 1
ATOM 2523 C C . ALA A 1 336 ? -17.209 -9.448 -1.842 1.00 83.75 336 ALA A C 1
ATOM 2525 O O . ALA A 1 336 ? -16.737 -9.052 -2.909 1.00 83.75 336 ALA A O 1
ATOM 2526 N N . GLU A 1 337 ? -18.446 -9.944 -1.769 1.00 86.81 337 GLU A N 1
ATOM 2527 C CA . GLU A 1 337 ? -19.363 -9.974 -2.916 1.00 86.81 337 GLU A CA 1
ATOM 2528 C C . GLU A 1 337 ? -19.670 -8.571 -3.438 1.00 86.81 337 GLU A C 1
ATOM 2530 O O . GLU A 1 337 ? -19.637 -8.337 -4.646 1.00 86.81 337 GLU A O 1
ATOM 2535 N N . LYS A 1 338 ? -19.880 -7.607 -2.537 1.00 88.38 338 LYS A N 1
ATOM 2536 C CA . LYS A 1 338 ? -20.165 -6.224 -2.921 1.00 88.38 338 LYS A CA 1
ATOM 2537 C C . LYS A 1 338 ? -18.974 -5.540 -3.586 1.00 88.38 338 LYS A C 1
ATOM 2539 O O . LYS A 1 338 ? -19.152 -4.793 -4.547 1.00 88.38 338 LYS A O 1
ATOM 2544 N N . VAL A 1 339 ? -17.756 -5.835 -3.129 1.00 90.69 339 VAL A N 1
ATOM 2545 C CA . VAL A 1 339 ? -16.525 -5.409 -3.812 1.00 90.69 339 VAL A CA 1
ATOM 2546 C C . VAL A 1 339 ? -16.488 -5.959 -5.242 1.00 90.69 339 VAL A C 1
ATOM 2548 O O . VAL A 1 339 ? -16.264 -5.190 -6.178 1.00 90.69 339 VAL A O 1
ATOM 2551 N N . LYS A 1 340 ? -16.802 -7.247 -5.437 1.00 88.94 340 LYS A N 1
ATOM 2552 C CA . LYS A 1 340 ? -16.871 -7.859 -6.775 1.00 88.94 340 LYS A CA 1
ATOM 2553 C C . LYS A 1 340 ? -17.958 -7.246 -7.652 1.00 88.94 340 LYS A C 1
ATOM 2555 O O . LYS A 1 340 ? -17.716 -6.994 -8.828 1.00 88.94 340 LYS A O 1
ATOM 2560 N N . GLU A 1 341 ? -19.133 -6.959 -7.103 1.00 93.06 341 GLU A N 1
ATOM 2561 C CA . GLU A 1 341 ? -20.211 -6.277 -7.827 1.00 93.06 341 GLU A CA 1
ATOM 2562 C C . GLU A 1 341 ? -19.727 -4.921 -8.368 1.00 93.06 341 GLU A C 1
ATOM 2564 O O . GLU A 1 341 ? -19.858 -4.630 -9.558 1.00 93.06 341 GLU A O 1
ATOM 2569 N N . LEU A 1 342 ? -19.058 -4.121 -7.535 1.00 93.19 342 LEU A N 1
ATOM 2570 C CA . LEU A 1 342 ? -18.483 -2.841 -7.957 1.00 93.19 342 LEU A CA 1
ATOM 2571 C C . LEU A 1 342 ? -17.400 -3.011 -9.034 1.00 93.19 342 LEU A C 1
ATOM 2573 O O . LEU A 1 342 ? -17.356 -2.227 -9.984 1.00 93.19 342 LEU A O 1
ATOM 2577 N N . GLN A 1 343 ? -16.572 -4.052 -8.937 1.00 91.81 343 GLN A N 1
ATOM 2578 C CA . GLN A 1 343 ? -15.587 -4.391 -9.969 1.00 91.81 343 GLN A CA 1
ATOM 2579 C C . GLN A 1 343 ? -16.253 -4.768 -11.300 1.00 91.81 343 GLN A C 1
ATOM 2581 O O . GLN A 1 343 ? -15.806 -4.324 -12.358 1.00 91.81 343 GLN A O 1
ATOM 2586 N N . THR A 1 344 ? -17.362 -5.519 -11.277 1.00 94.62 344 THR A N 1
ATOM 2587 C CA . THR A 1 344 ? -18.109 -5.869 -12.502 1.00 94.62 344 THR A CA 1
ATOM 2588 C C . THR A 1 344 ? -18.724 -4.654 -13.197 1.00 94.62 344 THR A C 1
ATOM 2590 O O . THR A 1 344 ? -18.860 -4.653 -14.419 1.00 94.62 344 THR A O 1
ATOM 2593 N N . LEU A 1 345 ? -18.996 -3.574 -12.456 1.00 93.50 345 LEU A N 1
ATOM 2594 C CA . LEU A 1 345 ? -19.406 -2.276 -13.006 1.00 93.50 345 LEU A CA 1
ATOM 2595 C C . LEU A 1 345 ? -18.242 -1.489 -13.647 1.00 93.50 345 LEU A C 1
ATOM 2597 O O . LEU A 1 345 ? -18.416 -0.336 -14.045 1.00 93.50 345 LEU A O 1
ATOM 2601 N N . GLY A 1 346 ? -17.047 -2.080 -13.741 1.00 92.62 346 GLY A N 1
ATOM 2602 C CA . GLY A 1 346 ? -15.855 -1.467 -14.328 1.00 92.62 346 GLY A CA 1
ATOM 2603 C C . GLY A 1 346 ? -15.137 -0.481 -13.403 1.00 92.62 346 GLY A C 1
ATOM 2604 O O . GLY A 1 346 ? -14.303 0.305 -13.865 1.00 92.62 346 GLY A O 1
ATOM 2605 N N . LYS A 1 347 ? -15.459 -0.481 -12.103 1.00 94.81 347 LYS A N 1
ATOM 2606 C CA . LYS A 1 347 ? -14.739 0.312 -11.100 1.00 94.81 347 LYS A CA 1
ATOM 2607 C C . LYS A 1 347 ? -13.447 -0.404 -10.705 1.00 94.81 347 LYS A C 1
ATOM 2609 O O . LYS A 1 347 ? -13.391 -1.625 -10.688 1.00 94.81 347 LYS A O 1
ATOM 2614 N N . VAL A 1 348 ? -12.424 0.378 -10.368 1.00 95.56 348 VAL A N 1
ATOM 2615 C CA . VAL A 1 348 ? -11.216 -0.124 -9.703 1.00 95.56 348 VAL A CA 1
ATOM 2616 C C . VAL A 1 348 ? -11.383 0.196 -8.230 1.00 95.56 348 VAL A C 1
ATOM 2618 O O . VAL A 1 348 ? -11.392 1.376 -7.849 1.00 95.56 348 VAL A O 1
ATOM 2621 N N . VAL A 1 349 ? -11.579 -0.852 -7.440 1.00 96.56 349 VAL A N 1
ATOM 2622 C CA . VAL A 1 349 ? -12.083 -0.770 -6.074 1.00 96.56 349 VAL A CA 1
ATOM 2623 C C . VAL A 1 349 ? -10.938 -0.940 -5.090 1.00 96.56 349 VAL A C 1
ATOM 2625 O O . VAL A 1 349 ? -10.235 -1.948 -5.111 1.00 96.56 349 VAL A O 1
ATOM 2628 N N . ALA A 1 350 ? -10.777 0.035 -4.200 1.00 96.69 350 ALA A N 1
ATOM 2629 C CA . ALA A 1 350 ? -9.978 -0.137 -2.997 1.00 96.69 350 ALA A CA 1
ATOM 2630 C C . ALA A 1 350 ? -10.889 -0.418 -1.799 1.00 96.69 350 ALA A C 1
ATOM 2632 O O . ALA A 1 350 ? -11.865 0.302 -1.595 1.00 96.69 350 ALA A O 1
ATOM 2633 N N . MET A 1 351 ? -10.562 -1.433 -1.006 1.00 94.94 351 MET A N 1
ATOM 2634 C CA . MET A 1 351 ? -11.221 -1.705 0.274 1.00 94.94 351 MET A CA 1
ATOM 2635 C C . MET A 1 351 ? -10.329 -1.184 1.397 1.00 94.94 351 MET A C 1
ATOM 2637 O O . MET A 1 351 ? -9.131 -1.452 1.388 1.00 94.94 351 MET A O 1
ATOM 2641 N N . VAL A 1 352 ? -10.893 -0.447 2.351 1.00 94.56 352 VAL A N 1
ATOM 2642 C CA . VAL A 1 352 ? -10.177 0.064 3.525 1.00 94.56 352 VAL A CA 1
ATOM 2643 C C . VAL A 1 352 ? -10.819 -0.522 4.774 1.00 94.56 352 VAL A C 1
ATOM 2645 O O . VAL A 1 352 ? -12.007 -0.306 4.998 1.00 94.56 352 VAL A O 1
ATOM 2648 N N . GLY A 1 353 ? -10.039 -1.246 5.573 1.00 90.81 353 GLY A N 1
ATOM 2649 C CA . GLY A 1 353 ? -10.521 -1.951 6.764 1.00 90.81 353 GLY A CA 1
ATOM 2650 C C . GLY A 1 353 ? -9.448 -2.079 7.843 1.00 90.81 353 GLY A C 1
ATOM 2651 O O . GLY A 1 353 ? -8.286 -1.739 7.617 1.00 90.81 353 GLY A O 1
ATOM 2652 N N . ASP A 1 354 ? -9.814 -2.605 9.010 1.00 83.06 354 ASP A N 1
ATOM 2653 C CA . ASP A 1 354 ? -8.862 -2.937 10.084 1.00 83.06 354 ASP A CA 1
ATOM 2654 C C . ASP A 1 354 ? -8.200 -4.318 9.888 1.00 83.06 354 ASP A C 1
ATOM 2656 O O . ASP A 1 354 ? -7.197 -4.640 10.525 1.00 83.06 354 ASP A O 1
ATOM 2660 N N . GLY A 1 355 ? -8.752 -5.115 8.965 1.00 71.12 355 GLY A N 1
ATOM 2661 C CA . GLY A 1 355 ? -8.258 -6.415 8.523 1.00 71.12 355 GLY A CA 1
ATOM 2662 C C . GLY A 1 355 ? -8.558 -7.594 9.447 1.00 71.12 355 GLY A C 1
ATOM 2663 O O . GLY A 1 355 ? -8.128 -8.701 9.133 1.00 71.12 355 GLY A O 1
ATOM 2664 N N . ILE A 1 356 ? -9.325 -7.402 10.527 1.00 71.44 356 ILE A N 1
ATOM 2665 C CA . ILE A 1 356 ? -9.770 -8.509 11.389 1.00 71.44 356 ILE A CA 1
ATOM 2666 C C . ILE A 1 356 ? -11.016 -9.161 10.784 1.00 71.44 356 ILE A C 1
ATOM 2668 O O . ILE A 1 356 ? -11.001 -10.344 10.453 1.00 71.44 356 ILE A O 1
ATOM 2672 N N . ASN A 1 357 ? -12.070 -8.369 10.571 1.00 71.81 357 ASN A N 1
ATOM 2673 C CA . ASN A 1 357 ? -13.346 -8.846 10.020 1.00 71.81 357 ASN A CA 1
ATOM 2674 C C . ASN A 1 357 ? -13.461 -8.646 8.500 1.00 71.81 357 ASN A C 1
ATOM 2676 O O . ASN A 1 357 ? -14.358 -9.194 7.861 1.00 71.81 357 ASN A O 1
ATOM 2680 N N . ASP A 1 358 ? -12.539 -7.873 7.920 1.00 79.50 358 ASP A N 1
ATOM 2681 C CA . ASP A 1 358 ? -12.599 -7.427 6.525 1.00 79.50 358 ASP A CA 1
ATOM 2682 C C . ASP A 1 358 ? -11.575 -8.113 5.621 1.00 79.50 358 ASP A C 1
ATOM 2684 O O . ASP A 1 358 ? -11.485 -7.783 4.438 1.00 79.50 358 ASP A O 1
ATOM 2688 N N . SER A 1 359 ? -10.800 -9.067 6.145 1.00 80.38 359 SER A N 1
ATOM 2689 C CA . SER A 1 359 ? -9.756 -9.752 5.376 1.00 80.38 359 SER A CA 1
ATOM 2690 C C . SER A 1 359 ? -10.259 -10.365 4.056 1.00 80.38 359 SER A C 1
ATOM 2692 O O . SER A 1 359 ? -9.573 -10.168 3.049 1.00 80.38 359 SER A O 1
ATOM 2694 N N . PRO A 1 360 ? -11.464 -10.980 3.954 1.00 81.50 360 PRO A N 1
ATOM 2695 C CA . PRO A 1 360 ? -11.949 -11.490 2.669 1.00 81.50 360 PRO A CA 1
ATOM 2696 C C . PRO A 1 360 ? -12.232 -10.372 1.656 1.00 81.50 360 PRO A C 1
ATOM 2698 O O . PRO A 1 360 ? -11.990 -10.539 0.461 1.00 81.50 360 PRO A O 1
ATOM 2701 N N . ALA A 1 361 ? -12.727 -9.221 2.121 1.00 86.50 361 ALA A N 1
ATOM 2702 C CA . ALA A 1 361 ? -13.022 -8.071 1.272 1.00 86.50 361 ALA A CA 1
ATOM 2703 C C . ALA A 1 361 ? -11.746 -7.325 0.846 1.00 86.50 361 ALA A C 1
ATOM 2705 O O . ALA A 1 361 ? -11.662 -6.871 -0.294 1.00 86.50 361 ALA A O 1
ATOM 2706 N N . LEU A 1 362 ? -10.741 -7.242 1.728 1.00 89.69 362 LEU A N 1
ATOM 2707 C CA . LEU A 1 362 ? -9.425 -6.670 1.429 1.00 89.69 362 LEU A CA 1
ATOM 2708 C C . LEU A 1 362 ? -8.711 -7.448 0.322 1.00 89.69 362 LEU A C 1
ATOM 2710 O O . LEU A 1 362 ? -8.200 -6.831 -0.606 1.00 89.69 362 LEU A O 1
ATOM 2714 N N . VAL A 1 363 ? -8.739 -8.783 0.387 1.00 86.94 363 VAL A N 1
ATOM 2715 C CA . VAL A 1 363 ? -8.126 -9.658 -0.628 1.00 86.94 363 VAL A CA 1
ATOM 2716 C C . VAL A 1 363 ? -8.901 -9.640 -1.949 1.00 86.94 363 VAL A C 1
ATOM 2718 O O . VAL A 1 363 ? -8.311 -9.787 -3.016 1.00 86.94 363 VAL A O 1
ATOM 2721 N N . ALA A 1 364 ? -10.228 -9.483 -1.903 1.00 86.19 364 ALA A N 1
ATOM 2722 C CA . ALA A 1 364 ? -11.060 -9.437 -3.106 1.00 86.19 364 ALA A CA 1
ATOM 2723 C C . ALA A 1 364 ? -10.941 -8.114 -3.887 1.00 86.19 364 ALA A C 1
ATOM 2725 O O . ALA A 1 364 ? -11.235 -8.082 -5.084 1.00 86.19 364 ALA A O 1
ATOM 2726 N N . ALA A 1 365 ? -10.550 -7.025 -3.223 1.00 93.31 365 ALA A N 1
ATOM 2727 C CA . ALA A 1 365 ? -10.406 -5.711 -3.840 1.00 93.31 365 ALA A CA 1
ATOM 2728 C C . ALA A 1 365 ? -9.239 -5.655 -4.839 1.00 93.31 365 ALA A C 1
ATOM 2730 O O . ALA A 1 365 ? -8.306 -6.449 -4.781 1.00 93.31 365 ALA A O 1
ATOM 2731 N N . ASP A 1 366 ? -9.257 -4.672 -5.747 1.00 93.06 366 ASP A N 1
ATOM 2732 C CA . ASP A 1 366 ? -8.100 -4.412 -6.618 1.00 93.06 366 ASP A CA 1
ATOM 2733 C C . ASP A 1 366 ? -6.904 -3.877 -5.819 1.00 93.06 366 ASP A C 1
ATOM 2735 O O . ASP A 1 366 ? -5.754 -3.989 -6.257 1.00 93.06 366 ASP A O 1
ATOM 2739 N N . VAL A 1 367 ? -7.207 -3.230 -4.684 1.00 95.25 367 VAL A N 1
ATOM 2740 C CA . VAL A 1 367 ? -6.252 -2.787 -3.667 1.00 95.25 367 VAL A CA 1
ATOM 2741 C C . VAL A 1 367 ? -6.868 -2.931 -2.275 1.00 95.25 367 VAL A C 1
ATOM 2743 O O . VAL A 1 367 ? -7.748 -2.152 -1.899 1.00 95.25 367 VAL A O 1
ATOM 2746 N N . GLY A 1 368 ? -6.373 -3.870 -1.476 1.00 94.19 368 GLY A N 1
ATOM 2747 C CA . GLY A 1 368 ? -6.682 -3.943 -0.047 1.00 94.19 368 GLY A CA 1
ATOM 2748 C C . GLY A 1 368 ? -5.829 -2.962 0.761 1.00 94.19 368 GLY A C 1
ATOM 2749 O O . GLY A 1 368 ? -4.602 -2.989 0.670 1.00 94.19 368 GLY A O 1
ATOM 2750 N N . MET A 1 369 ? -6.450 -2.099 1.567 1.00 93.75 369 MET A N 1
ATOM 2751 C CA . MET A 1 369 ? -5.769 -1.168 2.471 1.00 93.75 369 MET A CA 1
ATOM 2752 C C . MET A 1 369 ? -6.123 -1.460 3.935 1.00 93.75 369 MET A C 1
ATOM 2754 O O . MET A 1 369 ? -7.262 -1.262 4.350 1.00 93.75 369 MET A O 1
ATOM 2758 N N . ALA A 1 370 ? -5.146 -1.882 4.735 1.00 91.19 370 ALA A N 1
ATOM 2759 C CA . ALA A 1 370 ? -5.335 -2.091 6.171 1.00 91.19 370 ALA A CA 1
ATOM 2760 C C . ALA A 1 370 ? -4.955 -0.835 6.971 1.00 91.19 370 ALA A C 1
ATOM 2762 O O . ALA A 1 370 ? -3.890 -0.255 6.740 1.00 91.19 370 ALA A O 1
ATOM 2763 N N . ILE A 1 371 ? -5.796 -0.423 7.924 1.00 87.00 371 ILE A N 1
ATOM 2764 C CA . ILE A 1 371 ? -5.540 0.694 8.844 1.00 87.00 371 ILE A CA 1
ATOM 2765 C C . ILE A 1 371 ? -5.065 0.194 10.203 1.00 87.00 371 ILE A C 1
ATOM 2767 O O . ILE A 1 371 ? -5.774 -0.523 10.900 1.00 87.00 371 ILE A O 1
ATOM 2771 N N . GLY A 1 372 ? -3.909 0.703 10.634 1.00 72.94 372 GLY A N 1
ATOM 2772 C CA . GLY A 1 372 ? -3.282 0.324 11.892 1.00 72.94 372 GLY A CA 1
ATOM 2773 C C . GLY A 1 372 ? -2.586 -1.031 11.769 1.00 72.94 372 GLY A C 1
ATOM 2774 O O . GLY A 1 372 ? -3.136 -1.990 11.240 1.00 72.94 372 GLY A O 1
ATOM 2775 N N . ALA A 1 373 ? -1.358 -1.128 12.280 1.00 59.97 373 ALA A N 1
ATOM 2776 C CA . ALA A 1 373 ? -0.584 -2.374 12.322 1.00 59.97 373 ALA A CA 1
ATOM 2777 C C . ALA A 1 373 ? -1.118 -3.349 13.400 1.00 59.97 373 ALA A C 1
ATOM 2779 O O . ALA A 1 373 ? -0.379 -3.772 14.286 1.00 59.97 373 ALA A O 1
ATOM 2780 N N . GLY A 1 374 ? -2.428 -3.612 13.389 1.00 55.28 374 GLY A N 1
ATOM 2781 C CA . GLY A 1 374 ? -3.154 -4.212 14.507 1.00 55.28 374 GLY A CA 1
ATOM 2782 C C . GLY A 1 374 ? -3.034 -5.730 14.603 1.00 55.28 374 GLY A C 1
ATOM 2783 O O . GLY A 1 374 ? -2.982 -6.253 15.713 1.00 55.28 374 GLY A O 1
ATOM 2784 N N . THR A 1 375 ? -2.970 -6.441 13.473 1.00 61.41 375 THR A N 1
ATOM 2785 C CA . THR A 1 375 ? -2.887 -7.910 13.450 1.00 61.41 375 THR A CA 1
ATOM 2786 C C . THR A 1 375 ? -2.063 -8.413 12.268 1.00 61.41 375 THR A C 1
ATOM 2788 O O . THR A 1 375 ? -2.047 -7.802 11.199 1.00 61.41 375 THR A O 1
ATOM 2791 N N . ASP A 1 376 ? -1.392 -9.552 12.446 1.00 66.81 376 ASP A N 1
ATOM 2792 C CA . ASP A 1 376 ? -0.613 -10.188 11.375 1.00 66.81 376 ASP A CA 1
ATOM 2793 C C . ASP A 1 376 ? -1.526 -10.608 10.201 1.00 66.81 376 ASP A C 1
ATOM 2795 O O . ASP A 1 376 ? -1.127 -10.521 9.043 1.00 66.81 376 ASP A O 1
ATOM 2799 N N . ILE A 1 377 ? -2.801 -10.909 10.489 1.00 66.56 377 ILE A N 1
ATOM 2800 C CA . ILE A 1 377 ? -3.858 -11.185 9.500 1.00 66.56 377 ILE A CA 1
ATOM 2801 C C . ILE A 1 377 ? -4.129 -9.957 8.619 1.00 66.56 377 ILE A C 1
ATOM 2803 O O . ILE A 1 377 ? -4.161 -10.069 7.394 1.00 66.56 377 ILE A O 1
ATOM 2807 N N . ALA A 1 378 ? -4.287 -8.775 9.225 1.00 68.62 378 ALA A N 1
ATOM 2808 C CA . ALA A 1 378 ? -4.506 -7.529 8.492 1.00 68.62 378 ALA A CA 1
ATOM 2809 C C . ALA A 1 378 ? -3.300 -7.159 7.626 1.00 68.62 378 ALA A C 1
ATOM 2811 O O . ALA A 1 378 ? -3.461 -6.682 6.501 1.00 68.62 378 ALA A O 1
ATOM 2812 N N . ILE A 1 379 ? -2.090 -7.408 8.143 1.00 74.44 379 ILE A N 1
ATOM 2813 C CA . ILE A 1 379 ? -0.867 -7.238 7.372 1.00 74.44 379 ILE A CA 1
ATOM 2814 C C . ILE A 1 379 ? -0.920 -8.169 6.178 1.00 74.44 379 ILE A C 1
ATOM 2816 O O . ILE A 1 379 ? -0.841 -7.651 5.078 1.00 74.44 379 ILE A O 1
ATOM 2820 N N . GLU A 1 380 ? -1.070 -9.486 6.338 1.00 75.00 380 GLU A N 1
ATOM 2821 C CA . GLU A 1 380 ? -1.056 -10.446 5.226 1.00 75.00 380 GLU A CA 1
ATOM 2822 C C . GLU A 1 380 ? -2.120 -10.167 4.161 1.00 75.00 380 GLU A C 1
ATOM 2824 O O . GLU A 1 380 ? -1.780 -10.144 2.977 1.00 75.00 380 GLU A O 1
ATOM 2829 N N . ALA A 1 381 ? -3.354 -9.874 4.576 1.00 77.19 381 ALA A N 1
ATOM 2830 C CA . ALA A 1 381 ? -4.497 -9.697 3.684 1.00 77.19 381 ALA A CA 1
ATOM 2831 C C . ALA A 1 381 ? -4.435 -8.433 2.805 1.00 77.19 381 ALA A C 1
ATOM 2833 O O . ALA A 1 381 ? -5.056 -8.404 1.745 1.00 77.19 381 ALA A O 1
ATOM 2834 N N . ALA A 1 382 ? -3.724 -7.383 3.229 1.00 86.94 382 ALA A N 1
ATOM 2835 C CA . ALA A 1 382 ? -3.720 -6.097 2.533 1.00 86.94 382 ALA A CA 1
ATOM 2836 C C . ALA A 1 382 ? -2.515 -5.902 1.595 1.00 86.94 382 ALA A C 1
ATOM 2838 O O . ALA A 1 382 ? -1.377 -6.264 1.907 1.00 86.94 382 ALA A O 1
ATOM 2839 N N . ASP A 1 383 ? -2.764 -5.231 0.468 1.00 90.44 383 ASP A N 1
ATOM 2840 C CA . ASP A 1 383 ? -1.753 -4.750 -0.479 1.00 90.44 383 ASP A CA 1
ATOM 2841 C C . ASP A 1 383 ? -1.006 -3.515 0.042 1.00 90.44 383 ASP A C 1
ATOM 2843 O O . ASP A 1 383 ? 0.173 -3.302 -0.254 1.00 90.44 383 ASP A O 1
ATOM 2847 N N . ILE A 1 384 ? -1.706 -2.665 0.796 1.00 92.62 384 ILE A N 1
ATOM 2848 C CA . ILE A 1 384 ? -1.167 -1.454 1.409 1.00 92.62 384 ILE A CA 1
ATOM 2849 C C . ILE A 1 384 ? -1.493 -1.473 2.899 1.00 92.62 384 ILE A C 1
ATOM 2851 O O . ILE A 1 384 ? -2.649 -1.578 3.292 1.00 92.62 384 ILE A O 1
ATOM 2855 N N . VAL A 1 385 ? -0.475 -1.331 3.740 1.00 90.50 385 VAL A N 1
ATOM 2856 C CA . VAL A 1 385 ? -0.627 -1.292 5.197 1.00 90.50 385 VAL A CA 1
ATOM 2857 C C . VAL A 1 385 ? -0.313 0.114 5.689 1.00 90.50 385 VAL A C 1
ATOM 2859 O O . VAL A 1 385 ? 0.782 0.642 5.476 1.00 90.50 385 VAL A O 1
ATOM 2862 N N . LEU A 1 386 ? -1.282 0.735 6.351 1.00 90.00 386 LEU A N 1
ATOM 2863 C CA . LEU A 1 386 ? -1.153 2.053 6.955 1.00 90.00 386 LEU A CA 1
ATOM 2864 C C . LEU A 1 386 ? -0.721 1.870 8.409 1.00 90.00 386 LEU A C 1
ATOM 2866 O O . LEU A 1 386 ? -1.469 1.375 9.248 1.00 90.00 386 LEU A O 1
ATOM 2870 N N . MET A 1 387 ? 0.516 2.260 8.707 1.00 82.19 387 MET A N 1
ATOM 2871 C CA . MET A 1 387 ? 1.145 2.024 10.011 1.00 82.19 387 MET A CA 1
ATOM 2872 C C . MET A 1 387 ? 0.428 2.753 11.145 1.00 82.19 387 MET A C 1
ATOM 2874 O O . MET A 1 387 ? 0.379 2.271 12.275 1.00 82.19 387 MET A O 1
ATOM 2878 N N . LYS A 1 388 ? -0.102 3.938 10.842 1.00 81.75 388 LYS A N 1
ATOM 2879 C CA . LYS A 1 388 ? -0.843 4.774 11.781 1.00 81.75 388 LYS A CA 1
ATOM 2880 C C . LYS A 1 388 ? -2.334 4.569 11.565 1.00 81.75 388 LYS A C 1
ATOM 2882 O O . LYS A 1 388 ? -2.789 4.383 10.441 1.00 81.75 388 LYS A O 1
ATOM 2887 N N . SER A 1 389 ? -3.115 4.727 12.626 1.00 81.94 389 SER A N 1
ATOM 2888 C CA . SER A 1 389 ? -4.580 4.737 12.548 1.00 81.94 389 SER A CA 1
ATOM 2889 C C . SER A 1 389 ? -5.142 6.058 11.982 1.00 81.94 389 SER A C 1
ATOM 2891 O O . SER A 1 389 ? -6.185 6.518 12.441 1.00 81.94 389 SER A O 1
ATOM 2893 N N . ASN A 1 390 ? -4.454 6.688 11.019 1.00 84.69 390 ASN A N 1
ATOM 2894 C CA . ASN A 1 390 ? -4.841 7.960 10.405 1.00 84.69 390 ASN A CA 1
ATOM 2895 C C . ASN A 1 390 ? -5.427 7.732 9.000 1.00 84.69 390 ASN A C 1
ATOM 2897 O O . ASN A 1 390 ? -4.755 7.202 8.116 1.00 84.69 390 ASN A O 1
ATOM 2901 N N . LEU A 1 391 ? -6.664 8.182 8.777 1.00 88.50 391 LEU A N 1
ATOM 2902 C CA . LEU A 1 391 ? -7.370 8.019 7.503 1.00 88.50 391 LEU A CA 1
ATOM 2903 C C . LEU A 1 391 ? -6.735 8.841 6.362 1.00 88.50 391 LEU A C 1
ATOM 2905 O O . LEU A 1 391 ? -6.869 8.495 5.191 1.00 88.50 391 LEU A O 1
ATOM 2909 N N . GLU A 1 392 ? -5.983 9.899 6.679 1.00 89.25 392 GLU A N 1
ATOM 2910 C CA . GLU A 1 392 ? -5.248 10.710 5.695 1.00 89.25 392 GLU A CA 1
ATOM 2911 C C . GLU A 1 392 ? -4.191 9.912 4.922 1.00 89.25 392 GLU A C 1
ATOM 2913 O O . GLU A 1 392 ? -3.823 10.252 3.788 1.00 89.25 392 GLU A O 1
ATOM 2918 N N . ASP A 1 393 ? -3.680 8.840 5.529 1.00 91.12 393 ASP A N 1
ATOM 2919 C CA . ASP A 1 393 ? -2.660 8.003 4.915 1.00 91.12 393 ASP A CA 1
ATOM 2920 C C . ASP A 1 393 ? -3.235 7.213 3.717 1.00 91.12 393 ASP A C 1
ATOM 2922 O O . ASP A 1 393 ? -2.499 6.951 2.765 1.00 91.12 393 ASP A O 1
ATOM 2926 N N . VAL A 1 394 ? -4.560 6.981 3.664 1.00 93.00 394 VAL A N 1
ATOM 2927 C CA . VAL A 1 394 ? -5.276 6.453 2.479 1.00 93.00 394 VAL A CA 1
ATOM 2928 C C . VAL A 1 394 ? -5.115 7.403 1.288 1.00 93.00 394 VAL A C 1
ATOM 2930 O O . VAL A 1 394 ? -4.739 6.999 0.185 1.00 93.00 394 VAL A O 1
ATOM 2933 N N . VAL A 1 395 ? -5.340 8.701 1.509 1.00 92.62 395 VAL A N 1
ATOM 2934 C CA . VAL A 1 395 ? -5.175 9.723 0.463 1.00 92.62 395 VAL A CA 1
ATOM 2935 C C . VAL A 1 395 ? -3.710 9.817 0.048 1.00 92.62 395 VAL A C 1
ATOM 2937 O O . VAL A 1 395 ? -3.398 9.903 -1.142 1.00 92.62 395 VAL A O 1
ATOM 2940 N N . THR A 1 396 ? -2.802 9.758 1.023 1.00 92.00 396 THR A N 1
ATOM 2941 C CA . THR A 1 396 ? -1.359 9.768 0.767 1.00 92.00 396 THR A CA 1
ATOM 2942 C C . THR A 1 396 ? -0.946 8.590 -0.113 1.00 92.00 396 THR A C 1
ATOM 2944 O O . THR A 1 396 ? -0.181 8.802 -1.053 1.00 92.00 396 THR A O 1
ATOM 2947 N N . ALA A 1 397 ? -1.468 7.386 0.135 1.00 93.75 397 ALA A N 1
ATOM 2948 C CA . ALA A 1 397 ? -1.195 6.199 -0.669 1.00 93.75 397 ALA A CA 1
ATOM 2949 C C . ALA A 1 397 ? -1.612 6.393 -2.136 1.00 93.75 397 ALA A C 1
ATOM 2951 O O . ALA A 1 397 ? -0.821 6.140 -3.051 1.00 93.75 397 ALA A O 1
ATOM 2952 N N . ILE A 1 398 ? -2.819 6.912 -2.373 1.00 94.62 398 ILE A N 1
ATOM 2953 C CA . ILE A 1 398 ? -3.353 7.131 -3.725 1.00 94.62 398 ILE A CA 1
ATOM 2954 C C . ILE A 1 398 ? -2.603 8.259 -4.448 1.00 94.62 398 ILE A C 1
ATOM 2956 O O . ILE A 1 398 ? -2.213 8.096 -5.607 1.00 94.62 398 ILE A O 1
ATOM 2960 N N . ASP A 1 399 ? -2.361 9.399 -3.793 1.00 94.25 399 ASP A N 1
ATOM 2961 C CA . ASP A 1 399 ? -1.641 10.527 -4.406 1.00 94.25 399 ASP A CA 1
ATOM 2962 C C . ASP A 1 399 ? -0.183 10.161 -4.719 1.00 94.25 399 ASP A C 1
ATOM 2964 O O . ASP A 1 399 ? 0.301 10.419 -5.826 1.00 94.25 399 ASP A O 1
ATOM 2968 N N . LEU A 1 400 ? 0.505 9.482 -3.797 1.00 94.00 400 LEU A N 1
ATOM 2969 C CA . LEU A 1 400 ? 1.869 9.000 -4.011 1.00 94.00 400 LEU A CA 1
ATOM 2970 C C . LEU A 1 400 ? 1.938 8.015 -5.182 1.00 94.00 400 LEU A C 1
ATOM 2972 O O . LEU A 1 400 ? 2.826 8.133 -6.031 1.00 94.00 400 LEU A O 1
ATOM 2976 N N . SER A 1 401 ? 0.978 7.094 -5.274 1.00 94.38 401 SER A N 1
ATOM 2977 C CA . SER A 1 401 ? 0.856 6.158 -6.396 1.00 94.38 401 SER A CA 1
ATOM 2978 C C . SER A 1 401 ? 0.681 6.905 -7.721 1.00 94.38 401 SER A C 1
ATOM 2980 O O . SER A 1 401 ? 1.460 6.716 -8.660 1.00 94.38 401 SER A O 1
ATOM 2982 N N . ARG A 1 402 ? -0.263 7.856 -7.790 1.00 94.38 402 ARG A N 1
ATOM 2983 C CA . ARG A 1 402 ? -0.503 8.682 -8.988 1.00 94.38 402 ARG A CA 1
ATOM 2984 C C . ARG A 1 402 ? 0.732 9.485 -9.397 1.00 94.38 402 ARG A C 1
ATOM 2986 O O . ARG A 1 402 ? 1.051 9.544 -10.588 1.00 94.38 402 ARG A O 1
ATOM 2993 N N . ARG A 1 403 ? 1.462 10.075 -8.445 1.00 94.06 403 ARG A N 1
ATOM 2994 C CA . ARG A 1 403 ? 2.694 10.829 -8.735 1.00 94.06 403 ARG A CA 1
ATOM 2995 C C . ARG A 1 403 ? 3.839 9.937 -9.183 1.00 94.06 403 ARG A C 1
ATOM 2997 O O . ARG A 1 403 ? 4.556 10.313 -10.109 1.00 94.06 403 ARG A O 1
ATOM 3004 N N . THR A 1 404 ? 3.981 8.758 -8.587 1.00 93.44 404 THR A N 1
ATOM 3005 C CA . THR A 1 404 ? 5.008 7.787 -8.980 1.00 93.44 404 THR A CA 1
ATOM 3006 C C . THR A 1 404 ? 4.779 7.327 -10.417 1.00 93.44 404 THR A C 1
ATOM 3008 O O . THR A 1 404 ? 5.680 7.424 -11.247 1.00 93.44 404 THR A O 1
ATOM 3011 N N . PHE A 1 405 ? 3.544 6.971 -10.779 1.00 91.81 405 PHE A N 1
ATOM 3012 C CA . PHE A 1 405 ? 3.197 6.608 -12.157 1.00 91.81 405 PHE A CA 1
ATOM 3013 C C . PHE A 1 405 ? 3.209 7.788 -13.133 1.00 91.81 405 PHE A C 1
ATOM 3015 O O . PHE A 1 405 ? 3.509 7.618 -14.316 1.00 91.81 405 PHE A O 1
ATOM 3022 N N . GLY A 1 406 ? 2.943 9.008 -12.663 1.00 92.69 406 GLY A N 1
ATOM 3023 C CA . GLY A 1 406 ? 3.213 10.229 -13.423 1.00 92.69 406 GLY A CA 1
ATOM 3024 C C . GLY A 1 406 ? 4.695 10.357 -13.793 1.00 92.69 406 GLY A C 1
ATOM 3025 O O . GLY A 1 406 ? 5.017 10.633 -14.947 1.00 92.69 406 GLY A O 1
ATOM 3026 N N . ARG A 1 407 ? 5.601 10.078 -12.846 1.00 93.00 407 ARG A N 1
ATOM 3027 C CA . ARG A 1 407 ? 7.052 10.082 -13.086 1.00 93.00 407 ARG A CA 1
ATOM 3028 C C . ARG A 1 407 ? 7.509 8.948 -13.990 1.00 93.00 407 ARG A C 1
ATOM 3030 O O . ARG A 1 407 ? 8.316 9.203 -14.873 1.00 93.00 407 ARG A O 1
ATOM 3037 N N . ILE A 1 408 ? 6.953 7.745 -13.849 1.00 91.75 408 ILE A N 1
ATOM 3038 C CA . ILE A 1 408 ? 7.239 6.627 -14.765 1.00 91.75 408 ILE A CA 1
ATOM 3039 C C . ILE A 1 408 ? 6.881 7.014 -16.205 1.00 91.75 408 ILE A C 1
ATOM 3041 O O . ILE A 1 408 ? 7.706 6.857 -17.103 1.00 91.75 408 ILE A O 1
ATOM 3045 N N . ARG A 1 409 ? 5.691 7.591 -16.427 1.00 90.50 409 ARG A N 1
ATOM 3046 C CA . ARG A 1 409 ? 5.271 8.059 -17.759 1.00 90.50 409 ARG A CA 1
ATOM 3047 C C . ARG A 1 409 ? 6.192 9.144 -18.312 1.00 90.50 409 ARG A C 1
ATOM 3049 O O . ARG A 1 409 ? 6.548 9.086 -19.484 1.00 90.50 409 ARG A O 1
ATOM 3056 N N . LEU A 1 410 ? 6.609 10.095 -17.476 1.00 91.31 410 LEU A N 1
ATOM 3057 C CA . LEU A 1 410 ? 7.567 11.131 -17.867 1.00 91.31 410 LEU A CA 1
ATOM 3058 C C . LEU A 1 410 ? 8.932 10.534 -18.240 1.00 91.31 410 LEU A C 1
ATOM 3060 O O . LEU A 1 410 ? 9.510 10.905 -19.257 1.00 91.31 410 LEU A O 1
ATOM 3064 N N . ASN A 1 411 ? 9.432 9.587 -17.447 1.00 90.81 411 ASN A N 1
ATOM 3065 C CA . ASN A 1 411 ? 10.699 8.908 -17.704 1.00 90.81 411 ASN A CA 1
ATOM 3066 C C . ASN A 1 411 ? 10.650 8.114 -19.015 1.00 90.81 411 ASN A C 1
ATOM 3068 O O . ASN A 1 411 ? 11.601 8.161 -19.788 1.00 90.81 411 ASN A O 1
ATOM 3072 N N . TYR A 1 412 ? 9.538 7.430 -19.295 1.00 88.75 412 TYR A N 1
ATOM 3073 C CA . TYR A 1 412 ? 9.321 6.765 -20.580 1.00 88.75 412 TYR A CA 1
ATOM 3074 C C . TYR A 1 412 ? 9.266 7.757 -21.736 1.00 88.75 412 TYR A C 1
ATOM 3076 O O . TYR A 1 412 ? 9.897 7.515 -22.759 1.00 88.75 412 TYR A O 1
ATOM 3084 N N . PHE A 1 413 ? 8.556 8.876 -21.577 1.00 88.19 413 PHE A N 1
ATOM 3085 C CA . PHE A 1 413 ? 8.485 9.910 -22.605 1.00 88.19 413 PHE A CA 1
ATOM 3086 C C . PHE A 1 413 ? 9.880 10.420 -22.986 1.00 88.19 413 PHE A C 1
ATOM 3088 O O . PHE A 1 413 ? 10.214 10.449 -24.168 1.00 88.19 413 PHE A O 1
ATOM 3095 N N . TRP A 1 414 ? 10.724 10.735 -21.998 1.00 85.69 414 TRP A N 1
ATOM 3096 C CA . TRP A 1 414 ? 12.106 11.142 -22.254 1.00 85.69 414 TRP A CA 1
ATOM 3097 C C . TRP A 1 414 ? 12.937 10.015 -22.866 1.00 85.69 414 TRP A C 1
ATOM 3099 O O . TRP A 1 414 ? 13.573 10.232 -23.894 1.00 85.69 414 TRP A O 1
ATOM 3109 N N . ALA A 1 415 ? 12.883 8.803 -22.304 1.00 85.62 415 ALA A N 1
ATOM 3110 C CA . ALA A 1 415 ? 13.632 7.656 -22.818 1.00 85.62 415 ALA A CA 1
ATOM 3111 C C . ALA A 1 415 ? 13.300 7.351 -24.292 1.00 85.62 415 ALA A C 1
ATOM 3113 O O . ALA A 1 415 ? 14.208 7.113 -25.084 1.00 85.62 415 ALA A O 1
ATOM 3114 N N . PHE A 1 416 ? 12.024 7.415 -24.688 1.00 83.06 416 PHE A N 1
ATOM 3115 C CA . PHE A 1 416 ? 11.630 7.260 -26.090 1.00 83.06 416 PHE 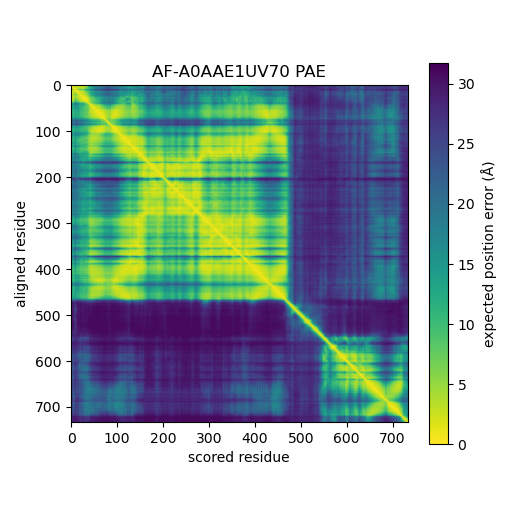A CA 1
ATOM 3116 C C . PHE A 1 416 ? 11.983 8.474 -26.944 1.00 83.06 416 PHE A C 1
ATOM 3118 O O . PHE A 1 416 ? 12.419 8.292 -28.077 1.00 83.06 416 PHE A O 1
ATOM 3125 N N . GLY A 1 417 ? 11.824 9.693 -26.423 1.00 85.25 417 GLY A N 1
ATOM 3126 C CA . GLY A 1 417 ? 12.125 10.925 -27.152 1.00 85.25 417 GLY A CA 1
ATOM 3127 C C . GLY A 1 417 ? 13.579 10.990 -27.627 1.00 85.25 417 GLY A C 1
ATOM 3128 O O . GLY A 1 417 ? 13.825 11.275 -28.799 1.00 85.25 417 GLY A O 1
ATOM 3129 N N . TYR A 1 418 ? 14.538 10.645 -26.758 1.00 85.56 418 TYR A N 1
ATOM 3130 C CA . TYR A 1 418 ? 15.958 10.597 -27.127 1.00 85.56 418 TYR A CA 1
ATOM 3131 C C . TYR A 1 418 ? 16.241 9.559 -28.215 1.00 85.56 418 TYR A C 1
ATOM 3133 O O . TYR A 1 418 ? 16.939 9.867 -29.178 1.00 85.56 418 TYR A O 1
ATOM 3141 N N . ASN A 1 419 ? 15.673 8.356 -28.106 1.00 87.19 419 ASN A N 1
ATOM 3142 C CA . ASN A 1 419 ? 15.912 7.291 -29.080 1.00 87.19 419 ASN A CA 1
ATOM 3143 C C . ASN A 1 419 ? 15.240 7.602 -30.429 1.00 87.19 419 ASN A C 1
ATOM 3145 O O . ASN A 1 419 ? 15.841 7.385 -31.480 1.00 87.19 419 ASN A O 1
ATOM 3149 N N . LEU A 1 420 ? 14.023 8.155 -30.411 1.00 88.00 420 LEU A N 1
ATOM 3150 C CA . LEU A 1 420 ? 13.272 8.512 -31.616 1.00 88.00 420 LEU A CA 1
ATOM 3151 C C . LEU A 1 420 ? 13.976 9.605 -32.428 1.00 88.00 420 LEU A C 1
ATOM 3153 O O . LEU A 1 420 ? 14.033 9.507 -33.649 1.00 88.00 420 LEU A O 1
ATOM 3157 N N . LEU A 1 421 ? 14.531 10.622 -31.762 1.00 89.06 421 LEU A N 1
ATOM 3158 C CA . LEU A 1 421 ? 15.306 11.681 -32.419 1.00 89.06 421 LEU A CA 1
ATOM 3159 C C . LEU A 1 421 ? 16.726 11.219 -32.774 1.00 89.06 421 LEU A C 1
A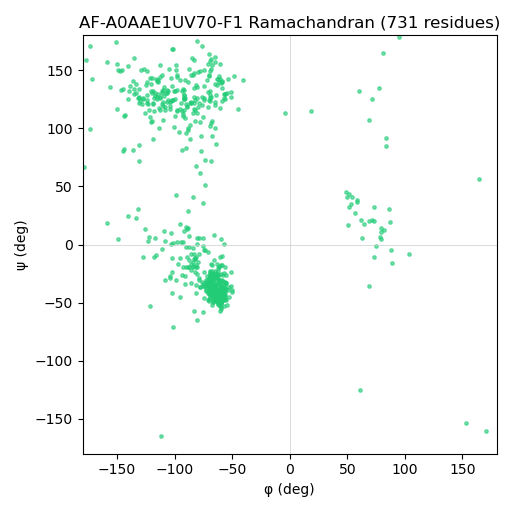TOM 3161 O O . LEU A 1 421 ? 17.262 11.582 -33.819 1.00 89.06 421 LEU A O 1
ATOM 3165 N N . GLY A 1 422 ? 17.334 10.400 -31.916 1.00 89.69 422 GLY A N 1
ATOM 3166 C CA . GLY A 1 422 ? 18.704 9.928 -32.064 1.00 89.69 422 GLY A CA 1
ATOM 3167 C C . GLY A 1 422 ? 18.902 8.966 -33.233 1.00 89.69 422 GLY A C 1
ATOM 3168 O O . GLY A 1 422 ? 19.921 9.062 -33.910 1.00 89.69 422 GLY A O 1
ATOM 3169 N N . ILE A 1 423 ? 17.940 8.078 -33.515 1.00 91.88 423 ILE A N 1
ATOM 3170 C CA . ILE A 1 423 ? 18.051 7.078 -34.593 1.00 91.88 423 ILE A CA 1
ATOM 3171 C C . ILE A 1 423 ? 18.201 7.730 -35.983 1.00 91.88 423 ILE A C 1
ATOM 3173 O O . ILE A 1 423 ? 19.174 7.403 -36.660 1.00 91.88 423 ILE A O 1
ATOM 3177 N N . PRO A 1 424 ? 17.339 8.670 -36.425 1.00 91.69 424 PRO A N 1
ATOM 3178 C CA . PRO A 1 424 ? 17.510 9.343 -37.716 1.00 91.69 424 PRO A CA 1
ATOM 3179 C C . PRO A 1 424 ? 18.813 10.144 -37.815 1.00 91.69 424 PRO A C 1
ATOM 3181 O O . PRO A 1 424 ? 19.483 10.121 -38.849 1.00 91.69 424 PRO A O 1
ATOM 3184 N N . ILE A 1 425 ? 19.207 10.825 -36.732 1.00 90.81 425 ILE A N 1
ATOM 3185 C CA . ILE A 1 425 ? 20.461 11.591 -36.677 1.00 90.81 425 ILE A CA 1
ATOM 3186 C C . ILE A 1 425 ? 21.661 10.646 -36.818 1.00 90.81 425 ILE A C 1
ATOM 3188 O O . ILE A 1 425 ? 22.569 10.906 -37.607 1.00 90.81 425 ILE A O 1
ATOM 3192 N N . ALA A 1 426 ? 21.646 9.522 -36.100 1.00 90.81 426 ALA A N 1
ATOM 3193 C CA . ALA A 1 426 ? 22.674 8.493 -36.174 1.00 90.81 426 ALA A CA 1
ATOM 3194 C C . ALA A 1 426 ? 22.688 7.755 -37.516 1.00 90.81 426 ALA A C 1
ATOM 3196 O O . ALA A 1 426 ? 23.750 7.319 -37.944 1.00 90.81 426 ALA A O 1
ATOM 3197 N N . ALA A 1 427 ? 21.541 7.649 -38.191 1.00 91.69 427 ALA A N 1
ATOM 3198 C CA . ALA A 1 427 ? 21.430 7.081 -39.530 1.00 91.69 427 ALA A CA 1
ATOM 3199 C C . ALA A 1 427 ? 21.969 8.015 -40.626 1.00 91.69 427 ALA A C 1
ATOM 3201 O O . ALA A 1 427 ? 22.025 7.625 -41.790 1.00 91.69 427 ALA A O 1
ATOM 3202 N N . GLY A 1 428 ? 22.381 9.235 -40.266 1.00 87.88 428 GLY A N 1
ATOM 3203 C CA . GLY A 1 428 ? 22.970 10.198 -41.187 1.00 87.88 428 GLY A CA 1
ATOM 3204 C C . GLY A 1 428 ? 21.947 11.076 -41.905 1.00 87.88 428 GLY A C 1
ATOM 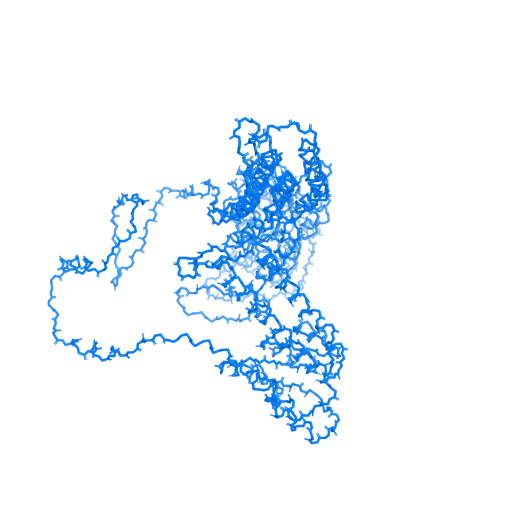3205 O O . GLY A 1 428 ? 22.299 11.689 -42.904 1.00 87.88 428 GLY A O 1
ATOM 3206 N N . ALA A 1 429 ? 20.712 11.206 -41.405 1.00 88.31 429 ALA A N 1
ATOM 3207 C CA . ALA A 1 429 ? 19.697 12.069 -42.026 1.00 88.31 429 ALA A CA 1
ATOM 3208 C C . ALA A 1 429 ? 20.129 13.550 -42.124 1.00 88.31 429 ALA A C 1
ATOM 3210 O O . ALA A 1 429 ? 19.742 14.248 -43.056 1.00 88.31 429 ALA A O 1
ATOM 3211 N N . LEU A 1 430 ? 20.956 14.024 -41.183 1.00 85.31 430 LEU A N 1
ATOM 3212 C CA . LEU A 1 430 ? 21.515 15.385 -41.183 1.00 85.31 430 LEU A CA 1
ATOM 3213 C C . LEU A 1 430 ? 22.844 15.502 -41.943 1.00 85.31 430 LEU A C 1
ATOM 3215 O O . LEU A 1 430 ? 23.314 16.613 -42.193 1.00 85.31 430 LEU A O 1
ATOM 3219 N N . PHE A 1 431 ? 23.460 14.380 -42.316 1.00 83.75 431 PHE A N 1
ATOM 3220 C CA . PHE A 1 431 ? 24.782 14.372 -42.935 1.00 83.75 431 PHE A CA 1
ATOM 3221 C C . PHE A 1 431 ? 24.820 15.102 -44.292 1.00 83.75 431 PHE A C 1
ATOM 3223 O O . PHE A 1 431 ? 25.736 15.902 -44.474 1.00 83.75 431 PHE A O 1
ATOM 3230 N N . PRO A 1 432 ? 23.828 14.952 -45.200 1.00 79.81 432 PRO A N 1
ATOM 3231 C CA . PRO A 1 432 ? 23.852 15.626 -46.500 1.00 79.81 432 PRO A CA 1
ATOM 3232 C C . PRO A 1 432 ? 23.846 17.156 -46.442 1.00 79.81 432 PRO A C 1
ATOM 3234 O O . PRO A 1 432 ? 24.387 17.801 -47.335 1.00 79.81 432 PRO A O 1
ATOM 3237 N N . SER A 1 433 ? 23.219 17.743 -45.419 1.00 79.81 433 SER A N 1
ATOM 3238 C CA . SER A 1 433 ? 23.049 19.196 -45.301 1.00 79.81 433 SER A CA 1
ATOM 3239 C C . SER A 1 433 ? 24.071 19.855 -44.377 1.00 79.81 433 SER A C 1
ATOM 3241 O O . SER A 1 433 ? 24.420 21.012 -44.589 1.00 79.81 433 SER A O 1
ATOM 3243 N N . THR A 1 434 ? 24.553 19.145 -43.354 1.00 79.12 434 THR A N 1
ATOM 3244 C CA . THR A 1 434 ? 25.409 19.730 -42.305 1.00 79.12 434 THR A CA 1
ATOM 3245 C C . THR A 1 434 ? 26.803 19.113 -42.224 1.00 79.12 434 THR A C 1
ATOM 3247 O O . THR A 1 434 ? 27.642 19.616 -41.482 1.00 79.12 434 THR A O 1
ATOM 3250 N N . GLY A 1 435 ? 27.056 17.995 -42.916 1.00 78.25 435 GLY A N 1
ATOM 3251 C CA . GLY A 1 435 ? 28.266 17.185 -42.726 1.00 78.25 435 GLY A CA 1
ATOM 3252 C C . GLY A 1 435 ? 28.381 16.581 -41.319 1.00 78.25 435 GLY A C 1
ATOM 3253 O O . GLY A 1 435 ? 29.393 15.964 -40.983 1.00 78.25 435 GLY A O 1
ATOM 3254 N N . PHE A 1 436 ? 27.357 16.752 -40.476 1.00 82.00 436 PHE A N 1
ATOM 3255 C CA . PHE A 1 436 ? 27.375 16.291 -39.101 1.00 82.00 436 PHE A CA 1
ATOM 3256 C C . PHE A 1 436 ? 27.158 14.786 -39.047 1.00 82.00 436 PHE A C 1
ATOM 3258 O O . PHE A 1 436 ? 26.180 14.236 -39.557 1.00 82.00 436 PHE A O 1
ATOM 3265 N N . ARG A 1 437 ? 28.080 14.118 -38.368 1.00 82.50 437 ARG A N 1
ATOM 3266 C CA . ARG A 1 437 ? 28.113 12.675 -38.208 1.00 82.50 437 ARG A CA 1
ATOM 3267 C C . ARG A 1 437 ? 28.137 12.381 -36.727 1.00 82.50 437 ARG A C 1
ATOM 3269 O O . ARG A 1 437 ? 29.066 12.811 -36.054 1.00 82.50 437 ARG A O 1
ATOM 3276 N N . LEU A 1 438 ? 27.157 11.628 -36.233 1.00 84.81 438 LEU A N 1
ATOM 3277 C CA . LEU A 1 438 ? 27.115 11.233 -34.830 1.00 84.81 438 LEU A CA 1
ATOM 3278 C C . LEU A 1 438 ? 28.144 10.117 -34.583 1.00 84.81 438 LEU A C 1
ATOM 3280 O O . LEU A 1 438 ? 27.936 8.994 -35.053 1.00 84.81 438 LEU A O 1
ATOM 3284 N N . PRO A 1 439 ? 29.253 10.367 -33.867 1.00 83.25 439 PRO A N 1
ATOM 3285 C CA . PRO A 1 439 ? 30.213 9.321 -33.549 1.00 83.25 439 PRO A CA 1
ATOM 3286 C C . PRO A 1 439 ? 29.615 8.341 -32.523 1.00 83.25 439 PRO A C 1
ATOM 3288 O O . PRO A 1 439 ? 28.912 8.787 -31.610 1.00 83.25 439 PRO A O 1
ATOM 3291 N N . PRO A 1 440 ? 29.940 7.035 -32.580 1.00 82.75 440 PRO A N 1
ATOM 3292 C CA . PRO A 1 440 ? 29.411 6.052 -31.630 1.00 82.75 440 PRO A CA 1
ATOM 3293 C C . PRO A 1 440 ? 29.660 6.394 -30.154 1.00 82.75 440 PRO A C 1
ATOM 3295 O O . PRO A 1 440 ? 28.824 6.107 -29.303 1.00 82.75 440 PRO A O 1
ATOM 3298 N N . TRP A 1 441 ? 30.782 7.048 -29.836 1.00 80.81 441 TRP A N 1
ATOM 3299 C CA . TRP A 1 441 ? 31.086 7.466 -28.465 1.00 80.81 441 TRP A CA 1
ATOM 3300 C C . TRP A 1 441 ? 30.144 8.575 -27.966 1.00 80.81 441 TRP A C 1
ATOM 3302 O O . TRP A 1 441 ? 29.741 8.543 -26.806 1.00 80.81 441 TRP A O 1
ATOM 3312 N N . VAL A 1 442 ? 29.725 9.506 -28.837 1.00 81.94 442 VAL A N 1
ATOM 3313 C CA . VAL A 1 442 ? 28.726 10.541 -28.502 1.00 81.94 442 VAL A CA 1
ATOM 3314 C C . VAL A 1 442 ? 27.361 9.898 -28.303 1.00 81.94 442 VAL A C 1
ATOM 3316 O O . VAL A 1 442 ? 26.652 10.248 -27.364 1.00 81.94 442 VAL A O 1
ATOM 3319 N N . ALA A 1 443 ? 27.010 8.917 -29.142 1.00 83.88 443 ALA A N 1
ATOM 3320 C CA . ALA A 1 443 ? 25.791 8.139 -28.956 1.00 83.88 443 ALA A CA 1
ATOM 3321 C C . ALA A 1 443 ? 25.786 7.408 -27.601 1.00 83.88 443 ALA A C 1
ATOM 3323 O O . ALA A 1 443 ? 24.799 7.465 -26.871 1.00 83.88 443 ALA A O 1
ATOM 3324 N N . GLY A 1 444 ? 26.915 6.801 -27.219 1.00 80.88 444 GLY A N 1
ATOM 3325 C CA . GLY A 1 444 ? 27.098 6.192 -25.900 1.00 80.88 444 GLY A CA 1
ATOM 3326 C C . GLY A 1 444 ? 26.988 7.198 -24.747 1.00 80.88 444 GLY A C 1
ATOM 3327 O O . GLY A 1 444 ? 26.327 6.919 -23.747 1.00 80.88 444 GLY A O 1
ATOM 3328 N N . ALA A 1 445 ? 27.564 8.394 -24.894 1.00 78.94 445 ALA A N 1
ATOM 3329 C CA . ALA A 1 445 ? 27.455 9.461 -23.899 1.00 78.94 445 ALA A CA 1
ATOM 3330 C C . ALA A 1 445 ? 26.007 9.960 -23.736 1.00 78.94 445 ALA A C 1
ATOM 3332 O O . ALA A 1 445 ? 25.532 10.111 -22.610 1.00 78.94 445 ALA A O 1
ATOM 3333 N N . ALA A 1 446 ? 25.276 10.148 -24.840 1.00 82.31 446 ALA A N 1
ATOM 3334 C CA . ALA A 1 446 ? 23.860 10.515 -24.821 1.00 82.31 446 ALA A CA 1
ATOM 3335 C C . ALA A 1 446 ? 23.001 9.441 -24.125 1.00 82.31 446 ALA A C 1
ATOM 3337 O O . ALA A 1 446 ? 22.121 9.763 -23.325 1.00 82.31 446 ALA A O 1
ATOM 3338 N N . MET A 1 447 ? 23.310 8.162 -24.354 1.00 83.62 447 MET A N 1
ATOM 3339 C CA . MET A 1 447 ? 22.660 7.032 -23.684 1.00 83.62 447 MET A CA 1
ATOM 3340 C C . MET A 1 447 ? 22.903 7.004 -22.169 1.00 83.62 447 MET A C 1
ATOM 3342 O O . MET A 1 447 ? 21.976 6.763 -21.384 1.00 83.62 447 MET A O 1
ATOM 3346 N N . ALA A 1 448 ? 24.137 7.277 -21.742 1.00 80.19 448 ALA A N 1
ATOM 3347 C CA . ALA A 1 448 ? 24.471 7.394 -20.327 1.00 80.19 448 ALA A CA 1
ATOM 3348 C C . ALA A 1 448 ? 23.741 8.585 -19.681 1.00 80.19 448 ALA A C 1
ATOM 3350 O O . ALA A 1 448 ? 23.114 8.425 -18.633 1.00 80.19 448 ALA A O 1
ATOM 3351 N N . ALA A 1 449 ? 23.737 9.749 -20.340 1.00 80.62 449 ALA A N 1
ATOM 3352 C CA . ALA A 1 449 ? 23.033 10.943 -19.873 1.00 80.62 449 ALA A CA 1
ATOM 3353 C C . ALA A 1 449 ? 21.517 10.709 -19.733 1.00 80.62 449 ALA A C 1
ATOM 3355 O O . ALA A 1 449 ? 20.924 11.094 -18.724 1.00 80.62 449 ALA A O 1
ATOM 3356 N N . SER A 1 450 ? 20.903 10.004 -20.690 1.00 83.31 450 SER A N 1
ATOM 3357 C CA . SER A 1 450 ? 19.495 9.590 -20.625 1.00 83.31 450 SER A CA 1
ATOM 3358 C C . SER A 1 450 ? 19.215 8.740 -19.379 1.00 83.31 450 SER A C 1
ATOM 3360 O O . SER A 1 450 ? 18.301 9.040 -18.608 1.00 83.31 450 SER A O 1
ATOM 3362 N N . SER A 1 451 ? 20.064 7.750 -19.095 1.00 83.81 451 SER A N 1
ATOM 3363 C CA . SER A 1 451 ? 19.916 6.888 -17.912 1.00 83.81 451 SER A CA 1
ATOM 3364 C C . SER A 1 451 ? 20.049 7.671 -16.600 1.00 83.81 451 SER A C 1
ATOM 3366 O O . SER A 1 451 ? 19.225 7.515 -15.698 1.00 83.81 451 SER A O 1
ATOM 3368 N N . VAL A 1 452 ? 21.031 8.574 -16.513 1.00 83.88 452 VAL A N 1
ATOM 3369 C CA . VAL A 1 452 ? 21.206 9.467 -15.355 1.00 83.88 452 VAL A CA 1
ATOM 3370 C C . VAL A 1 452 ? 19.982 10.365 -15.170 1.00 83.88 452 VAL A C 1
ATOM 3372 O O . VAL A 1 452 ? 19.479 10.483 -14.055 1.00 83.88 452 VAL A O 1
ATOM 3375 N N . SER A 1 453 ? 19.442 10.938 -16.250 1.00 84.75 453 SER A N 1
ATOM 3376 C CA . SER A 1 453 ? 18.264 11.813 -16.181 1.00 84.75 453 SER A CA 1
ATOM 3377 C C . SER A 1 453 ? 17.033 11.100 -15.602 1.00 84.75 453 SER A C 1
ATOM 3379 O O . SER A 1 453 ? 16.335 11.658 -14.753 1.00 84.75 453 SER A O 1
ATOM 3381 N N . VAL A 1 454 ? 16.812 9.835 -15.978 1.00 88.06 454 VAL A N 1
ATOM 3382 C CA . VAL A 1 454 ? 15.719 8.992 -15.473 1.00 88.06 454 VAL A CA 1
ATOM 3383 C C . VAL A 1 454 ? 15.899 8.665 -13.991 1.00 88.06 454 VAL A C 1
ATOM 3385 O O . VAL A 1 454 ? 14.935 8.735 -13.218 1.00 88.06 454 VAL A O 1
ATOM 3388 N N . VAL A 1 455 ? 17.125 8.347 -13.568 1.00 87.38 455 VAL A N 1
ATOM 3389 C CA . VAL A 1 455 ? 17.435 8.090 -12.155 1.00 87.38 455 VAL A CA 1
ATOM 3390 C C . VAL A 1 455 ? 17.229 9.358 -11.328 1.00 87.38 455 VAL A C 1
ATOM 3392 O O . VAL A 1 455 ? 16.514 9.318 -10.328 1.00 87.38 455 VAL A O 1
ATOM 3395 N N . CYS A 1 456 ? 17.758 10.501 -11.769 1.00 87.56 456 CYS A N 1
ATOM 3396 C CA . CYS A 1 456 ? 17.553 11.791 -11.111 1.00 87.56 456 CYS A CA 1
ATOM 3397 C C . CYS A 1 456 ? 16.064 12.155 -11.022 1.00 87.56 456 CYS A C 1
ATOM 3399 O O . CYS A 1 456 ? 15.585 12.514 -9.949 1.00 87.56 456 CYS A O 1
ATOM 3401 N N . SER A 1 457 ? 15.310 11.998 -12.113 1.00 90.06 457 SER A N 1
ATOM 3402 C CA . SER A 1 457 ? 13.860 12.232 -12.143 1.00 90.06 457 SER A CA 1
ATOM 3403 C C . SER A 1 457 ? 13.108 11.356 -11.138 1.00 90.06 457 SER A C 1
ATOM 3405 O O . SER A 1 457 ? 12.204 11.833 -10.452 1.00 90.06 457 SER A O 1
ATOM 3407 N N . SER A 1 458 ? 13.510 10.091 -11.001 1.00 90.06 458 SER A N 1
ATOM 3408 C CA . SER A 1 458 ? 12.929 9.167 -10.023 1.00 90.06 458 SER A CA 1
ATOM 3409 C C . SER A 1 458 ? 13.296 9.553 -8.589 1.00 90.06 458 SER A C 1
ATOM 3411 O O . SER A 1 458 ? 12.440 9.540 -7.711 1.00 90.06 458 SER A O 1
ATOM 3413 N N . LEU A 1 459 ? 14.539 9.978 -8.344 1.00 88.88 459 LEU A N 1
ATOM 3414 C CA . LEU A 1 459 ? 14.996 10.446 -7.032 1.00 88.88 459 LEU A CA 1
ATOM 3415 C C . LEU A 1 459 ? 14.288 11.724 -6.568 1.00 88.88 459 LEU A C 1
ATOM 3417 O O . LEU A 1 459 ? 14.139 11.916 -5.363 1.00 88.88 459 LEU A O 1
ATOM 3421 N N . LEU A 1 460 ? 13.781 12.561 -7.481 1.00 90.19 460 LEU A N 1
ATOM 3422 C CA . LEU A 1 460 ? 12.961 13.725 -7.119 1.00 90.19 460 LEU A CA 1
ATOM 3423 C C . LEU A 1 460 ? 11.666 13.346 -6.382 1.00 90.19 460 LEU A C 1
ATOM 3425 O O . LEU A 1 460 ? 11.101 14.194 -5.691 1.00 90.19 460 LEU A O 1
ATOM 3429 N N . LEU A 1 461 ? 11.210 12.087 -6.461 1.00 90.06 461 LEU A N 1
ATOM 3430 C CA . LEU A 1 461 ? 10.100 11.594 -5.638 1.00 90.06 461 LEU A CA 1
ATOM 3431 C C . LEU A 1 461 ? 10.415 11.647 -4.134 1.00 90.06 461 LEU A C 1
ATOM 3433 O O . LEU A 1 461 ? 9.484 11.767 -3.343 1.00 90.06 461 LEU A O 1
ATOM 3437 N N . LYS A 1 462 ? 11.694 11.664 -3.721 1.00 88.94 462 LYS A N 1
ATOM 3438 C CA . LYS A 1 462 ? 12.086 11.883 -2.313 1.00 88.94 462 LYS A CA 1
ATOM 3439 C C . LYS A 1 462 ? 11.576 13.214 -1.755 1.00 88.94 462 LYS A C 1
ATOM 3441 O O . LYS A 1 462 ? 11.319 13.322 -0.561 1.00 88.94 462 LYS A O 1
ATOM 3446 N N . ASN A 1 463 ? 11.357 14.201 -2.625 1.00 89.50 463 ASN A N 1
ATOM 3447 C CA . ASN A 1 463 ? 10.850 15.522 -2.255 1.00 89.50 463 ASN A CA 1
ATOM 3448 C C . ASN A 1 463 ? 9.313 15.593 -2.286 1.00 89.50 463 ASN A C 1
ATOM 3450 O O . ASN A 1 463 ? 8.738 16.684 -2.303 1.00 89.50 463 ASN A O 1
ATOM 3454 N N . TYR A 1 464 ? 8.632 14.445 -2.328 1.00 90.75 464 TYR A N 1
ATOM 3455 C CA . TYR A 1 464 ? 7.179 14.370 -2.278 1.00 90.75 464 TYR A CA 1
ATOM 3456 C C . TYR A 1 464 ? 6.629 15.057 -1.019 1.00 90.75 464 TYR A C 1
ATOM 3458 O O . TYR A 1 464 ? 7.035 14.770 0.111 1.00 90.75 464 TYR A O 1
ATOM 3466 N N . LYS A 1 465 ? 5.655 15.948 -1.234 1.00 85.44 465 LYS A N 1
ATOM 3467 C CA . LYS A 1 465 ? 4.869 16.604 -0.183 1.00 85.44 465 LYS A CA 1
ATOM 3468 C C . LYS A 1 465 ? 3.414 16.171 -0.272 1.00 85.44 465 LYS A C 1
ATOM 3470 O O . LYS A 1 465 ? 2.876 16.079 -1.376 1.00 85.44 465 LYS A O 1
ATOM 3475 N N . ARG A 1 466 ? 2.775 15.939 0.872 1.00 81.44 466 ARG A N 1
ATOM 3476 C CA . ARG A 1 466 ? 1.352 15.587 0.932 1.00 81.44 466 ARG A CA 1
ATOM 3477 C C . ARG A 1 466 ? 0.483 16.717 0.331 1.00 81.44 466 ARG A C 1
ATOM 3479 O O . ARG A 1 466 ? 0.944 17.858 0.248 1.00 81.44 466 ARG A O 1
ATOM 3486 N N . PRO A 1 467 ? -0.734 16.424 -0.160 1.00 75.75 467 PRO A N 1
ATOM 3487 C CA . PRO A 1 467 ? -1.642 17.447 -0.681 1.00 75.75 467 PRO A CA 1
ATOM 3488 C C . PRO A 1 467 ? -1.957 18.534 0.366 1.00 75.75 467 PRO A C 1
ATOM 3490 O O . PRO A 1 467 ? -2.378 18.224 1.474 1.00 75.75 467 PRO A O 1
ATOM 3493 N N . LYS A 1 468 ? -1.805 19.817 -0.001 1.00 55.00 468 LYS A N 1
ATOM 3494 C CA . LYS A 1 468 ? -1.870 20.989 0.906 1.00 55.00 468 LYS A CA 1
ATOM 3495 C C . LYS A 1 468 ? -3.194 21.214 1.654 1.00 55.00 468 LYS A C 1
ATOM 3497 O O . LYS A 1 468 ? -3.231 22.043 2.552 1.00 55.00 468 LYS A O 1
ATOM 3502 N N . LYS A 1 469 ? -4.283 20.513 1.316 1.00 55.28 469 LYS A N 1
ATOM 3503 C CA . LYS A 1 469 ? -5.547 20.640 2.068 1.00 55.28 469 LYS A CA 1
ATOM 3504 C C . LYS A 1 469 ? -5.445 20.120 3.512 1.00 55.28 469 LYS A C 1
ATOM 3506 O O . LYS A 1 469 ? -6.311 20.457 4.303 1.00 55.28 469 LYS A O 1
ATOM 3511 N N . PHE A 1 470 ? -4.385 19.382 3.847 1.00 47.62 470 PHE A N 1
ATOM 3512 C CA . PHE A 1 470 ? -4.080 18.939 5.212 1.00 47.62 470 PHE A CA 1
ATOM 3513 C C . PHE A 1 470 ? -3.261 19.949 6.036 1.00 47.62 470 PHE A C 1
ATOM 3515 O O . PHE A 1 470 ? -3.269 19.874 7.257 1.00 47.62 470 PHE A O 1
ATOM 3522 N N . ASP A 1 471 ? -2.577 20.911 5.401 1.00 38.03 471 ASP A N 1
ATOM 3523 C CA . ASP A 1 471 ? -1.717 21.875 6.115 1.00 38.03 471 ASP A CA 1
ATOM 3524 C C . ASP A 1 471 ? -2.527 23.023 6.765 1.00 38.03 471 ASP A C 1
ATOM 3526 O O . ASP A 1 471 ? -2.013 23.726 7.630 1.00 38.03 471 ASP A O 1
ATOM 3530 N N . ASN A 1 472 ? -3.800 23.198 6.380 1.00 33.97 472 ASN A N 1
ATOM 3531 C CA . ASN A 1 472 ? -4.717 24.214 6.917 1.00 33.97 472 ASN A CA 1
ATOM 3532 C C . ASN A 1 472 ? -5.663 23.637 7.989 1.00 33.97 472 ASN A C 1
ATOM 3534 O O . ASN A 1 472 ? -6.858 23.930 8.001 1.00 33.97 472 ASN A O 1
ATOM 3538 N N . LEU A 1 473 ? -5.134 22.812 8.893 1.00 33.94 473 LEU A N 1
ATOM 3539 C CA . LEU A 1 473 ? -5.792 22.489 10.160 1.00 33.94 473 LEU A CA 1
ATOM 3540 C C . LEU A 1 473 ? -5.677 23.701 11.100 1.00 33.94 473 LEU A C 1
ATOM 3542 O O . LEU A 1 473 ? -4.907 23.708 12.057 1.00 33.94 473 LEU A O 1
ATOM 3546 N N . GLU A 1 474 ? -6.442 24.757 10.818 1.00 25.11 474 GLU A N 1
ATOM 3547 C CA . GLU A 1 474 ? -6.799 25.730 11.848 1.00 25.11 474 GLU A CA 1
ATOM 3548 C C . GLU A 1 474 ? -7.908 25.116 12.705 1.00 25.11 474 GLU A C 1
ATOM 3550 O O . GLU A 1 474 ? -9.098 25.215 12.411 1.00 25.11 474 GLU A O 1
ATOM 3555 N N . ILE A 1 475 ? -7.501 24.472 13.797 1.00 29.08 475 ILE A N 1
ATOM 3556 C CA . ILE A 1 475 ? -8.384 24.261 14.940 1.00 29.08 475 ILE A CA 1
ATOM 3557 C C . ILE A 1 475 ? -8.621 25.647 15.552 1.00 29.08 475 ILE A C 1
ATOM 3559 O O . ILE A 1 475 ? -7.734 26.212 16.187 1.00 29.08 475 ILE A O 1
ATOM 3563 N N . GLY A 1 476 ? -9.802 26.219 15.318 1.00 27.34 476 GLY A N 1
ATOM 3564 C CA . GLY A 1 476 ? -10.391 27.245 16.184 1.00 27.34 476 GLY A CA 1
ATOM 3565 C C . GLY A 1 476 ? -9.516 28.454 16.540 1.00 27.34 476 GLY A C 1
ATOM 3566 O O . GLY A 1 476 ? -9.515 28.867 17.693 1.00 27.34 476 GLY A O 1
ATOM 3567 N N . GLY A 1 477 ? -8.784 29.037 15.586 1.00 25.92 477 GLY A N 1
ATOM 3568 C CA . GLY A 1 477 ? -8.247 30.398 15.731 1.00 25.92 477 GLY A CA 1
ATOM 3569 C C . GLY A 1 477 ? -7.209 30.636 16.840 1.00 25.92 477 GLY A C 1
ATOM 3570 O O . GLY A 1 477 ? -6.968 31.793 17.179 1.00 25.92 477 GLY A O 1
ATOM 3571 N N . ILE A 1 478 ? -6.557 29.602 17.387 1.00 22.61 478 ILE A N 1
ATOM 3572 C CA . ILE A 1 478 ? -5.459 29.769 18.354 1.00 22.61 478 ILE A CA 1
ATOM 3573 C C . ILE A 1 478 ? -4.185 29.127 17.804 1.00 22.61 478 ILE A C 1
ATOM 3575 O O . ILE A 1 478 ? -4.006 27.912 17.800 1.00 22.61 478 ILE A O 1
ATOM 3579 N N . ARG A 1 479 ? -3.263 29.982 17.357 1.00 21.48 479 ARG A N 1
ATOM 3580 C CA . ARG A 1 479 ? -1.877 29.621 17.043 1.00 21.48 479 ARG A CA 1
ATOM 3581 C C . ARG A 1 479 ? -1.105 29.500 18.361 1.00 21.48 479 ARG A C 1
ATOM 3583 O O . ARG A 1 479 ? -0.776 30.518 18.965 1.00 21.48 479 ARG A O 1
ATOM 3590 N N . VAL A 1 480 ? -0.804 28.281 18.805 1.00 20.98 480 VAL A N 1
ATOM 3591 C CA . VAL A 1 480 ? 0.161 28.056 19.895 1.00 20.98 480 VAL A CA 1
ATOM 3592 C C . VAL A 1 480 ? 1.550 27.936 19.270 1.00 20.98 480 VAL A C 1
ATOM 3594 O O . VAL A 1 480 ? 1.907 26.904 18.710 1.00 20.98 480 VAL A O 1
ATOM 3597 N N . ASN A 1 481 ? 2.320 29.022 19.326 1.00 21.50 481 ASN A N 1
ATOM 3598 C CA . ASN A 1 481 ? 3.755 28.991 19.055 1.00 21.50 481 ASN A CA 1
ATOM 3599 C C . ASN A 1 481 ? 4.490 28.523 20.321 1.00 21.50 481 ASN A C 1
ATOM 3601 O O . ASN A 1 481 ? 4.155 28.977 21.409 1.00 21.50 481 ASN A O 1
ATOM 3605 N N . CYS A 1 482 ? 5.473 27.637 20.136 1.00 22.45 482 CYS A N 1
ATOM 3606 C CA . CYS A 1 482 ? 6.551 27.227 21.047 1.00 22.45 482 CYS A CA 1
ATOM 3607 C C . CYS A 1 482 ? 6.392 27.531 22.550 1.00 22.45 482 CYS A C 1
ATOM 3609 O O . CYS A 1 482 ? 6.529 28.672 22.985 1.00 22.45 482 CYS A O 1
ATOM 3611 N N . ILE A 1 483 ? 6.297 26.473 23.359 1.00 24.03 483 ILE A N 1
ATOM 3612 C CA . ILE A 1 483 ? 6.660 26.531 24.779 1.00 24.03 483 ILE A CA 1
ATOM 3613 C C . ILE A 1 483 ? 8.181 26.351 24.852 1.00 24.03 483 ILE A C 1
ATOM 3615 O O . ILE A 1 483 ? 8.689 25.258 24.610 1.00 24.03 483 ILE A O 1
ATOM 3619 N N . VAL A 1 484 ? 8.913 27.428 25.137 1.00 24.33 484 VAL A N 1
ATOM 3620 C CA . VAL A 1 484 ? 10.323 27.354 25.542 1.00 24.33 484 VAL A CA 1
ATOM 3621 C C . VAL A 1 484 ? 10.347 27.342 27.066 1.00 24.33 484 VAL A C 1
ATOM 3623 O O . VAL A 1 484 ? 9.834 28.264 27.694 1.00 24.33 484 VAL A O 1
ATOM 3626 N N . PHE A 1 485 ? 10.926 26.297 27.655 1.00 24.47 485 PHE A N 1
ATOM 3627 C CA . PHE A 1 485 ? 11.264 26.287 29.074 1.00 24.47 485 PHE A CA 1
ATOM 3628 C C . PHE A 1 485 ? 12.608 26.998 29.256 1.00 24.47 485 PHE A C 1
ATOM 3630 O O . PHE A 1 485 ? 13.627 26.532 28.749 1.00 24.47 485 PHE A O 1
ATOM 3637 N N . ASP A 1 486 ? 12.614 28.113 29.983 1.00 25.67 486 ASP A N 1
ATOM 3638 C CA . ASP A 1 486 ? 13.822 28.574 30.668 1.00 25.67 486 ASP A CA 1
ATOM 3639 C C . ASP A 1 486 ? 14.066 27.681 31.904 1.00 25.67 486 ASP A C 1
ATOM 3641 O O . ASP A 1 486 ? 13.118 27.173 32.511 1.00 25.67 486 ASP A O 1
ATOM 3645 N N . LYS A 1 487 ? 15.334 27.509 32.300 1.00 30.16 487 LYS A N 1
ATOM 3646 C CA . LYS A 1 487 ? 15.808 26.728 33.454 1.00 30.16 487 LYS A CA 1
ATOM 3647 C C . LYS A 1 487 ? 15.259 27.202 34.815 1.00 30.16 487 LYS A C 1
ATOM 3649 O O . LYS A 1 487 ? 15.639 26.634 35.834 1.00 30.16 487 LYS A O 1
ATOM 3654 N N . THR A 1 488 ? 14.350 28.180 34.854 1.00 31.31 488 THR A N 1
ATOM 3655 C CA . THR A 1 488 ? 13.685 28.667 36.075 1.00 31.31 488 THR A CA 1
ATOM 3656 C C . THR A 1 488 ? 12.145 28.610 36.057 1.00 31.31 488 THR A C 1
ATOM 3658 O O . THR A 1 488 ? 11.515 28.967 37.048 1.00 31.31 488 THR A O 1
ATOM 3661 N N . GLY A 1 489 ? 11.506 28.089 35.000 1.00 27.25 489 GLY A N 1
ATOM 3662 C CA . GLY A 1 489 ? 10.095 27.667 35.062 1.00 27.25 489 GLY A CA 1
ATOM 3663 C C . GLY A 1 489 ? 9.015 28.763 35.105 1.00 27.25 489 GLY A C 1
ATOM 3664 O O . GLY A 1 489 ? 7.956 28.521 35.680 1.00 27.25 489 GLY A O 1
ATOM 3665 N N . THR A 1 490 ? 9.213 29.931 34.474 1.00 25.52 490 THR A N 1
ATOM 3666 C CA . THR A 1 490 ? 8.155 30.967 34.361 1.00 25.52 490 THR A CA 1
ATOM 3667 C C . THR A 1 490 ? 7.866 31.355 32.899 1.00 25.52 490 THR A C 1
ATOM 3669 O O . THR A 1 490 ? 8.781 31.433 32.085 1.00 25.52 490 THR A O 1
ATOM 3672 N N . LEU A 1 491 ? 6.584 31.556 32.549 1.00 26.09 491 LEU A N 1
ATOM 3673 C CA . LEU A 1 491 ? 6.053 31.639 31.174 1.00 26.09 491 LEU A CA 1
ATOM 3674 C C . LEU A 1 491 ? 5.797 33.094 30.725 1.00 26.09 491 LEU A C 1
ATOM 3676 O O . LEU A 1 491 ? 5.011 33.795 31.361 1.00 26.09 491 LEU A O 1
ATOM 3680 N N . THR A 1 492 ? 6.381 33.529 29.598 1.00 24.98 492 THR A N 1
ATOM 3681 C CA . THR A 1 492 ? 6.191 34.892 29.047 1.00 24.98 492 THR A CA 1
ATOM 3682 C C . THR A 1 492 ? 5.915 34.863 27.535 1.00 24.98 492 THR A C 1
ATOM 3684 O O . THR A 1 492 ? 6.639 34.219 26.780 1.00 24.98 492 THR A O 1
ATOM 3687 N N . ILE A 1 493 ? 4.870 35.565 27.071 1.00 24.56 493 ILE A N 1
ATOM 3688 C CA . ILE A 1 493 ? 4.389 35.551 25.672 1.00 24.56 493 ILE A CA 1
ATOM 3689 C C . ILE A 1 493 ? 4.981 36.730 24.871 1.00 24.56 493 ILE A C 1
ATOM 3691 O O . ILE A 1 493 ? 4.684 37.887 25.166 1.00 24.56 493 ILE A O 1
ATOM 3695 N N . GLY A 1 494 ? 5.779 36.449 23.830 1.00 24.55 494 GLY A N 1
ATOM 3696 C CA . GLY A 1 494 ? 6.345 37.442 22.896 1.00 24.55 494 GLY A CA 1
ATOM 3697 C C . GLY A 1 494 ? 5.782 37.341 21.464 1.00 24.55 494 GLY A C 1
ATOM 3698 O O . GLY A 1 494 ? 5.492 36.250 20.980 1.00 24.55 494 GLY A O 1
ATOM 3699 N N . LYS A 1 495 ? 5.603 38.487 20.783 1.00 22.69 495 LYS A N 1
ATOM 3700 C CA . LYS A 1 495 ? 4.989 38.628 19.437 1.00 22.69 495 LYS A CA 1
ATOM 3701 C C . LYS A 1 495 ? 5.835 38.019 18.291 1.00 22.69 495 LYS A C 1
ATOM 3703 O O . LYS A 1 495 ? 7.059 38.041 18.372 1.00 22.69 495 LYS A O 1
ATOM 3708 N N . PRO A 1 496 ? 5.212 37.554 17.184 1.00 23.30 496 PRO A N 1
ATOM 3709 C CA . PRO A 1 496 ? 5.917 36.885 16.089 1.00 23.30 496 PRO A CA 1
ATOM 3710 C C . PRO A 1 496 ? 6.555 37.865 15.089 1.00 23.30 496 PRO A C 1
ATOM 3712 O O . PRO A 1 496 ? 5.894 38.785 14.606 1.00 23.30 496 PRO A O 1
ATOM 3715 N N . MET A 1 497 ? 7.812 37.608 14.710 1.00 21.14 497 MET A N 1
ATOM 3716 C CA . MET A 1 497 ? 8.490 38.236 13.570 1.00 21.14 497 MET A CA 1
ATOM 3717 C C . MET A 1 497 ? 8.633 37.208 12.436 1.00 21.14 497 MET A C 1
ATOM 3719 O O . MET A 1 497 ? 9.061 36.078 12.660 1.00 21.14 497 MET A O 1
ATOM 3723 N N . VAL A 1 498 ? 8.232 37.586 11.220 1.00 22.77 498 VAL A N 1
ATOM 3724 C CA . VAL A 1 498 ? 8.300 36.749 10.012 1.00 22.77 498 VAL A CA 1
ATOM 3725 C C . VAL A 1 498 ? 9.681 36.903 9.381 1.00 22.77 498 VAL A C 1
ATOM 3727 O O . VAL A 1 498 ? 10.039 38.008 8.983 1.00 22.77 498 VAL A O 1
ATOM 3730 N N . VAL A 1 499 ? 10.430 35.808 9.223 1.00 21.50 499 VAL A N 1
ATOM 3731 C CA . VAL A 1 499 ? 11.622 35.782 8.360 1.00 21.50 499 VAL A CA 1
ATOM 3732 C C . VAL A 1 499 ? 11.489 34.635 7.357 1.00 21.50 499 VAL A C 1
ATOM 3734 O O . VAL A 1 499 ? 11.470 33.460 7.718 1.00 21.50 499 VAL A O 1
ATOM 3737 N N . ASN A 1 500 ? 11.354 35.007 6.082 1.00 21.42 500 ASN A N 1
ATOM 3738 C CA . ASN A 1 500 ? 11.309 34.108 4.930 1.00 21.42 500 ASN A CA 1
ATOM 3739 C C . ASN A 1 500 ? 12.683 33.463 4.695 1.00 21.42 500 ASN A C 1
ATOM 3741 O O . ASN A 1 500 ? 13.692 34.158 4.625 1.00 21.42 500 ASN A O 1
ATOM 3745 N N . THR A 1 501 ? 12.726 32.144 4.514 1.00 23.14 501 THR A N 1
ATOM 3746 C CA . THR A 1 501 ? 13.973 31.398 4.296 1.00 23.14 501 THR A CA 1
ATOM 3747 C C . THR A 1 501 ? 14.335 31.328 2.804 1.00 23.14 501 THR A C 1
ATOM 3749 O O . THR A 1 501 ? 13.827 30.484 2.065 1.00 23.14 501 THR A O 1
ATOM 3752 N N . TRP A 1 502 ? 15.244 32.202 2.364 1.00 23.22 502 TRP A N 1
ATOM 3753 C CA . TRP A 1 502 ? 16.131 32.008 1.208 1.00 23.22 502 TRP A CA 1
ATOM 3754 C C . TRP A 1 502 ? 17.478 32.679 1.544 1.00 23.22 502 TRP A C 1
ATOM 3756 O O . TRP A 1 502 ? 17.470 33.810 2.013 1.00 23.22 502 TRP A O 1
ATOM 3766 N N . LEU A 1 503 ? 18.599 31.983 1.287 1.00 21.19 503 LEU A N 1
ATOM 3767 C CA . LEU A 1 503 ? 19.977 32.230 1.782 1.00 21.19 503 LEU A CA 1
ATOM 3768 C C . LEU A 1 503 ? 20.145 31.910 3.291 1.00 21.19 503 LEU A C 1
ATOM 3770 O O . LEU A 1 503 ? 19.359 32.354 4.107 1.00 21.19 503 LEU A O 1
ATOM 3774 N N . PHE A 1 504 ? 21.076 31.075 3.760 1.00 23.17 504 PHE A N 1
ATOM 3775 C CA . PHE A 1 504 ? 22.523 31.126 3.558 1.00 23.17 504 PHE A CA 1
ATOM 3776 C C . PHE A 1 504 ? 23.164 29.735 3.726 1.00 23.17 504 PHE A C 1
ATOM 3778 O O . PHE A 1 504 ? 22.893 29.001 4.674 1.00 23.17 504 PHE A O 1
ATOM 3785 N N . LYS A 1 505 ? 24.072 29.411 2.804 1.00 23.28 505 LYS A N 1
ATOM 3786 C CA . LYS A 1 505 ? 25.191 28.478 2.989 1.00 23.28 505 LYS A CA 1
ATOM 3787 C C . LYS A 1 505 ? 26.416 29.366 3.282 1.00 23.28 505 LYS A C 1
ATOM 3789 O O . LYS A 1 505 ? 26.416 30.507 2.829 1.00 23.28 505 LYS A O 1
ATOM 3794 N N . THR A 1 506 ? 27.419 28.828 3.983 1.00 24.75 506 THR A N 1
ATOM 3795 C CA . THR A 1 506 ? 28.722 29.435 4.369 1.00 24.75 506 THR A CA 1
ATOM 3796 C C . THR A 1 506 ? 28.698 30.578 5.396 1.00 24.75 506 THR A C 1
ATOM 3798 O O . THR A 1 506 ? 28.362 31.691 5.024 1.00 24.75 506 THR A O 1
ATOM 3801 N N . MET A 1 507 ? 29.136 30.317 6.644 1.00 23.19 507 MET A N 1
ATOM 3802 C CA . MET A 1 507 ? 30.128 31.124 7.395 1.00 23.19 507 MET A CA 1
ATOM 3803 C C . MET A 1 507 ? 30.480 30.521 8.779 1.00 23.19 507 MET A C 1
ATOM 3805 O O . MET A 1 507 ? 29.772 29.664 9.299 1.00 23.19 507 MET A O 1
ATOM 3809 N N . VAL A 1 508 ? 31.651 30.933 9.274 1.00 28.11 508 VAL A N 1
ATOM 3810 C CA . VAL A 1 508 ? 32.525 30.423 10.353 1.00 28.11 508 VAL A CA 1
ATOM 3811 C C . VAL A 1 508 ? 32.020 30.795 11.768 1.00 28.11 508 VAL A C 1
ATOM 3813 O O . VAL A 1 508 ? 31.425 31.860 11.917 1.00 28.11 508 VAL A O 1
ATOM 3816 N N . PRO A 1 509 ? 32.258 29.984 12.824 1.00 30.59 509 PRO A N 1
ATOM 3817 C CA . PRO A 1 509 ? 31.835 30.304 14.187 1.00 30.59 509 PRO A CA 1
ATOM 3818 C C . PRO A 1 509 ? 32.881 31.166 14.912 1.00 30.59 509 PRO A C 1
ATOM 3820 O O . PRO A 1 509 ? 33.785 30.635 15.549 1.00 30.59 509 PRO A O 1
ATOM 3823 N N . GLN A 1 510 ? 32.768 32.495 14.824 1.00 28.73 510 GLN A N 1
ATOM 3824 C CA . GLN A 1 510 ? 33.534 33.387 15.713 1.00 28.73 510 GLN A CA 1
ATOM 3825 C C . GLN A 1 510 ? 32.860 34.729 16.061 1.00 28.73 510 GLN A C 1
ATOM 3827 O O . GLN A 1 510 ? 33.434 35.512 16.802 1.00 28.73 510 GLN A O 1
ATOM 3832 N N . GLU A 1 511 ? 31.614 34.967 15.636 1.00 30.39 511 GLU A N 1
ATOM 3833 C CA . GLU A 1 511 ? 30.855 36.193 15.974 1.00 30.39 511 GLU A CA 1
ATOM 3834 C C . GLU A 1 511 ? 29.585 35.917 16.809 1.00 30.39 511 GLU A C 1
ATOM 3836 O O . GLU A 1 511 ? 28.814 36.820 17.117 1.00 30.39 511 GLU A O 1
ATOM 3841 N N . PHE A 1 512 ? 29.359 34.667 17.238 1.00 28.55 512 PHE A N 1
ATOM 3842 C CA . PHE A 1 512 ? 28.225 34.307 18.109 1.00 28.55 512 PHE A CA 1
ATOM 3843 C C . PHE A 1 512 ? 28.533 34.505 19.608 1.00 28.55 512 PHE A C 1
ATOM 3845 O O . PHE A 1 512 ? 27.621 34.572 20.428 1.00 28.55 512 PHE A O 1
ATOM 3852 N N . SER A 1 513 ? 29.814 34.631 19.975 1.00 29.19 513 SER A N 1
ATOM 3853 C CA . SER A 1 513 ? 30.275 34.846 21.355 1.00 29.19 513 SER A CA 1
ATOM 3854 C C . SER A 1 513 ? 30.218 36.309 21.804 1.00 29.19 513 SER A C 1
ATOM 3856 O O . SER A 1 513 ? 30.088 36.565 22.997 1.00 29.19 513 SER A O 1
ATOM 3858 N N . GLU A 1 514 ? 30.246 37.273 20.881 1.00 31.66 514 GLU A N 1
ATOM 3859 C CA . GLU A 1 514 ? 30.162 38.702 21.227 1.00 31.66 514 GLU A CA 1
ATOM 3860 C C . GLU A 1 514 ? 28.714 39.192 21.399 1.00 31.66 514 GLU A C 1
ATOM 3862 O O . GLU A 1 514 ? 28.476 40.177 22.093 1.00 31.66 514 GLU A O 1
ATOM 3867 N N . LEU A 1 515 ? 27.722 38.462 20.872 1.00 29.09 515 LEU A N 1
ATOM 3868 C CA . LEU A 1 515 ? 26.304 38.807 21.038 1.00 29.09 515 LEU A CA 1
ATOM 3869 C C . LEU A 1 515 ? 25.717 38.349 22.390 1.00 29.09 515 LEU A C 1
ATOM 3871 O O . LEU A 1 515 ? 24.691 38.870 22.820 1.00 29.09 515 LEU A O 1
ATOM 3875 N N . ILE A 1 516 ? 26.365 37.394 23.068 1.00 29.69 516 ILE A N 1
ATOM 3876 C CA . ILE A 1 516 ? 25.955 36.895 24.395 1.00 29.69 516 ILE A CA 1
ATOM 3877 C C . ILE A 1 516 ? 26.611 37.710 25.528 1.00 29.69 516 ILE A C 1
ATOM 3879 O O . ILE A 1 516 ? 26.072 37.776 26.624 1.00 29.69 516 ILE A O 1
ATOM 3883 N N . ALA A 1 517 ? 27.704 38.432 25.257 1.00 29.38 517 ALA A N 1
ATOM 3884 C CA . ALA A 1 517 ? 28.413 39.248 26.249 1.00 29.38 517 ALA A CA 1
ATOM 3885 C C . ALA A 1 517 ? 27.784 40.635 26.529 1.00 29.38 517 ALA A C 1
ATOM 3887 O O . ALA A 1 517 ? 28.310 41.391 27.343 1.00 29.38 517 ALA A O 1
ATOM 3888 N N . ALA A 1 518 ? 26.664 40.987 25.885 1.00 29.69 518 ALA A N 1
ATOM 3889 C CA . ALA A 1 518 ? 25.954 42.257 26.105 1.00 29.69 518 ALA A CA 1
ATOM 3890 C C . ALA A 1 518 ? 24.680 42.128 26.966 1.00 29.69 518 ALA A C 1
ATOM 3892 O O . ALA A 1 518 ? 24.011 43.130 27.225 1.00 29.69 518 ALA A O 1
ATOM 3893 N N . ALA A 1 519 ? 24.343 40.923 27.431 1.00 28.75 519 ALA A N 1
ATOM 3894 C CA . ALA A 1 519 ? 23.237 40.690 28.349 1.00 28.75 519 ALA A CA 1
ATOM 3895 C C . ALA A 1 519 ? 23.771 39.996 29.607 1.00 28.75 519 ALA A C 1
ATOM 3897 O O . ALA A 1 519 ? 24.326 38.910 29.521 1.00 28.75 519 ALA A O 1
ATOM 3898 N N . GLU A 1 520 ? 23.564 40.645 30.755 1.00 27.27 520 GLU A N 1
ATOM 3899 C CA . GLU A 1 520 ? 23.884 40.185 32.117 1.00 27.27 520 GLU A CA 1
ATOM 3900 C C . GLU A 1 520 ? 25.333 40.421 32.578 1.00 27.27 520 GLU A C 1
ATOM 3902 O O . GLU A 1 520 ? 26.209 39.563 32.544 1.00 27.27 520 GLU A O 1
ATOM 3907 N N . GLY A 1 521 ? 25.571 41.632 33.090 1.00 29.69 521 GLY A N 1
ATOM 3908 C CA . GLY A 1 521 ? 26.723 41.919 33.936 1.00 29.69 521 GLY A CA 1
ATOM 3909 C C . GLY A 1 521 ? 26.497 41.426 35.367 1.00 29.69 521 GLY A C 1
ATOM 3910 O O . GLY A 1 521 ? 25.547 41.869 36.001 1.00 29.69 521 GLY A O 1
ATOM 3911 N N . ILE A 1 522 ? 27.387 40.547 35.843 1.00 27.69 522 ILE A N 1
ATOM 3912 C CA . ILE A 1 522 ? 27.872 40.299 37.223 1.00 27.69 522 ILE A CA 1
ATOM 3913 C C . ILE A 1 522 ? 29.053 39.293 37.081 1.00 27.69 522 ILE A C 1
ATOM 3915 O O . ILE A 1 522 ? 29.009 38.443 36.192 1.00 27.69 522 ILE A O 1
ATOM 3919 N N . PRO A 1 523 ? 30.148 39.398 37.864 1.00 27.47 523 PRO A N 1
ATOM 3920 C CA . PRO A 1 523 ? 31.452 38.834 37.497 1.00 27.47 523 PRO A CA 1
ATOM 3921 C C . PRO A 1 523 ? 31.639 37.358 37.893 1.00 27.47 523 PRO A C 1
ATOM 3923 O O . PRO A 1 523 ? 31.194 36.923 38.954 1.00 27.47 523 PRO A O 1
ATOM 3926 N N . ILE A 1 524 ? 32.370 36.608 37.061 1.00 26.00 524 ILE A N 1
ATOM 3927 C CA . ILE A 1 524 ? 32.775 35.211 37.294 1.00 26.00 524 ILE A CA 1
ATOM 3928 C C . ILE A 1 524 ? 34.161 35.189 37.977 1.00 26.00 524 ILE A C 1
ATOM 3930 O O . ILE A 1 524 ? 35.084 35.823 37.459 1.00 26.00 524 ILE A O 1
ATOM 3934 N N . PRO A 1 525 ? 34.354 34.468 39.100 1.00 25.52 525 PRO A N 1
ATOM 3935 C CA . PRO A 1 525 ? 35.675 34.225 39.675 1.00 25.52 525 PRO A CA 1
ATOM 3936 C C . PRO A 1 525 ? 36.502 33.233 38.843 1.00 25.52 525 PRO A C 1
ATOM 3938 O O . PRO A 1 525 ? 36.000 32.235 38.329 1.00 25.52 525 PRO A O 1
ATOM 3941 N N . VAL A 1 526 ? 37.796 33.532 38.758 1.00 33.03 526 VAL A N 1
ATOM 3942 C CA . VAL A 1 526 ? 38.867 32.790 38.085 1.00 33.03 526 VAL A CA 1
ATOM 3943 C C . VAL A 1 526 ? 39.124 31.463 38.797 1.00 33.03 526 VAL A C 1
ATOM 3945 O O . VAL A 1 526 ? 39.715 31.491 39.866 1.00 33.03 526 VAL A O 1
ATOM 3948 N N . GLU A 1 527 ? 38.708 30.332 38.213 1.00 31.08 527 GLU A N 1
ATOM 3949 C CA . GLU A 1 527 ? 39.226 28.976 38.508 1.00 31.08 527 GLU A CA 1
ATOM 3950 C C . GLU A 1 527 ? 38.550 27.900 37.628 1.00 31.08 527 GLU A C 1
ATOM 3952 O O . GLU A 1 527 ? 37.814 27.042 38.101 1.00 31.08 527 GLU A O 1
ATOM 3957 N N . ALA A 1 528 ? 38.788 27.926 36.312 1.00 26.64 528 ALA A N 1
ATOM 3958 C CA . ALA A 1 528 ? 38.537 26.758 35.444 1.00 26.64 528 ALA A CA 1
ATOM 3959 C C . ALA A 1 528 ? 39.320 26.789 34.115 1.00 26.64 528 ALA A C 1
ATOM 3961 O O . ALA A 1 528 ? 38.998 26.062 33.180 1.00 26.64 528 ALA A O 1
ATOM 3962 N N . GLU A 1 529 ? 40.379 27.594 34.016 1.00 26.64 529 GLU A N 1
ATOM 3963 C CA . GLU A 1 529 ? 41.207 27.734 32.806 1.00 26.64 529 GLU A CA 1
ATOM 3964 C C . GLU A 1 529 ? 42.360 26.706 32.761 1.00 26.64 529 GLU A C 1
ATOM 3966 O O . GLU A 1 529 ? 43.434 26.957 32.221 1.00 26.64 529 GLU A O 1
ATOM 3971 N N . LYS A 1 530 ? 42.172 25.530 33.379 1.00 27.69 530 LYS A N 1
ATOM 3972 C CA . LYS A 1 530 ? 43.260 24.556 33.585 1.00 27.69 530 LYS A CA 1
ATOM 3973 C C . LYS A 1 530 ? 42.901 23.080 33.398 1.00 27.69 530 LYS A C 1
ATOM 3975 O O . LYS A 1 530 ? 43.597 22.218 33.922 1.00 27.69 530 LYS A O 1
ATOM 3980 N N . ALA A 1 531 ? 41.864 22.776 32.619 1.00 27.52 531 ALA A N 1
ATOM 3981 C CA . ALA A 1 531 ? 41.531 21.392 32.250 1.00 27.52 531 ALA A CA 1
ATOM 3982 C C . ALA A 1 531 ? 41.224 21.206 30.750 1.00 27.52 531 ALA A C 1
ATOM 3984 O O . ALA A 1 531 ? 40.546 20.257 30.370 1.00 27.52 531 ALA A O 1
ATOM 3985 N N . LEU A 1 532 ? 41.724 22.105 29.892 1.00 25.73 532 LEU A N 1
ATOM 3986 C CA . LEU A 1 532 ? 41.552 22.031 28.433 1.00 25.73 532 LEU A CA 1
ATOM 3987 C C . LEU A 1 532 ? 42.870 22.240 27.660 1.00 25.73 532 LEU A C 1
ATOM 3989 O O . LEU A 1 532 ? 42.872 22.756 26.549 1.00 25.73 532 LEU A O 1
ATOM 3993 N N . ALA A 1 533 ? 43.997 21.847 28.265 1.00 27.95 533 ALA A N 1
ATOM 3994 C CA . ALA A 1 533 ? 45.338 21.969 27.680 1.00 27.95 533 ALA A CA 1
ATOM 3995 C C . ALA A 1 533 ? 46.127 20.645 27.638 1.00 27.95 533 ALA A C 1
ATOM 3997 O O . ALA A 1 533 ? 47.324 20.651 27.372 1.00 27.95 533 ALA A O 1
ATOM 3998 N N . GLU A 1 534 ? 45.479 19.498 27.856 1.00 27.89 534 GLU A N 1
ATOM 3999 C CA . GLU A 1 534 ? 46.128 18.187 27.750 1.00 27.89 534 GLU A CA 1
ATOM 4000 C C . GLU A 1 534 ? 45.236 17.206 26.994 1.00 27.89 534 GLU A C 1
ATOM 4002 O O . GLU A 1 534 ? 44.498 16.439 27.602 1.00 27.89 534 GLU A O 1
ATOM 4007 N N . THR A 1 535 ? 45.259 17.285 25.659 1.00 25.67 535 THR A N 1
ATOM 4008 C CA . THR A 1 535 ? 45.332 16.160 24.690 1.00 25.67 535 THR A CA 1
ATOM 4009 C C . THR A 1 535 ? 44.957 16.621 23.272 1.00 25.67 535 THR A C 1
ATOM 4011 O O . THR A 1 535 ? 44.098 16.053 22.606 1.00 25.67 535 THR A O 1
ATOM 4014 N N . GLU A 1 536 ? 45.660 17.631 22.752 1.00 25.42 536 GLU A N 1
ATOM 4015 C CA . GLU A 1 536 ? 45.903 17.707 21.308 1.00 25.42 536 GLU A CA 1
ATOM 4016 C C . GLU A 1 536 ? 47.166 16.900 21.003 1.00 25.42 536 GLU A C 1
ATOM 4018 O O . GLU A 1 536 ? 48.290 17.321 21.268 1.00 25.42 536 GLU A O 1
ATOM 4023 N N . GLY A 1 537 ? 46.978 15.693 20.477 1.00 26.48 537 GLY A N 1
ATOM 4024 C CA . GLY A 1 537 ? 48.083 14.834 20.082 1.00 26.48 537 GLY A CA 1
ATOM 4025 C C . GLY A 1 537 ? 47.598 13.579 19.374 1.00 26.48 537 GLY A C 1
ATOM 4026 O O . GLY A 1 537 ? 47.253 12.605 20.024 1.00 26.48 537 GLY A O 1
ATOM 4027 N N . GLN A 1 538 ? 47.665 13.611 18.039 1.00 24.39 538 GLN A N 1
ATOM 4028 C CA . GLN A 1 538 ? 47.526 12.491 17.094 1.00 24.39 538 GLN A CA 1
ATOM 4029 C C . GLN A 1 538 ? 46.104 12.065 16.681 1.00 24.39 538 GLN A C 1
ATOM 4031 O O . GLN A 1 538 ? 45.528 11.112 17.190 1.00 24.39 538 GLN A O 1
ATOM 4036 N N . ALA A 1 539 ? 45.625 12.656 15.583 1.00 23.56 539 ALA A N 1
ATOM 4037 C CA . ALA A 1 539 ? 44.740 11.972 14.639 1.00 23.56 539 ALA A CA 1
ATOM 4038 C C . ALA A 1 539 ? 45.263 12.177 13.207 1.00 23.56 539 ALA A C 1
ATOM 4040 O O . ALA A 1 539 ? 44.709 12.926 12.406 1.00 23.56 539 ALA A O 1
ATOM 4041 N N . GLN A 1 540 ? 46.378 11.510 12.895 1.00 22.66 540 GLN A N 1
ATOM 4042 C CA . GLN A 1 540 ? 46.765 11.213 11.519 1.00 22.66 540 GLN A CA 1
ATOM 4043 C C . GLN A 1 540 ? 46.025 9.945 11.074 1.00 22.66 540 GLN A C 1
ATOM 4045 O O . GLN A 1 540 ? 46.077 8.910 11.732 1.00 22.66 540 GLN A O 1
ATOM 4050 N N . THR A 1 541 ? 45.338 10.061 9.941 1.00 22.69 541 THR A N 1
ATOM 4051 C CA . THR A 1 541 ? 44.943 9.007 8.995 1.00 22.69 541 THR A CA 1
ATOM 4052 C C . THR A 1 541 ? 45.448 7.587 9.287 1.00 22.69 541 THR A C 1
ATOM 4054 O O . THR A 1 541 ? 46.607 7.268 9.041 1.00 22.69 541 THR A O 1
ATOM 4057 N N . SER A 1 542 ? 44.524 6.683 9.619 1.00 20.27 542 SER A N 1
ATOM 4058 C CA . SER A 1 542 ? 44.521 5.335 9.043 1.00 20.27 542 SER A CA 1
ATOM 4059 C C . SER A 1 542 ? 43.087 4.801 8.962 1.00 20.27 542 SER A C 1
ATOM 4061 O O . SER A 1 542 ? 42.395 4.623 9.960 1.00 20.27 542 SER A O 1
ATOM 4063 N N . ILE A 1 543 ? 42.621 4.560 7.735 1.00 24.47 543 ILE A N 1
ATOM 4064 C CA . ILE A 1 543 ? 41.487 3.675 7.479 1.00 24.47 543 ILE A CA 1
ATOM 4065 C C . ILE A 1 543 ? 41.996 2.269 7.797 1.00 24.47 543 ILE A C 1
ATOM 4067 O O . ILE A 1 543 ? 42.727 1.677 7.004 1.00 24.47 543 ILE A O 1
ATOM 4071 N N . ARG A 1 544 ? 41.635 1.738 8.965 1.00 19.06 544 ARG A N 1
ATOM 4072 C CA . ARG A 1 544 ? 41.719 0.304 9.242 1.00 19.06 544 ARG A CA 1
ATOM 4073 C C . ARG A 1 544 ? 40.343 -0.295 8.988 1.00 19.06 544 ARG A C 1
ATOM 4075 O O . ARG A 1 544 ? 39.459 -0.251 9.835 1.00 19.06 544 ARG A O 1
ATOM 4082 N N . VAL A 1 545 ? 40.170 -0.852 7.792 1.00 24.42 545 VAL A N 1
ATOM 4083 C CA . VAL A 1 545 ? 39.176 -1.904 7.565 1.00 24.42 545 VAL A CA 1
ATOM 4084 C C . VAL A 1 545 ? 39.673 -3.112 8.353 1.00 24.42 545 VAL A C 1
ATOM 4086 O O . VAL A 1 545 ? 40.527 -3.851 7.879 1.00 24.42 545 VAL A O 1
ATOM 4089 N N . SER A 1 546 ? 39.203 -3.260 9.589 1.00 20.78 546 SER A N 1
ATOM 4090 C CA . SER A 1 546 ? 39.356 -4.495 10.355 1.00 20.78 546 SER A CA 1
ATOM 4091 C C . SER A 1 546 ? 38.102 -5.328 10.116 1.00 20.78 546 SER A C 1
ATOM 4093 O O . SER A 1 546 ? 37.151 -5.276 10.893 1.00 20.78 546 SER A O 1
ATOM 4095 N N . ILE A 1 547 ? 38.063 -6.035 8.987 1.00 28.27 547 ILE A N 1
ATOM 4096 C CA . ILE A 1 547 ? 37.179 -7.192 8.838 1.00 28.27 547 ILE A CA 1
ATOM 4097 C C . ILE A 1 547 ? 38.019 -8.370 9.308 1.00 28.27 547 ILE A C 1
ATOM 4099 O O . ILE A 1 547 ? 38.665 -9.013 8.502 1.00 28.27 547 ILE A O 1
ATOM 4103 N N . ASP A 1 548 ? 38.058 -8.571 10.616 1.00 28.75 548 ASP A N 1
ATOM 4104 C CA . ASP A 1 548 ? 38.419 -9.854 11.211 1.00 28.75 548 ASP A CA 1
ATOM 4105 C C . ASP A 1 548 ? 37.559 -9.976 12.463 1.00 28.75 548 ASP A C 1
ATOM 4107 O O . ASP A 1 548 ? 37.938 -9.600 13.571 1.00 28.75 548 ASP A O 1
ATOM 4111 N N . LYS A 1 549 ? 36.307 -10.382 12.242 1.00 36.66 549 LYS A N 1
ATOM 4112 C CA . LYS A 1 549 ? 35.438 -10.873 13.308 1.00 36.66 549 LYS A CA 1
ATOM 4113 C C . LYS A 1 549 ? 35.514 -12.393 13.257 1.00 36.66 549 LYS A C 1
ATOM 4115 O O . LYS A 1 549 ? 35.090 -12.985 12.266 1.00 36.66 549 LYS A O 1
ATOM 4120 N N . GLU A 1 550 ? 36.047 -13.018 14.301 1.00 38.22 550 GLU A N 1
ATOM 4121 C CA . GLU A 1 550 ? 36.042 -14.477 14.415 1.00 38.22 550 GLU A CA 1
ATOM 4122 C C . GLU A 1 550 ? 34.602 -14.983 14.617 1.00 38.22 550 GLU A C 1
ATOM 4124 O O . GLU A 1 550 ? 33.884 -14.532 15.515 1.00 38.22 550 GLU A O 1
ATOM 4129 N N . LEU A 1 551 ? 34.178 -15.923 13.767 1.00 37.72 551 LEU A N 1
ATOM 4130 C CA . LEU A 1 551 ? 32.921 -16.656 13.925 1.00 37.72 551 LEU A CA 1
ATOM 4131 C C . LEU A 1 551 ? 33.085 -17.677 15.060 1.00 37.72 551 LEU A C 1
ATOM 4133 O O . LEU A 1 551 ? 33.989 -18.510 15.004 1.00 37.72 551 LEU A O 1
ATOM 4137 N N . ILE A 1 552 ? 32.197 -17.649 16.054 1.00 42.12 552 ILE A N 1
ATOM 4138 C CA . ILE A 1 552 ? 32.162 -18.627 17.151 1.00 42.12 552 ILE A CA 1
ATOM 4139 C C . ILE A 1 552 ? 30.858 -19.420 17.059 1.00 42.12 552 ILE A C 1
ATOM 4141 O O . ILE A 1 552 ? 29.770 -18.849 17.002 1.00 42.12 552 ILE A O 1
ATOM 4145 N N . GLY A 1 553 ? 30.958 -20.750 17.012 1.00 43.06 553 GLY A N 1
ATOM 4146 C CA . GLY A 1 553 ? 29.785 -21.624 16.983 1.00 43.06 553 GLY A CA 1
ATOM 4147 C C . GLY A 1 553 ? 29.346 -22.023 18.392 1.00 43.06 553 GLY A C 1
ATOM 4148 O O . GLY A 1 553 ? 30.172 -22.322 19.243 1.00 43.06 553 GLY A O 1
ATOM 4149 N N . VAL A 1 554 ? 28.048 -22.094 18.660 1.00 39.38 554 VAL A N 1
ATOM 4150 C CA . VAL A 1 554 ? 27.513 -22.698 19.891 1.00 39.38 554 VAL A CA 1
ATOM 4151 C C . VAL A 1 554 ? 26.643 -23.877 19.488 1.00 39.38 554 VAL A C 1
ATOM 4153 O O . VAL A 1 554 ? 25.703 -23.732 18.710 1.00 39.38 554 VAL A O 1
ATOM 4156 N N . LEU A 1 555 ? 26.962 -25.075 19.981 1.00 36.78 555 LEU A N 1
ATOM 4157 C CA . LEU A 1 555 ? 26.282 -26.295 19.538 1.00 36.78 555 LEU A CA 1
ATOM 4158 C C . LEU A 1 555 ? 25.447 -26.888 20.675 1.00 36.78 555 LEU A C 1
ATOM 4160 O O . LEU A 1 555 ? 25.975 -27.307 21.709 1.00 36.78 555 LEU A O 1
ATOM 4164 N N . SER A 1 556 ? 24.125 -26.908 20.476 1.00 37.94 556 SER A N 1
ATOM 4165 C CA . SER A 1 556 ? 23.160 -27.533 21.380 1.00 37.94 556 SER A CA 1
ATOM 4166 C C . SER A 1 556 ? 22.967 -28.990 20.977 1.00 37.94 556 SER A C 1
ATOM 4168 O O . SER A 1 556 ? 22.534 -29.283 19.868 1.00 37.94 556 SER A O 1
ATOM 4170 N N . VAL A 1 557 ? 23.290 -29.916 21.879 1.00 35.62 557 VAL A N 1
ATOM 4171 C CA . VAL A 1 557 ? 22.996 -31.344 21.714 1.00 35.62 557 VAL A CA 1
ATOM 4172 C C . VAL A 1 557 ? 22.088 -31.744 22.868 1.00 35.62 557 VAL A C 1
ATOM 4174 O O . VAL A 1 557 ? 22.549 -31.813 24.008 1.00 35.62 557 VAL A O 1
ATOM 4177 N N . SER A 1 558 ? 20.803 -31.947 22.587 1.00 34.62 558 SER A N 1
ATOM 4178 C CA . SER A 1 558 ? 19.778 -32.291 23.583 1.00 34.62 558 SER A CA 1
ATOM 4179 C C . SER A 1 558 ? 19.633 -33.790 23.850 1.00 34.62 558 SER A C 1
ATOM 4181 O O . SER A 1 558 ? 18.883 -34.151 24.741 1.00 34.62 558 SER A O 1
ATOM 4183 N N . ASP A 1 559 ? 20.379 -34.657 23.165 1.00 29.50 559 ASP A N 1
ATOM 4184 C CA . ASP A 1 559 ? 20.479 -36.080 23.515 1.00 29.50 559 ASP A CA 1
ATOM 4185 C C . ASP A 1 559 ? 21.851 -36.631 23.124 1.00 29.50 559 ASP A C 1
ATOM 4187 O O . ASP A 1 559 ? 22.448 -36.127 22.170 1.00 29.50 559 ASP A O 1
ATOM 4191 N N . PRO A 1 560 ? 22.402 -37.642 23.821 1.00 30.03 560 PRO A N 1
ATOM 4192 C CA . PRO A 1 560 ? 23.720 -38.154 23.506 1.00 30.03 560 PRO A CA 1
ATOM 4193 C C . PRO A 1 560 ? 23.666 -38.780 22.111 1.00 30.03 560 PRO A C 1
ATOM 4195 O O . PRO A 1 560 ? 23.254 -39.927 21.941 1.00 30.03 560 PRO A O 1
ATOM 4198 N N . LEU A 1 561 ? 24.134 -38.043 21.098 1.00 31.38 561 LEU A N 1
ATOM 4199 C CA . LEU A 1 561 ? 24.727 -38.666 19.923 1.00 31.38 561 LEU A CA 1
ATOM 4200 C C . LEU A 1 561 ? 25.651 -39.751 20.480 1.00 31.38 561 LEU A C 1
ATOM 4202 O O . LEU A 1 561 ? 26.545 -39.445 21.277 1.00 31.38 561 LEU A O 1
ATOM 4206 N N . LYS A 1 562 ? 25.342 -41.017 20.161 1.00 28.97 562 LYS A N 1
ATOM 4207 C CA . LYS A 1 562 ? 26.128 -42.186 20.574 1.00 28.97 562 LYS A CA 1
ATOM 4208 C C . LYS A 1 562 ? 27.616 -41.849 20.459 1.00 28.97 562 LYS A C 1
ATOM 4210 O O . LYS A 1 562 ? 27.978 -41.151 19.514 1.00 28.97 562 LYS A O 1
ATOM 4215 N N . PRO A 1 563 ? 28.456 -42.307 21.403 1.00 29.81 563 PRO A N 1
ATOM 4216 C CA . PRO A 1 563 ? 29.823 -41.832 21.566 1.00 29.81 563 PRO A CA 1
ATOM 4217 C C . PRO A 1 563 ? 30.660 -42.183 20.333 1.00 29.81 563 PRO A C 1
ATOM 4219 O O . PRO A 1 563 ? 31.328 -43.211 20.284 1.00 29.81 563 PRO A O 1
ATOM 4222 N N . GLU A 1 564 ? 30.633 -41.324 19.322 1.00 34.31 564 GLU A N 1
ATOM 4223 C CA . GLU A 1 564 ? 31.568 -41.363 18.215 1.00 34.31 564 GLU A CA 1
ATOM 4224 C C . GLU A 1 564 ? 32.758 -40.487 18.596 1.00 34.31 564 GLU A C 1
ATOM 4226 O O . GLU A 1 564 ? 32.743 -39.271 18.454 1.00 34.31 564 GLU A O 1
ATOM 4231 N N . ALA A 1 565 ? 33.768 -41.182 19.120 1.00 37.69 565 ALA A N 1
ATOM 4232 C CA . ALA A 1 565 ? 35.184 -40.841 19.188 1.00 37.69 565 ALA A CA 1
ATOM 4233 C C . ALA A 1 565 ? 35.612 -39.546 19.939 1.00 37.69 565 ALA A C 1
ATOM 4235 O O . ALA A 1 565 ? 35.158 -38.442 19.643 1.00 37.69 565 ALA A O 1
ATOM 4236 N N . PRO A 1 566 ? 36.627 -39.629 20.826 1.00 40.59 566 PRO A N 1
ATOM 4237 C CA . PRO A 1 566 ? 37.351 -38.471 21.380 1.00 40.59 566 PRO A CA 1
ATOM 4238 C C . PRO A 1 566 ? 37.865 -37.473 20.321 1.00 40.59 566 PRO A C 1
ATOM 4240 O O . PRO A 1 566 ? 38.039 -36.290 20.610 1.00 40.59 566 PRO A O 1
ATOM 4243 N N . GLU A 1 567 ? 38.057 -37.943 19.085 1.00 41.50 567 GLU A N 1
ATOM 4244 C CA . GLU A 1 567 ? 38.368 -37.146 17.892 1.00 41.50 567 GLU A CA 1
ATOM 4245 C C . GLU A 1 567 ? 37.314 -36.065 17.600 1.00 41.50 567 GLU A C 1
ATOM 4247 O O . GLU A 1 567 ? 37.643 -34.986 17.122 1.00 41.50 567 GLU A O 1
ATOM 4252 N N . PHE A 1 568 ? 36.042 -36.299 17.923 1.00 43.97 568 PHE A N 1
ATOM 4253 C CA . PHE A 1 568 ? 34.962 -35.363 17.609 1.00 43.97 568 PHE A CA 1
ATOM 4254 C C . PHE A 1 568 ? 34.925 -34.170 18.573 1.00 43.97 568 PHE A C 1
ATOM 4256 O O . PHE A 1 568 ? 34.691 -33.030 18.172 1.00 43.97 568 PHE A O 1
ATOM 4263 N N . VAL A 1 569 ? 35.230 -34.408 19.852 1.00 43.56 569 VAL A N 1
ATOM 4264 C CA . VAL A 1 569 ? 35.326 -33.354 20.876 1.00 43.56 569 VAL A CA 1
ATOM 4265 C C . VAL A 1 569 ? 36.546 -32.459 20.632 1.00 43.56 569 VAL A C 1
ATOM 4267 O O . VAL A 1 569 ? 36.476 -31.254 20.878 1.00 43.56 569 VAL A O 1
ATOM 4270 N N . SER A 1 570 ? 37.649 -33.011 20.110 1.00 43.38 570 SER A N 1
ATOM 4271 C CA . SER A 1 570 ? 38.816 -32.209 19.719 1.00 43.38 570 SER A CA 1
ATOM 4272 C C . SER A 1 570 ? 38.539 -31.360 18.471 1.00 43.38 570 SER A C 1
ATOM 4274 O O . SER A 1 570 ? 38.955 -30.203 18.432 1.00 43.38 570 SER A O 1
ATOM 4276 N N . ILE A 1 571 ? 37.760 -31.874 17.508 1.00 44.78 571 ILE A N 1
ATOM 4277 C CA . ILE A 1 571 ? 37.303 -31.124 16.327 1.00 44.78 571 ILE A CA 1
ATOM 4278 C C . ILE A 1 571 ? 36.412 -29.941 16.734 1.00 44.78 571 ILE A C 1
ATOM 4280 O O . ILE A 1 571 ? 36.659 -28.822 16.287 1.00 44.78 571 ILE A O 1
ATOM 4284 N N . LEU A 1 572 ? 35.434 -30.147 17.623 1.00 44.53 572 LEU A N 1
ATOM 4285 C CA . LEU A 1 572 ? 34.553 -29.070 18.103 1.00 44.53 572 LEU A CA 1
ATOM 4286 C C . LEU A 1 572 ? 35.333 -27.974 18.846 1.00 44.53 572 LEU A C 1
ATOM 4288 O O . LEU A 1 572 ? 35.149 -26.792 18.566 1.00 44.53 572 LEU A O 1
ATOM 4292 N N . LYS A 1 573 ? 36.276 -28.353 19.720 1.00 43.94 573 LYS A N 1
ATOM 4293 C CA . LYS A 1 573 ? 37.168 -27.390 20.388 1.00 43.94 573 LYS A CA 1
ATOM 4294 C C . LYS A 1 573 ? 38.075 -26.648 19.408 1.00 43.94 573 LYS A C 1
ATOM 4296 O O . LYS A 1 573 ? 38.331 -25.469 19.612 1.00 43.94 573 LYS A O 1
ATOM 4301 N N . SER A 1 574 ? 38.536 -27.307 18.342 1.00 42.78 574 SER A N 1
ATOM 4302 C CA . SER A 1 574 ? 39.346 -26.648 17.311 1.00 42.78 574 SER A CA 1
ATOM 4303 C C . SER A 1 574 ? 38.560 -25.610 16.508 1.00 42.78 574 SER A C 1
ATOM 4305 O O . SER A 1 574 ? 39.161 -24.671 16.022 1.00 42.78 574 SER A O 1
ATOM 4307 N N . MET A 1 575 ? 37.231 -25.728 16.410 1.00 42.59 575 MET A N 1
ATOM 4308 C CA . MET A 1 575 ? 36.354 -24.793 15.690 1.00 42.59 575 MET A CA 1
ATOM 4309 C C . MET A 1 575 ? 35.843 -23.621 16.557 1.00 42.59 575 MET A C 1
ATOM 4311 O O . MET A 1 575 ? 34.889 -22.959 16.156 1.00 42.59 575 MET A O 1
ATOM 4315 N N . ASN A 1 576 ? 36.410 -23.383 17.750 1.00 49.84 576 ASN A N 1
ATOM 4316 C CA . ASN A 1 576 ? 35.852 -22.457 18.752 1.00 49.84 576 ASN A CA 1
ATOM 4317 C C . ASN A 1 576 ? 34.374 -22.760 19.087 1.00 49.84 576 ASN A C 1
ATOM 4319 O O . ASN A 1 576 ? 33.592 -21.845 19.318 1.00 49.84 576 ASN A O 1
ATOM 4323 N N . ILE A 1 577 ? 33.960 -24.037 19.097 1.00 45.22 577 ILE A N 1
ATOM 4324 C CA . ILE A 1 577 ? 32.571 -24.400 19.398 1.00 45.22 577 ILE A CA 1
ATOM 4325 C C . ILE A 1 577 ? 32.383 -24.670 20.895 1.00 45.22 577 ILE A C 1
ATOM 4327 O O . ILE A 1 577 ? 32.929 -25.641 21.426 1.00 45.22 577 ILE A O 1
ATOM 4331 N N . GLU A 1 578 ? 31.576 -23.848 21.573 1.00 48.72 578 GLU A N 1
ATOM 4332 C CA . GLU A 1 578 ? 31.251 -24.010 22.999 1.00 48.72 578 GLU A CA 1
ATOM 4333 C C . GLU A 1 578 ? 29.930 -24.773 23.218 1.00 48.72 578 GLU A C 1
ATOM 4335 O O . GLU A 1 578 ? 28.950 -24.603 22.489 1.00 48.72 578 GLU A O 1
ATOM 4340 N N . LYS A 1 579 ? 29.891 -25.631 24.250 1.00 48.56 579 LYS A N 1
ATOM 4341 C CA . LYS A 1 579 ? 28.689 -26.376 24.660 1.00 48.56 579 LYS A CA 1
ATOM 4342 C C . LYS A 1 579 ? 28.006 -25.648 25.820 1.00 48.56 579 LYS A C 1
ATOM 4344 O O . LYS A 1 579 ? 28.569 -25.577 26.910 1.00 48.56 579 LYS A O 1
ATOM 4349 N N . ALA A 1 580 ? 26.785 -25.159 25.607 1.00 50.97 580 ALA A N 1
ATOM 4350 C CA . ALA A 1 580 ? 25.994 -24.464 26.627 1.00 50.97 580 ALA A CA 1
ATOM 4351 C C . ALA A 1 580 ? 24.968 -25.395 27.304 1.00 50.97 580 ALA A C 1
ATOM 4353 O O . ALA A 1 580 ? 24.411 -26.297 26.670 1.00 50.97 580 ALA A O 1
ATOM 4354 N N . LYS A 1 581 ? 24.705 -25.181 28.602 1.00 51.00 581 LYS A N 1
ATOM 4355 C CA . LYS A 1 581 ? 23.692 -25.938 29.360 1.00 51.00 581 LYS A CA 1
ATOM 4356 C C . LYS A 1 581 ? 22.264 -25.577 28.896 1.00 51.00 581 LYS A C 1
ATOM 4358 O O . LYS A 1 581 ? 22.034 -24.431 28.503 1.00 51.00 581 LYS A O 1
ATOM 4363 N N . PRO A 1 582 ? 21.291 -26.511 28.956 1.00 49.72 582 PRO A N 1
ATOM 4364 C CA . PRO A 1 582 ? 19.869 -26.203 28.758 1.00 49.72 582 PRO A CA 1
ATOM 4365 C C . PRO A 1 582 ? 19.421 -25.038 29.657 1.00 49.72 582 PRO A C 1
ATOM 4367 O O . PRO A 1 582 ? 19.747 -25.031 30.841 1.00 49.72 582 PRO A O 1
ATOM 4370 N N . GLY A 1 583 ? 18.736 -24.035 29.094 1.00 53.53 583 GLY A N 1
ATOM 4371 C CA . GLY A 1 583 ? 18.230 -22.860 29.825 1.00 53.53 583 GLY A CA 1
ATOM 4372 C C . GLY A 1 583 ? 19.176 -21.650 29.945 1.00 53.53 583 GLY A C 1
ATOM 4373 O O . GLY A 1 583 ? 18.695 -20.556 30.205 1.00 53.53 583 GLY A O 1
ATOM 4374 N N . GLN A 1 584 ? 20.485 -21.792 29.691 1.00 59.50 584 GLN A N 1
ATOM 4375 C CA . GLN A 1 584 ? 21.470 -20.683 29.749 1.00 59.50 584 GLN A CA 1
ATOM 4376 C C . GLN A 1 584 ? 22.001 -20.259 28.365 1.00 59.50 584 GLN A C 1
ATOM 4378 O O . GLN A 1 584 ? 22.987 -19.535 28.242 1.00 59.50 584 GLN A O 1
ATOM 4383 N N . LYS A 1 585 ? 21.367 -20.743 27.291 1.00 62.75 585 LYS A N 1
ATOM 4384 C CA . LYS A 1 585 ? 21.871 -20.613 25.913 1.00 62.75 585 LYS A CA 1
ATOM 4385 C C . LYS A 1 585 ? 21.794 -19.174 25.399 1.00 62.75 585 LYS A C 1
ATOM 4387 O O . LYS A 1 585 ? 22.785 -18.668 24.889 1.00 62.75 585 LYS A O 1
ATOM 4392 N N . ALA A 1 586 ? 20.657 -18.505 25.589 1.00 62.41 586 ALA A N 1
ATOM 4393 C CA . ALA A 1 586 ? 20.454 -17.129 25.129 1.00 62.41 586 ALA A CA 1
ATOM 4394 C C . ALA A 1 586 ? 21.373 -16.121 25.847 1.00 62.41 586 ALA A C 1
ATOM 4396 O O . ALA A 1 586 ? 21.873 -15.187 25.230 1.00 62.41 586 ALA A O 1
ATOM 4397 N N . GLU A 1 587 ? 21.647 -16.339 27.136 1.00 66.81 587 GLU A N 1
ATOM 4398 C CA . GLU A 1 587 ? 22.557 -15.497 27.921 1.00 66.81 587 GLU A CA 1
ATOM 4399 C C . GLU A 1 587 ? 24.007 -15.627 27.431 1.00 66.81 587 GLU A C 1
ATOM 4401 O O . GLU A 1 587 ? 24.690 -14.622 27.250 1.00 66.81 587 GLU A O 1
ATOM 4406 N N . LYS A 1 588 ? 24.448 -16.851 27.105 1.00 63.31 588 LYS A N 1
ATOM 4407 C CA . LYS A 1 588 ? 25.788 -17.093 26.553 1.00 63.31 588 LYS A CA 1
ATOM 4408 C C . LYS A 1 588 ? 25.965 -16.529 25.141 1.00 63.31 588 LYS A C 1
ATOM 4410 O O . LYS A 1 588 ? 27.030 -16.010 24.819 1.00 63.31 588 LYS A O 1
ATOM 4415 N N . VAL A 1 589 ? 24.928 -16.613 24.306 1.00 63.59 589 VAL A N 1
ATOM 4416 C CA . VAL A 1 589 ? 24.907 -15.977 22.976 1.00 63.59 589 VAL A CA 1
ATOM 4417 C C . VAL A 1 589 ? 25.102 -14.472 23.113 1.00 63.59 589 VAL A C 1
ATOM 4419 O O . VAL A 1 589 ? 25.969 -13.907 22.450 1.00 63.59 589 VAL A O 1
ATOM 4422 N N . LYS A 1 590 ? 24.354 -13.849 24.027 1.00 65.94 590 LYS A N 1
ATOM 4423 C CA . LYS A 1 590 ? 24.442 -12.415 24.288 1.00 65.94 590 LYS A CA 1
ATOM 4424 C C . LYS A 1 590 ? 25.828 -12.003 24.790 1.00 65.94 590 LYS A C 1
ATOM 4426 O O . LYS A 1 590 ? 26.393 -11.054 24.270 1.00 65.94 590 LYS A O 1
ATOM 4431 N N . GLU A 1 591 ? 26.418 -12.764 25.711 1.00 68.31 591 GLU A N 1
ATOM 4432 C CA . GLU A 1 591 ? 27.790 -12.534 26.191 1.00 68.31 591 GLU A CA 1
ATOM 4433 C C . GLU A 1 591 ? 28.816 -12.550 25.040 1.00 68.31 591 GLU A C 1
ATOM 4435 O O . GLU A 1 591 ? 29.701 -11.699 24.967 1.00 68.31 591 GLU A O 1
ATOM 4440 N N . LEU A 1 592 ? 28.697 -13.500 24.109 1.00 59.84 592 LEU A N 1
ATOM 4441 C CA . LEU A 1 592 ? 29.599 -13.603 22.959 1.00 59.84 592 LEU A CA 1
ATOM 4442 C C . LEU A 1 592 ? 29.387 -12.468 21.942 1.00 59.84 592 LEU A C 1
ATOM 4444 O O . LEU A 1 592 ? 30.365 -11.960 21.388 1.00 59.84 592 LEU A O 1
ATOM 4448 N N . GLN A 1 593 ? 28.141 -12.043 21.727 1.00 59.91 593 GLN A N 1
ATOM 4449 C CA . GLN A 1 593 ? 27.807 -10.895 20.878 1.00 59.91 593 GLN A CA 1
ATOM 4450 C C . GLN A 1 593 ? 28.284 -9.569 21.484 1.00 59.91 593 GLN A C 1
ATOM 4452 O O . GLN A 1 593 ? 28.817 -8.729 20.758 1.00 59.91 593 GLN A O 1
ATOM 4457 N N . ASP A 1 594 ? 28.179 -9.404 22.807 1.00 66.50 594 ASP A N 1
ATOM 4458 C CA . ASP A 1 594 ? 28.695 -8.240 23.543 1.00 66.50 594 ASP A CA 1
ATOM 4459 C C . ASP A 1 594 ? 30.232 -8.144 23.441 1.00 66.50 594 ASP A C 1
ATOM 4461 O O . ASP A 1 594 ? 30.798 -7.051 23.425 1.00 66.50 594 ASP A O 1
ATOM 4465 N N . LEU A 1 595 ? 30.919 -9.280 23.263 1.00 62.94 595 LEU A N 1
ATOM 4466 C CA . LEU A 1 595 ? 32.350 -9.349 22.930 1.00 62.94 595 LEU A CA 1
ATOM 4467 C C . LEU A 1 595 ? 32.655 -9.073 21.442 1.00 62.94 595 LEU A C 1
ATOM 4469 O O . LEU A 1 595 ? 33.800 -9.210 21.007 1.00 62.94 595 LEU A O 1
ATOM 4473 N N . GLY A 1 596 ? 31.651 -8.693 20.647 1.00 49.19 596 GLY A N 1
ATOM 4474 C CA . GLY A 1 596 ? 31.778 -8.321 19.236 1.00 49.19 596 GLY A CA 1
ATOM 4475 C C . GLY A 1 596 ? 31.891 -9.497 18.260 1.00 49.19 596 GLY A C 1
ATOM 4476 O O . GLY A 1 596 ? 32.214 -9.277 17.085 1.00 49.19 596 GLY A O 1
ATOM 4477 N N . LYS A 1 597 ? 31.643 -10.728 18.721 1.00 54.84 597 LYS A N 1
ATOM 4478 C CA . LYS A 1 597 ? 31.753 -11.956 17.919 1.00 54.84 597 LYS A CA 1
ATOM 4479 C C . LYS A 1 597 ? 30.451 -12.246 17.177 1.00 54.84 597 LYS A C 1
ATOM 4481 O O . LYS A 1 597 ? 29.376 -11.897 17.649 1.00 54.84 597 LYS A O 1
ATOM 4486 N N . VAL A 1 598 ? 30.563 -12.905 16.022 1.00 54.12 598 VAL A N 1
ATOM 4487 C CA . VAL A 1 598 ? 29.398 -13.406 15.275 1.00 54.12 598 VAL A CA 1
ATOM 4488 C C . VAL A 1 598 ? 29.103 -14.819 15.764 1.00 54.12 598 VAL A C 1
ATOM 4490 O O . VAL A 1 598 ? 29.972 -15.692 15.684 1.00 54.12 598 VAL A O 1
ATOM 4493 N N . VAL A 1 599 ? 27.897 -15.034 16.281 1.00 57.34 599 VAL A N 1
ATOM 4494 C CA . VAL A 1 599 ? 27.495 -16.283 16.928 1.00 57.34 599 VAL A CA 1
ATOM 4495 C C . VAL A 1 599 ? 26.544 -17.052 16.022 1.00 57.34 599 VAL A C 1
ATOM 4497 O O . VAL A 1 599 ? 25.486 -16.553 15.650 1.00 57.34 599 VAL A O 1
ATOM 4500 N N . ALA A 1 600 ? 26.906 -18.291 15.691 1.00 57.38 600 ALA A N 1
ATOM 4501 C CA . ALA A 1 600 ? 26.022 -19.219 14.989 1.00 57.38 600 ALA A CA 1
ATOM 4502 C C . ALA A 1 600 ? 25.610 -20.354 15.931 1.00 57.38 600 ALA A C 1
ATOM 4504 O O . ALA A 1 600 ? 26.472 -20.957 16.576 1.00 57.38 600 ALA A O 1
ATOM 4505 N N . MET A 1 601 ? 24.317 -20.679 15.994 1.00 63.78 601 MET A N 1
ATOM 4506 C CA . MET A 1 601 ? 23.818 -21.786 16.817 1.00 63.78 601 MET A CA 1
ATOM 4507 C C . MET A 1 601 ? 23.110 -22.840 15.987 1.00 63.78 601 MET A C 1
ATOM 4509 O O . MET A 1 601 ? 22.312 -22.532 15.108 1.00 63.78 601 MET A O 1
ATOM 4513 N N . VAL A 1 602 ? 23.384 -24.104 16.314 1.00 59.16 602 VAL A N 1
ATOM 4514 C CA . VAL A 1 602 ? 22.699 -25.259 15.728 1.00 59.16 602 VAL A CA 1
ATOM 4515 C C . VAL A 1 602 ? 21.783 -25.878 16.778 1.00 59.16 602 VAL A C 1
ATOM 4517 O O . VAL A 1 602 ? 22.260 -26.336 17.821 1.00 59.16 602 VAL A O 1
ATOM 4520 N N . GLY A 1 603 ? 20.480 -25.883 16.502 1.00 59.38 603 GLY A N 1
ATOM 4521 C CA . GLY A 1 603 ? 19.451 -26.523 17.319 1.00 59.38 603 GLY A CA 1
ATOM 4522 C C . GLY A 1 603 ? 19.197 -27.958 16.861 1.00 59.38 603 GLY A C 1
ATOM 4523 O O . GLY A 1 603 ? 18.933 -28.205 15.683 1.00 59.38 603 GLY A O 1
ATOM 4524 N N . VAL A 1 604 ? 19.291 -28.909 17.795 1.00 52.88 604 VAL A N 1
ATOM 4525 C CA . VAL A 1 604 ? 19.105 -30.355 17.541 1.00 52.88 604 VAL A CA 1
ATOM 4526 C C . VAL A 1 604 ? 17.975 -30.943 18.415 1.00 52.88 604 VAL A C 1
ATOM 4528 O O . VAL A 1 604 ? 17.764 -32.151 18.409 1.00 52.88 604 VAL A O 1
ATOM 4531 N N . GLY A 1 605 ? 17.243 -30.108 19.166 1.00 51.69 605 GLY A N 1
ATOM 4532 C CA . GLY A 1 605 ? 16.297 -30.548 20.201 1.00 51.69 605 GLY A CA 1
ATOM 4533 C C . GLY A 1 605 ? 14.813 -30.313 19.953 1.00 51.69 605 GLY A C 1
ATOM 4534 O O . GLY A 1 605 ? 14.386 -30.017 18.842 1.00 51.69 605 GLY A O 1
ATOM 4535 N N . ASP A 1 606 ? 14.041 -30.440 21.038 1.00 51.59 606 ASP A N 1
ATOM 4536 C CA . ASP A 1 606 ? 12.571 -30.334 21.140 1.00 51.59 606 ASP A CA 1
ATOM 4537 C C . ASP A 1 606 ? 11.965 -28.999 20.652 1.00 51.59 606 ASP A C 1
ATOM 4539 O O . ASP A 1 606 ? 10.748 -28.812 20.685 1.00 51.59 606 ASP A O 1
ATOM 4543 N N . GLY A 1 607 ? 12.797 -28.065 20.185 1.00 53.62 607 GLY A N 1
ATOM 4544 C CA . GLY A 1 607 ? 12.457 -26.724 19.714 1.00 53.62 607 GLY A CA 1
ATOM 4545 C C . GLY A 1 607 ? 11.989 -25.783 20.811 1.00 53.62 607 GLY A C 1
ATOM 4546 O O . GLY A 1 607 ? 12.378 -24.622 20.801 1.00 53.62 607 GLY A O 1
ATOM 4547 N N . VAL A 1 608 ? 11.266 -26.256 21.821 1.00 53.16 608 VAL A N 1
ATOM 4548 C CA . VAL A 1 608 ? 10.762 -25.425 22.924 1.00 53.16 608 VAL A CA 1
ATOM 4549 C C . VAL A 1 608 ? 11.908 -24.785 23.716 1.00 53.16 608 VAL A C 1
ATOM 4551 O O . VAL A 1 608 ? 11.847 -23.601 24.038 1.00 53.16 608 VAL A O 1
ATOM 4554 N N . ASN A 1 609 ? 12.993 -25.525 23.971 1.00 55.88 609 ASN A N 1
ATOM 4555 C CA . ASN A 1 609 ? 14.135 -25.013 24.738 1.00 55.88 609 ASN A CA 1
ATOM 4556 C C . ASN A 1 609 ? 15.201 -24.298 23.891 1.00 55.88 609 ASN A C 1
ATOM 4558 O O . ASN A 1 609 ? 16.025 -23.555 24.433 1.00 55.88 609 ASN A O 1
ATOM 4562 N N . ASP A 1 610 ? 15.210 -24.535 22.578 1.00 58.88 610 ASP A N 1
ATOM 4563 C CA . ASP A 1 610 ? 16.254 -24.045 21.670 1.00 58.88 610 ASP A CA 1
ATOM 4564 C C . ASP A 1 610 ? 15.807 -22.823 20.856 1.00 58.88 610 ASP A C 1
ATOM 4566 O O . ASP A 1 610 ? 16.658 -22.018 20.480 1.00 58.88 610 ASP A O 1
ATOM 4570 N N . SER A 1 611 ? 14.500 -22.619 20.653 1.00 61.38 611 SER A N 1
ATOM 4571 C CA . SER A 1 611 ? 13.961 -21.515 19.838 1.00 61.38 611 SER A CA 1
ATOM 4572 C C . SER A 1 611 ? 14.344 -20.118 20.341 1.00 61.38 611 SER A C 1
ATOM 4574 O O . SER A 1 611 ? 14.813 -19.322 19.530 1.00 61.38 611 SER A O 1
ATOM 4576 N N . PRO A 1 612 ? 14.270 -19.793 21.651 1.00 62.12 612 PRO A N 1
ATOM 4577 C CA . PRO A 1 612 ? 14.664 -18.464 22.129 1.00 62.12 612 PRO A CA 1
ATOM 4578 C C . PRO A 1 612 ? 16.141 -18.140 21.870 1.00 62.12 612 PRO A C 1
ATOM 4580 O O . PRO A 1 612 ? 16.501 -16.983 21.680 1.00 62.12 612 PRO A O 1
ATOM 4583 N N . ALA A 1 613 ? 17.003 -19.160 21.866 1.00 60.81 613 ALA A N 1
ATOM 4584 C CA . ALA A 1 613 ? 18.427 -19.000 21.606 1.00 60.81 613 ALA A CA 1
ATOM 4585 C C . ALA A 1 613 ? 18.750 -19.027 20.103 1.00 60.81 613 ALA A C 1
ATOM 4587 O O . ALA A 1 613 ? 19.627 -18.284 19.679 1.00 60.81 613 ALA A O 1
ATOM 4588 N N . LEU A 1 614 ? 18.013 -19.802 19.297 1.00 62.06 614 LEU A N 1
ATOM 4589 C CA . LEU A 1 614 ? 18.095 -19.787 17.829 1.00 62.06 614 LEU A CA 1
ATOM 4590 C C . LEU A 1 614 ? 17.701 -18.432 17.229 1.00 62.06 614 LEU A C 1
ATOM 4592 O O . LEU A 1 614 ? 18.285 -18.029 16.234 1.00 62.06 614 LEU A O 1
ATOM 4596 N N . VAL A 1 615 ? 16.765 -17.715 17.854 1.00 59.38 615 VAL A N 1
ATOM 4597 C CA . VAL A 1 615 ? 16.359 -16.364 17.424 1.00 59.38 615 VAL A CA 1
ATOM 4598 C C . VAL A 1 615 ? 17.335 -15.282 17.904 1.00 59.38 615 VAL A C 1
ATOM 4600 O O . VAL A 1 615 ? 17.421 -14.211 17.310 1.00 59.38 615 VAL A O 1
ATOM 4603 N N . ALA A 1 616 ? 18.065 -15.531 18.995 1.00 63.28 616 ALA A N 1
ATOM 4604 C CA . ALA A 1 616 ? 18.988 -14.556 19.577 1.00 63.28 616 ALA A CA 1
ATOM 4605 C C . ALA A 1 616 ? 20.358 -14.505 18.874 1.00 63.28 616 ALA A C 1
ATOM 4607 O O . ALA A 1 616 ? 21.112 -13.553 19.073 1.00 63.28 616 ALA A O 1
ATOM 4608 N N . VAL A 1 617 ? 20.705 -15.528 18.092 1.00 61.91 617 VAL A N 1
ATOM 4609 C CA . VAL A 1 617 ? 22.006 -15.647 17.415 1.00 61.91 617 VAL A CA 1
ATOM 4610 C C . VAL A 1 617 ? 22.029 -14.903 16.087 1.00 61.91 617 VAL A C 1
ATOM 4612 O O . VAL A 1 617 ? 20.989 -14.628 15.502 1.00 61.91 617 VAL A O 1
ATOM 4615 N N . ASP A 1 618 ? 23.227 -14.606 15.584 1.00 59.25 618 ASP A N 1
ATOM 4616 C CA . ASP A 1 618 ? 23.386 -13.962 14.275 1.00 59.25 618 ASP A CA 1
ATOM 4617 C C . ASP A 1 618 ? 23.006 -14.900 13.119 1.00 59.25 618 ASP A C 1
ATOM 4619 O O . ASP A 1 618 ? 22.633 -14.435 12.044 1.00 59.25 618 ASP A O 1
ATOM 4623 N N . VAL A 1 619 ? 23.143 -16.218 13.329 1.00 59.97 619 VAL A N 1
ATOM 4624 C CA . VAL A 1 619 ? 22.700 -17.258 12.390 1.00 59.97 619 VAL A CA 1
ATOM 4625 C C . VAL A 1 619 ? 22.153 -18.467 13.155 1.00 59.97 619 VAL A C 1
ATOM 4627 O O . VAL A 1 619 ? 22.917 -19.216 13.778 1.00 59.97 619 VAL A O 1
ATOM 4630 N N . GLY A 1 620 ? 20.843 -18.696 13.068 1.00 64.94 620 GLY A N 1
ATOM 4631 C CA . GLY A 1 620 ? 20.164 -19.876 13.602 1.00 64.94 620 GLY A CA 1
ATOM 4632 C C . GLY A 1 620 ? 20.081 -21.006 12.571 1.00 64.94 620 GLY A C 1
ATOM 4633 O O . GLY A 1 620 ? 19.578 -20.821 11.464 1.00 64.94 620 GLY A O 1
ATOM 4634 N N . MET A 1 621 ? 20.554 -22.205 12.915 1.00 64.31 621 MET A N 1
ATOM 4635 C CA . MET A 1 621 ? 20.450 -23.399 12.068 1.00 64.31 621 MET A CA 1
ATOM 4636 C C . MET A 1 621 ? 19.612 -24.483 12.749 1.00 64.31 621 MET A C 1
ATOM 4638 O O . MET A 1 621 ? 19.931 -24.903 13.862 1.00 64.31 621 MET A O 1
ATOM 4642 N N . ALA A 1 622 ? 18.598 -25.002 12.058 1.00 65.12 622 ALA A N 1
ATOM 4643 C CA . ALA A 1 622 ? 17.795 -26.133 12.520 1.00 65.12 622 ALA A CA 1
ATOM 4644 C C . ALA A 1 622 ? 18.043 -27.378 11.669 1.00 65.12 622 ALA A C 1
ATOM 4646 O O . ALA A 1 622 ? 18.255 -27.306 10.458 1.00 65.12 622 ALA A O 1
ATOM 4647 N N . ILE A 1 623 ? 17.994 -28.547 12.302 1.00 63.34 623 ILE A N 1
ATOM 4648 C CA . ILE A 1 623 ? 18.018 -29.839 11.617 1.00 63.34 623 ILE A CA 1
ATOM 4649 C C . ILE A 1 623 ? 16.572 -30.292 11.381 1.00 63.34 623 ILE A C 1
ATOM 4651 O O . ILE A 1 623 ? 15.775 -30.299 12.309 1.00 63.34 623 ILE A O 1
ATOM 4655 N N . GLY A 1 624 ? 16.240 -30.719 10.161 1.00 53.72 624 GLY A N 1
ATOM 4656 C CA . GLY A 1 624 ? 14.880 -31.042 9.698 1.00 53.72 624 GLY A CA 1
ATOM 4657 C C . GLY A 1 624 ? 14.192 -32.241 10.364 1.00 53.72 624 GLY A C 1
ATOM 4658 O O . GLY A 1 624 ? 13.135 -32.656 9.909 1.00 53.72 624 GLY A O 1
ATOM 4659 N N . THR A 1 625 ? 14.782 -32.813 11.414 1.00 53.81 625 THR A N 1
ATOM 4660 C CA . THR A 1 625 ? 14.120 -33.754 12.334 1.00 53.81 625 THR A CA 1
ATOM 4661 C C . THR A 1 625 ? 13.616 -33.071 13.614 1.00 53.81 625 THR A C 1
ATOM 4663 O O . THR A 1 625 ? 13.153 -33.764 14.514 1.00 53.81 625 THR A O 1
ATOM 4666 N N . GLY A 1 626 ? 13.776 -31.748 13.739 1.00 56.38 626 GLY A N 1
ATOM 4667 C CA . GLY A 1 626 ? 13.280 -30.945 14.858 1.00 56.38 626 GLY A CA 1
ATOM 4668 C C . GLY A 1 626 ? 11.774 -30.681 14.782 1.00 56.38 626 GLY A C 1
ATOM 4669 O O . GLY A 1 626 ? 11.130 -30.985 13.780 1.00 56.38 626 GLY A O 1
ATOM 4670 N N . THR A 1 627 ? 11.211 -30.120 15.852 1.00 57.66 627 THR A N 1
ATOM 4671 C CA . THR A 1 627 ? 9.808 -29.679 15.892 1.00 57.66 627 THR A CA 1
ATOM 4672 C C . THR A 1 627 ? 9.576 -28.494 14.950 1.00 57.66 627 THR A C 1
ATOM 4674 O O . THR A 1 627 ? 10.505 -27.726 14.690 1.00 57.66 627 THR A O 1
ATOM 4677 N N . ASP A 1 628 ? 8.337 -28.314 14.472 1.00 57.69 628 ASP A N 1
ATOM 4678 C CA . ASP A 1 628 ? 7.958 -27.207 13.571 1.00 57.69 628 ASP A CA 1
ATOM 4679 C C . ASP A 1 628 ? 8.410 -25.842 14.117 1.00 57.69 628 ASP A C 1
ATOM 4681 O O . ASP A 1 628 ? 8.918 -25.005 13.380 1.00 57.69 628 ASP A O 1
ATOM 4685 N N . ILE A 1 629 ? 8.371 -25.684 15.443 1.00 55.44 629 ILE A N 1
ATOM 4686 C CA . ILE A 1 629 ? 8.804 -24.484 16.171 1.00 55.44 629 ILE A CA 1
ATOM 4687 C C . ILE A 1 629 ? 10.298 -24.176 15.936 1.00 55.44 629 ILE A C 1
ATOM 4689 O O . ILE A 1 629 ? 10.670 -23.026 15.718 1.00 55.44 629 ILE A O 1
ATOM 4693 N N . ALA A 1 630 ? 11.174 -25.187 15.938 1.00 56.38 630 ALA A N 1
ATOM 4694 C CA . ALA A 1 630 ? 12.605 -24.993 15.677 1.00 56.38 630 ALA A CA 1
ATOM 4695 C C . ALA A 1 630 ? 12.893 -24.682 14.201 1.00 56.38 630 ALA A C 1
ATOM 4697 O O . ALA A 1 630 ? 13.846 -23.967 13.895 1.00 56.38 630 ALA A O 1
ATOM 4698 N N . ILE A 1 631 ? 12.090 -25.248 13.294 1.00 60.16 631 ILE A N 1
ATOM 4699 C CA . ILE A 1 631 ? 12.193 -25.034 11.847 1.00 60.16 631 ILE A CA 1
ATOM 4700 C C . ILE A 1 631 ? 11.756 -23.609 11.493 1.00 60.16 631 ILE A C 1
ATOM 4702 O O . ILE A 1 631 ? 12.427 -22.956 10.698 1.00 60.16 631 ILE A O 1
ATOM 4706 N N . GLU A 1 632 ? 10.682 -23.115 12.109 1.00 59.59 632 GLU A N 1
ATOM 4707 C CA . GLU A 1 632 ? 10.200 -21.739 11.939 1.00 59.59 632 GLU A CA 1
ATOM 4708 C C . GLU A 1 632 ? 11.152 -20.695 12.540 1.00 59.59 632 GLU A C 1
ATOM 4710 O O . GLU A 1 632 ? 11.281 -19.597 12.001 1.00 59.59 632 GLU A O 1
ATOM 4715 N N . ALA A 1 633 ? 11.850 -21.037 13.627 1.00 55.44 633 ALA A N 1
ATOM 4716 C CA . ALA A 1 633 ? 12.766 -20.135 14.322 1.00 55.44 633 ALA A CA 1
ATOM 4717 C C . ALA A 1 633 ? 14.170 -20.015 13.689 1.00 55.44 633 ALA A C 1
ATOM 4719 O O . ALA A 1 633 ? 14.947 -19.165 14.121 1.00 55.44 633 ALA A O 1
ATOM 4720 N N . ALA A 1 634 ? 14.533 -20.863 12.718 1.00 60.69 634 ALA A N 1
ATOM 4721 C CA . ALA A 1 634 ? 15.886 -20.923 12.157 1.00 60.69 634 ALA A CA 1
ATOM 4722 C C . ALA A 1 634 ? 16.010 -20.257 10.777 1.00 60.69 634 ALA A C 1
ATOM 4724 O O . ALA A 1 634 ? 15.160 -20.418 9.905 1.00 60.69 634 ALA A O 1
ATOM 4725 N N . ASP A 1 635 ? 17.145 -19.599 10.531 1.00 61.75 635 ASP A N 1
ATOM 4726 C CA . ASP A 1 635 ? 17.477 -18.988 9.237 1.00 61.75 635 ASP A CA 1
ATOM 4727 C C . ASP A 1 635 ? 17.824 -20.033 8.165 1.00 61.75 635 ASP A C 1
ATOM 4729 O O . ASP A 1 635 ? 17.611 -19.822 6.968 1.00 61.75 635 ASP A O 1
ATOM 4733 N N . ILE A 1 636 ? 18.404 -21.167 8.581 1.00 63.72 636 ILE A N 1
ATOM 4734 C CA . ILE A 1 636 ? 18.821 -22.258 7.692 1.00 63.72 636 ILE A CA 1
ATOM 4735 C C . ILE A 1 636 ? 18.296 -23.589 8.226 1.00 63.72 636 ILE A C 1
ATOM 4737 O O . ILE A 1 636 ? 18.662 -24.031 9.315 1.00 63.72 636 ILE A O 1
ATOM 4741 N N . VAL A 1 637 ? 17.510 -24.281 7.400 1.00 64.31 637 VAL A N 1
ATOM 4742 C CA . VAL A 1 637 ? 16.958 -25.603 7.715 1.00 64.31 637 VAL A CA 1
ATOM 4743 C C . VAL A 1 637 ? 17.721 -26.685 6.949 1.00 64.31 637 VAL A C 1
ATOM 4745 O O . VAL A 1 637 ? 17.716 -26.744 5.717 1.00 64.31 637 VAL A O 1
ATOM 4748 N N . LEU A 1 638 ? 18.396 -27.569 7.681 1.00 62.78 638 LEU A N 1
ATOM 4749 C CA . LEU A 1 638 ? 19.159 -28.687 7.135 1.00 62.78 638 LEU A CA 1
ATOM 4750 C C . LEU A 1 638 ? 18.276 -29.930 7.023 1.00 62.78 638 LEU A C 1
ATOM 4752 O O . LEU A 1 638 ? 17.978 -30.587 8.013 1.00 62.78 638 LEU A O 1
ATOM 4756 N N . MET A 1 639 ? 17.932 -30.316 5.796 1.00 60.62 639 MET A N 1
ATOM 4757 C CA . MET A 1 639 ? 17.078 -31.480 5.492 1.00 60.62 639 MET A CA 1
ATOM 4758 C C . MET A 1 639 ? 17.611 -32.835 6.005 1.00 60.62 639 MET A C 1
ATOM 4760 O O . MET A 1 639 ? 16.867 -33.811 6.044 1.00 60.62 639 MET A O 1
ATOM 4764 N N . LYS A 1 640 ? 18.902 -32.942 6.344 1.00 56.00 640 LYS A N 1
ATOM 4765 C CA . LYS A 1 640 ? 19.529 -34.171 6.856 1.00 56.00 640 LYS A CA 1
ATOM 4766 C C . LYS A 1 640 ? 20.208 -33.903 8.195 1.00 56.00 640 LYS A C 1
ATOM 4768 O O . LYS A 1 640 ? 20.920 -32.914 8.348 1.00 56.00 640 LYS A O 1
ATOM 4773 N N . SER A 1 641 ? 20.040 -34.827 9.137 1.00 56.28 641 SER A N 1
ATOM 4774 C CA . SER A 1 641 ? 20.589 -34.779 10.496 1.00 56.28 641 SER A CA 1
ATOM 4775 C C . SER A 1 641 ? 22.069 -35.152 10.563 1.00 56.28 641 SER A C 1
ATOM 4777 O O . SER A 1 641 ? 22.470 -36.124 11.196 1.00 56.28 641 SER A O 1
ATOM 4779 N N . SER A 1 642 ? 22.913 -34.370 9.888 1.00 54.78 642 SER A N 1
ATOM 4780 C CA . SER A 1 642 ? 24.361 -34.571 9.884 1.00 54.78 642 SER A CA 1
ATOM 4781 C C . SER A 1 642 ? 25.106 -33.274 10.166 1.00 54.78 642 SER A C 1
ATOM 4783 O O . SER A 1 642 ? 24.984 -32.292 9.435 1.00 54.78 642 SER A O 1
ATOM 4785 N N . LEU A 1 643 ? 25.984 -33.302 11.171 1.00 54.91 643 LEU A N 1
ATOM 4786 C CA . LEU A 1 643 ? 26.905 -32.202 11.483 1.00 54.91 643 LEU A CA 1
ATOM 4787 C C . LEU A 1 643 ? 27.812 -31.834 10.290 1.00 54.91 643 LEU A C 1
ATOM 4789 O O . LEU A 1 643 ? 28.267 -30.699 10.172 1.00 54.91 643 LEU A O 1
ATOM 4793 N N . LYS A 1 644 ? 28.045 -32.772 9.357 1.00 58.50 644 LYS A N 1
ATOM 4794 C CA . LYS A 1 644 ? 28.787 -32.499 8.114 1.00 58.50 644 LYS A CA 1
ATOM 4795 C C . LYS A 1 644 ? 28.045 -31.520 7.204 1.00 58.50 644 LYS A C 1
ATOM 4797 O O . LYS A 1 644 ? 28.697 -30.790 6.460 1.00 58.50 644 LYS A O 1
ATOM 4802 N N . ASP A 1 645 ? 26.714 -31.496 7.241 1.00 61.81 645 ASP A N 1
ATOM 4803 C CA . ASP A 1 645 ? 25.913 -30.590 6.416 1.00 61.81 645 ASP A CA 1
ATOM 4804 C C . ASP A 1 645 ? 25.880 -29.168 7.005 1.00 61.81 645 ASP A C 1
ATOM 4806 O O . ASP A 1 645 ? 25.932 -28.215 6.232 1.00 61.81 645 ASP A O 1
ATOM 4810 N N . VAL A 1 646 ? 25.959 -29.015 8.336 1.00 62.19 646 VAL A N 1
ATOM 4811 C CA . VAL A 1 646 ? 26.217 -27.720 9.008 1.00 62.19 646 VAL A CA 1
ATOM 4812 C C . VAL A 1 646 ? 27.535 -27.120 8.511 1.00 62.19 646 VAL A C 1
ATOM 4814 O O . VAL A 1 646 ? 27.580 -25.998 8.013 1.00 62.19 646 VAL A O 1
ATOM 4817 N N . ILE A 1 647 ? 28.617 -27.902 8.574 1.00 64.31 647 ILE A N 1
ATOM 4818 C CA . ILE A 1 647 ? 29.953 -27.469 8.134 1.00 64.31 647 ILE A CA 1
ATOM 4819 C C . ILE A 1 647 ? 29.957 -27.159 6.632 1.00 64.31 647 ILE A C 1
ATOM 4821 O O . ILE A 1 647 ? 30.575 -26.191 6.196 1.00 64.31 647 ILE A O 1
ATOM 4825 N N . THR A 1 648 ? 29.237 -27.954 5.836 1.00 69.31 648 THR A N 1
ATOM 4826 C CA . THR A 1 648 ? 29.083 -27.718 4.394 1.00 69.31 648 THR A CA 1
ATOM 4827 C C . THR A 1 648 ? 28.358 -26.398 4.120 1.00 69.31 648 THR A C 1
ATOM 4829 O O . THR A 1 648 ? 28.775 -25.665 3.227 1.00 69.31 648 THR A O 1
ATOM 4832 N N . ALA A 1 649 ? 27.307 -26.067 4.877 1.00 64.50 649 ALA A N 1
ATOM 4833 C CA . ALA A 1 649 ? 26.581 -24.807 4.733 1.00 64.50 649 ALA A CA 1
ATOM 4834 C C . ALA A 1 649 ? 27.470 -23.596 5.064 1.00 64.50 649 ALA A C 1
ATOM 4836 O O . ALA A 1 649 ? 27.504 -22.631 4.298 1.00 64.50 649 ALA A O 1
ATOM 4837 N N . ILE A 1 650 ? 28.255 -23.679 6.144 1.00 65.50 650 ILE A N 1
ATOM 4838 C CA . ILE A 1 650 ? 29.202 -22.626 6.545 1.00 65.50 650 ILE A CA 1
ATOM 4839 C C . ILE A 1 650 ? 30.310 -22.448 5.490 1.00 65.50 650 ILE A C 1
ATOM 4841 O O . ILE A 1 650 ? 30.560 -21.329 5.041 1.00 65.50 650 ILE A O 1
ATOM 4845 N N . ASP A 1 651 ? 30.944 -23.536 5.038 1.00 69.06 651 ASP A N 1
ATOM 4846 C CA . ASP A 1 651 ? 32.003 -23.498 4.014 1.00 69.06 651 ASP A CA 1
ATOM 4847 C C . ASP A 1 651 ? 31.487 -22.981 2.661 1.00 69.06 651 ASP A C 1
ATOM 4849 O O . ASP A 1 651 ? 32.151 -22.183 1.993 1.00 69.06 651 ASP A O 1
ATOM 4853 N N . LEU A 1 652 ? 30.281 -23.390 2.258 1.00 73.62 652 LEU A N 1
ATOM 4854 C CA . LEU A 1 652 ? 29.643 -22.895 1.041 1.00 73.62 652 LEU A CA 1
ATOM 4855 C C . LEU A 1 652 ? 29.342 -21.394 1.138 1.00 73.62 652 LEU A C 1
ATOM 4857 O O . LEU A 1 652 ? 29.602 -20.666 0.176 1.00 73.62 652 LEU A O 1
ATOM 4861 N N . SER A 1 653 ? 28.845 -20.925 2.285 1.00 65.69 653 SER A N 1
ATOM 4862 C CA . SER A 1 653 ? 28.588 -19.503 2.540 1.00 65.69 653 SER A CA 1
ATOM 4863 C C . SER A 1 653 ? 29.877 -18.678 2.447 1.00 65.69 653 SER A C 1
ATOM 4865 O O . SER A 1 653 ? 29.962 -17.767 1.617 1.00 65.69 653 SER A O 1
ATOM 4867 N N . LYS A 1 654 ? 30.936 -19.072 3.176 1.00 67.94 654 LYS A N 1
ATOM 4868 C CA . LYS A 1 654 ? 32.255 -18.413 3.118 1.00 67.94 654 LYS A CA 1
ATOM 4869 C C . LYS A 1 654 ? 32.815 -18.381 1.691 1.00 67.94 654 LYS A C 1
ATOM 4871 O O . LYS A 1 654 ? 33.238 -17.329 1.211 1.00 67.94 654 LYS A O 1
ATOM 4876 N N . LYS A 1 655 ? 32.777 -19.502 0.958 1.00 74.56 655 LYS A N 1
ATOM 4877 C CA . LYS A 1 655 ? 33.254 -19.554 -0.440 1.00 74.56 655 LYS A CA 1
ATOM 4878 C C . LYS A 1 655 ? 32.431 -18.684 -1.383 1.00 74.56 655 LYS A C 1
ATOM 4880 O O . LYS A 1 655 ? 32.996 -18.109 -2.315 1.00 74.56 655 LYS A O 1
ATOM 4885 N N . THR A 1 656 ? 31.125 -18.581 -1.158 1.00 72.12 656 THR A N 1
ATOM 4886 C CA . THR A 1 656 ? 30.240 -17.721 -1.951 1.00 72.12 656 THR A CA 1
ATOM 4887 C C . THR A 1 656 ? 30.583 -16.253 -1.718 1.00 72.12 656 THR A C 1
ATOM 4889 O O . THR A 1 656 ? 30.856 -15.535 -2.680 1.00 72.12 656 THR A O 1
ATOM 4892 N N . PHE A 1 657 ? 30.697 -15.823 -0.460 1.00 70.44 657 PHE A N 1
ATOM 4893 C CA . PHE A 1 657 ? 31.077 -14.451 -0.115 1.00 70.44 657 PHE A CA 1
ATOM 4894 C C . PHE A 1 657 ? 32.490 -14.081 -0.572 1.00 70.44 657 PHE A C 1
ATOM 4896 O O . PHE A 1 657 ? 32.684 -13.005 -1.138 1.00 70.44 657 PHE A O 1
ATOM 4903 N N . ARG A 1 658 ? 33.468 -14.986 -0.442 1.00 74.62 658 ARG A N 1
ATOM 4904 C CA . ARG A 1 658 ? 34.827 -14.771 -0.965 1.00 74.62 658 ARG A CA 1
ATOM 4905 C C . ARG A 1 658 ? 34.813 -14.515 -2.472 1.00 74.62 658 ARG A C 1
ATOM 4907 O O . ARG A 1 658 ? 35.522 -13.635 -2.955 1.00 74.62 658 ARG A O 1
ATOM 4914 N N . ARG A 1 659 ? 33.980 -15.242 -3.227 1.00 75.81 659 ARG A N 1
ATOM 4915 C CA . ARG A 1 659 ? 33.813 -15.012 -4.671 1.00 75.81 659 ARG A CA 1
ATOM 4916 C C . ARG A 1 659 ? 33.099 -13.703 -4.980 1.00 75.81 659 ARG A C 1
ATOM 4918 O O . ARG A 1 659 ? 33.505 -13.033 -5.922 1.00 75.81 659 ARG A O 1
ATOM 4925 N N . ILE A 1 660 ? 32.085 -13.318 -4.204 1.00 70.12 660 ILE A N 1
ATOM 4926 C CA . ILE A 1 660 ? 31.415 -12.016 -4.349 1.00 70.12 660 ILE A CA 1
ATOM 4927 C C . ILE A 1 660 ? 32.424 -10.881 -4.147 1.00 70.12 660 ILE A C 1
ATOM 4929 O O . ILE A 1 660 ? 32.533 -10.010 -5.009 1.00 70.12 660 ILE A O 1
ATOM 4933 N N . HIS A 1 661 ? 33.220 -10.930 -3.076 1.00 73.12 661 HIS A N 1
ATOM 4934 C CA . HIS A 1 661 ? 34.282 -9.955 -2.825 1.00 73.12 661 HIS A CA 1
ATOM 4935 C C . HIS A 1 661 ? 35.319 -9.927 -3.947 1.00 73.12 661 HIS A C 1
ATOM 4937 O O . HIS A 1 661 ? 35.692 -8.849 -4.403 1.00 73.12 661 HIS A O 1
ATOM 4943 N N . LEU A 1 662 ? 35.749 -11.093 -4.433 1.00 75.56 662 LEU A N 1
ATOM 4944 C CA . LEU A 1 662 ? 36.700 -11.190 -5.537 1.00 75.56 662 LEU A CA 1
ATOM 4945 C C . LEU A 1 662 ? 36.129 -10.574 -6.825 1.00 75.56 662 LEU A C 1
ATOM 4947 O O . LEU A 1 662 ? 36.800 -9.779 -7.478 1.00 75.56 662 LEU A O 1
ATOM 4951 N N . ASN A 1 663 ? 34.877 -10.887 -7.164 1.00 76.88 663 ASN A N 1
ATOM 4952 C CA . ASN A 1 663 ? 34.182 -10.334 -8.327 1.00 76.88 663 ASN A CA 1
ATOM 4953 C C . ASN A 1 663 ? 34.040 -8.812 -8.221 1.00 76.88 663 ASN A C 1
ATOM 4955 O O . ASN A 1 663 ? 34.312 -8.101 -9.187 1.00 76.88 663 ASN A O 1
ATOM 4959 N N . TYR A 1 664 ? 33.660 -8.312 -7.044 1.00 74.81 664 TYR A N 1
ATOM 4960 C CA . TYR A 1 664 ? 33.548 -6.881 -6.784 1.00 74.81 664 TYR A CA 1
ATOM 4961 C C . TYR A 1 664 ? 34.905 -6.184 -6.883 1.00 74.81 664 TYR A C 1
ATOM 4963 O O . TYR A 1 664 ? 35.021 -5.150 -7.533 1.00 74.81 664 TYR A O 1
ATOM 4971 N N . PHE A 1 665 ? 35.952 -6.774 -6.306 1.00 78.00 665 PHE A N 1
ATOM 4972 C CA . PHE A 1 665 ? 37.312 -6.251 -6.368 1.00 78.00 665 PHE A CA 1
ATOM 4973 C C . PHE A 1 665 ? 37.815 -6.128 -7.812 1.00 78.00 665 PHE A C 1
ATOM 4975 O O . PHE A 1 665 ? 38.322 -5.071 -8.192 1.00 78.00 665 PHE A O 1
ATOM 4982 N N . TRP A 1 666 ? 37.634 -7.166 -8.638 1.00 73.56 666 TRP A N 1
ATOM 4983 C CA . TRP A 1 666 ? 38.029 -7.134 -10.050 1.00 73.56 666 TRP A CA 1
ATOM 4984 C C . TRP A 1 666 ? 37.209 -6.133 -10.867 1.00 73.56 666 TRP A C 1
ATOM 4986 O O . TRP A 1 666 ? 37.788 -5.364 -11.637 1.00 73.56 666 TRP A O 1
ATOM 4996 N N . ALA A 1 667 ? 35.889 -6.085 -10.669 1.00 70.31 667 ALA A N 1
ATOM 4997 C CA . ALA A 1 667 ? 35.018 -5.126 -11.346 1.00 70.31 667 ALA A CA 1
ATOM 4998 C C . ALA A 1 667 ? 35.359 -3.674 -10.966 1.00 70.31 667 ALA A C 1
ATOM 5000 O O . ALA A 1 667 ? 35.440 -2.801 -11.831 1.00 70.31 667 ALA A O 1
ATOM 5001 N N . LEU A 1 668 ? 35.615 -3.418 -9.681 1.00 74.12 668 LEU A N 1
ATOM 5002 C CA . LEU A 1 668 ? 35.983 -2.103 -9.173 1.00 74.12 668 LEU A CA 1
ATOM 5003 C C . LEU A 1 668 ? 37.351 -1.666 -9.702 1.00 74.12 668 LEU A C 1
ATOM 5005 O O . LEU A 1 668 ? 37.463 -0.558 -10.212 1.00 74.12 668 LEU A O 1
ATOM 5009 N N . ARG A 1 669 ? 38.371 -2.536 -9.649 1.00 73.75 669 ARG A N 1
ATOM 5010 C CA . ARG A 1 669 ? 39.704 -2.284 -10.231 1.00 73.75 669 ARG A CA 1
ATOM 5011 C C . ARG A 1 669 ? 39.617 -1.961 -11.717 1.00 73.75 669 ARG A C 1
ATOM 5013 O O . ARG A 1 669 ? 40.260 -1.017 -12.168 1.00 73.75 669 ARG A O 1
ATOM 5020 N N . TYR A 1 670 ? 38.814 -2.721 -12.459 1.00 73.56 670 TYR A N 1
ATOM 5021 C CA . TYR A 1 670 ? 38.591 -2.475 -13.877 1.00 73.56 670 TYR A CA 1
ATOM 5022 C C . TYR A 1 670 ? 37.975 -1.096 -14.119 1.00 73.56 670 TYR A C 1
ATOM 5024 O O . TYR A 1 670 ? 38.483 -0.339 -14.938 1.00 73.56 670 TYR A O 1
ATOM 5032 N N . ASN A 1 671 ? 36.930 -0.731 -13.378 1.00 70.38 671 ASN A N 1
ATOM 5033 C CA . ASN A 1 671 ? 36.276 0.564 -13.546 1.00 70.38 671 ASN A CA 1
ATOM 5034 C C . ASN A 1 671 ? 37.170 1.731 -13.091 1.00 70.38 671 ASN A C 1
ATOM 5036 O O . ASN A 1 671 ? 37.247 2.739 -13.787 1.00 70.38 671 ASN A O 1
ATOM 5040 N N . LEU A 1 672 ? 37.893 1.596 -11.974 1.00 75.25 672 LEU A N 1
ATOM 5041 C CA . LEU A 1 672 ? 38.770 2.651 -11.448 1.00 75.25 672 LEU A CA 1
ATOM 5042 C C . LEU A 1 672 ? 40.003 2.908 -12.315 1.00 75.25 672 LEU A C 1
ATOM 5044 O O . LEU A 1 672 ? 40.466 4.040 -12.364 1.00 75.25 672 LEU A O 1
ATOM 5048 N N . LEU A 1 673 ? 40.549 1.883 -12.973 1.00 72.50 673 LEU A N 1
ATOM 5049 C CA . LEU A 1 673 ? 41.727 2.031 -13.834 1.00 72.50 673 LEU A CA 1
ATOM 5050 C C . LEU A 1 673 ? 41.331 2.225 -15.299 1.00 72.50 673 LEU A C 1
ATOM 5052 O O . LEU A 1 673 ? 41.844 3.110 -15.974 1.00 72.50 673 LEU A O 1
ATOM 5056 N N . GLY A 1 674 ? 40.391 1.427 -15.795 1.00 69.25 674 GLY A N 1
ATOM 5057 C CA . GLY A 1 674 ? 39.972 1.431 -17.191 1.00 69.25 674 GLY A CA 1
ATOM 5058 C C . GLY A 1 674 ? 39.275 2.723 -17.605 1.00 69.25 674 GLY A C 1
ATOM 5059 O O . GLY A 1 674 ? 39.572 3.236 -18.680 1.00 69.25 674 GLY A O 1
ATOM 5060 N N . ILE A 1 675 ? 38.400 3.287 -16.760 1.00 69.44 675 ILE A N 1
ATOM 5061 C CA . ILE A 1 675 ? 37.639 4.499 -17.109 1.00 69.44 675 ILE A CA 1
ATOM 5062 C C . ILE A 1 675 ? 38.560 5.724 -17.246 1.00 69.44 675 ILE A C 1
ATOM 5064 O O . ILE A 1 675 ? 38.484 6.373 -18.287 1.00 69.44 675 ILE A O 1
ATOM 5068 N N . PRO A 1 676 ? 39.471 6.042 -16.302 1.00 71.31 676 PRO A N 1
ATOM 5069 C CA . PRO A 1 676 ? 40.372 7.189 -16.457 1.00 71.31 676 PRO A CA 1
ATOM 5070 C C . PRO A 1 676 ? 41.372 7.036 -17.609 1.00 71.31 676 PRO A C 1
ATOM 5072 O O . PRO A 1 676 ? 41.668 8.014 -18.294 1.00 71.31 676 PRO A O 1
ATOM 5075 N N . ILE A 1 677 ? 41.875 5.820 -17.855 1.00 70.31 677 ILE A N 1
ATOM 5076 C CA . ILE A 1 677 ? 42.823 5.558 -18.950 1.00 70.31 677 ILE A CA 1
ATOM 5077 C C . ILE A 1 677 ? 42.114 5.659 -20.311 1.00 70.31 677 ILE A C 1
ATOM 5079 O O . ILE A 1 677 ? 42.648 6.269 -21.235 1.00 70.31 677 ILE A O 1
ATOM 5083 N N . ALA A 1 678 ? 40.894 5.126 -20.434 1.00 66.12 678 ALA A N 1
ATOM 5084 C CA . ALA A 1 678 ? 40.080 5.261 -21.644 1.00 66.12 678 ALA A CA 1
ATOM 5085 C C . ALA A 1 678 ? 39.575 6.698 -21.861 1.00 66.12 678 ALA A C 1
ATOM 5087 O O . ALA A 1 678 ? 39.451 7.139 -22.999 1.00 66.12 678 ALA A O 1
ATOM 5088 N N . ALA A 1 679 ? 39.326 7.446 -20.783 1.00 65.44 679 ALA A N 1
ATOM 5089 C CA . ALA A 1 679 ? 38.974 8.865 -20.832 1.00 65.44 679 ALA A CA 1
ATOM 5090 C C . ALA A 1 679 ? 40.176 9.782 -21.133 1.00 65.44 679 ALA A C 1
ATOM 5092 O O . ALA A 1 679 ? 40.006 10.995 -21.222 1.00 65.44 679 ALA A O 1
ATOM 5093 N N . GLY A 1 680 ? 41.387 9.229 -21.282 1.00 68.12 680 GLY A N 1
ATOM 5094 C CA . GLY A 1 680 ? 42.582 9.997 -21.629 1.00 68.12 680 GLY A CA 1
ATOM 5095 C C . GLY A 1 680 ? 43.120 10.868 -20.492 1.00 68.12 680 GLY A C 1
ATOM 5096 O O . GLY A 1 680 ? 43.893 11.784 -20.748 1.00 68.12 680 GLY A O 1
ATOM 5097 N N . VAL A 1 681 ? 42.768 10.589 -19.233 1.00 73.69 681 VAL A N 1
ATOM 5098 C CA . VAL A 1 681 ? 43.236 11.366 -18.067 1.00 73.69 681 VAL A CA 1
ATOM 5099 C C . VAL A 1 681 ? 44.764 11.312 -17.926 1.00 73.69 681 VAL A C 1
ATOM 5101 O O . VAL A 1 681 ? 45.382 12.282 -17.502 1.00 73.69 681 VAL A O 1
ATOM 5104 N N . LEU A 1 682 ? 45.388 10.201 -18.333 1.00 71.44 682 LEU A N 1
ATOM 5105 C CA . LEU A 1 682 ? 46.848 10.035 -18.360 1.00 71.44 682 LEU A CA 1
ATOM 5106 C C . LEU A 1 682 ? 47.491 10.468 -19.686 1.00 71.44 682 LEU A C 1
ATOM 5108 O O . LEU A 1 682 ? 48.713 10.417 -19.818 1.00 71.44 682 LEU A O 1
ATOM 5112 N N . PHE A 1 683 ? 46.705 10.893 -20.676 1.00 72.81 683 PHE A N 1
ATOM 5113 C CA . PHE A 1 683 ? 47.223 11.284 -21.986 1.00 72.81 683 PHE A CA 1
ATOM 5114 C C . PHE A 1 683 ? 48.232 12.448 -21.930 1.00 72.81 683 PHE A C 1
ATOM 5116 O O . PHE A 1 683 ? 49.249 12.348 -22.616 1.00 72.81 683 PHE A O 1
ATOM 5123 N N . PRO A 1 684 ? 48.047 13.498 -21.096 1.00 74.12 684 PRO A N 1
ATOM 5124 C CA . PRO A 1 684 ? 48.999 14.610 -21.016 1.00 74.12 684 PRO A CA 1
ATOM 5125 C C . PRO A 1 684 ? 50.394 14.209 -20.521 1.00 74.12 684 PRO A C 1
ATOM 5127 O O . PRO A 1 684 ? 51.364 14.886 -20.836 1.00 74.12 684 PRO A O 1
ATOM 5130 N N . SER A 1 685 ? 50.499 13.132 -19.738 1.00 73.88 685 SER A N 1
ATOM 5131 C CA . SER A 1 685 ? 51.759 12.680 -19.139 1.00 73.88 685 SER A CA 1
ATOM 5132 C C . SER A 1 685 ? 52.368 11.464 -19.833 1.00 73.88 685 SER A C 1
ATOM 5134 O O . SER A 1 685 ? 53.583 11.298 -19.810 1.00 73.88 685 SER A O 1
ATOM 5136 N N . THR A 1 686 ? 51.550 10.603 -20.444 1.00 75.44 686 THR A N 1
ATOM 5137 C CA . THR A 1 686 ? 52.002 9.315 -21.002 1.00 75.44 686 THR A CA 1
ATOM 5138 C C . THR A 1 686 ? 51.855 9.209 -22.518 1.00 75.44 686 THR A C 1
ATOM 5140 O O . THR A 1 686 ? 52.325 8.230 -23.093 1.00 75.44 686 THR A O 1
ATOM 5143 N N . HIS A 1 687 ? 51.187 10.170 -23.174 1.00 74.06 687 HIS A N 1
ATOM 5144 C CA . HIS A 1 687 ? 50.798 10.119 -24.595 1.00 74.06 687 HIS A CA 1
ATOM 5145 C C . HIS A 1 687 ? 50.064 8.831 -25.010 1.00 74.06 687 HIS A C 1
ATOM 5147 O O . HIS A 1 687 ? 49.923 8.529 -26.196 1.00 74.06 687 HIS A O 1
ATOM 5153 N N . PHE A 1 688 ? 49.559 8.073 -24.038 1.00 70.81 688 PHE A N 1
ATOM 5154 C CA . PHE A 1 688 ? 48.892 6.806 -24.252 1.00 70.81 688 PHE A CA 1
ATOM 5155 C C . PHE A 1 688 ? 47.386 6.987 -24.063 1.00 70.81 688 PHE A C 1
ATOM 5157 O O . PHE A 1 688 ? 46.925 7.466 -23.028 1.00 70.81 688 PHE A O 1
ATOM 5164 N N . CYS A 1 689 ? 46.612 6.611 -25.079 1.00 65.19 689 CYS A N 1
ATOM 5165 C CA . CYS A 1 689 ? 45.155 6.561 -25.027 1.00 65.19 689 CYS A CA 1
ATOM 5166 C C . CYS A 1 689 ? 44.725 5.120 -25.292 1.00 65.19 689 CYS A C 1
ATOM 5168 O O . CYS A 1 689 ? 45.209 4.507 -26.246 1.00 65.19 689 CYS A O 1
ATOM 5170 N N . LEU A 1 690 ? 43.849 4.566 -24.449 1.00 70.75 690 LEU A N 1
ATOM 5171 C CA . LEU A 1 690 ? 43.412 3.180 -24.598 1.00 70.75 690 LEU A CA 1
ATOM 5172 C C . LEU A 1 690 ? 42.621 3.029 -25.914 1.00 70.75 690 LEU A C 1
ATOM 5174 O O . LEU A 1 690 ? 41.575 3.665 -26.064 1.00 70.75 690 LEU A O 1
ATOM 5178 N N . PRO A 1 691 ? 43.057 2.182 -26.864 1.00 75.75 691 PRO A N 1
ATOM 5179 C CA . PRO A 1 691 ? 42.306 1.949 -28.089 1.00 75.75 691 PRO A CA 1
ATOM 5180 C C . PRO A 1 691 ? 40.897 1.406 -27.782 1.00 75.75 691 PRO A C 1
ATOM 5182 O O . PRO A 1 691 ? 40.767 0.518 -26.931 1.00 75.75 691 PRO A O 1
ATOM 5185 N N . PRO A 1 692 ? 39.839 1.847 -28.494 1.00 67.31 692 PRO A N 1
ATOM 5186 C CA . PRO A 1 692 ? 38.458 1.438 -28.212 1.00 67.31 692 PRO A CA 1
ATOM 5187 C C . PRO A 1 692 ? 38.228 -0.079 -28.221 1.00 67.31 692 PRO A C 1
ATOM 5189 O O . PRO A 1 692 ? 37.422 -0.590 -27.447 1.00 67.31 692 PRO A O 1
ATOM 5192 N N . TRP A 1 693 ? 38.957 -0.818 -29.062 1.00 71.38 693 TRP A N 1
ATOM 5193 C CA . TRP A 1 693 ? 38.866 -2.278 -29.117 1.00 71.38 693 TRP A CA 1
ATOM 5194 C C . TRP A 1 693 ? 39.492 -2.953 -27.886 1.00 71.38 693 TRP A C 1
ATOM 5196 O O . TRP A 1 693 ? 38.962 -3.959 -27.423 1.00 71.38 693 TRP A O 1
ATOM 5206 N N . ILE A 1 694 ? 40.556 -2.378 -27.308 1.00 74.38 694 ILE A N 1
ATOM 5207 C CA . ILE A 1 694 ? 41.166 -2.854 -26.054 1.00 74.38 694 ILE A CA 1
ATOM 5208 C C . ILE A 1 694 ? 40.229 -2.559 -24.882 1.00 74.38 694 ILE A C 1
ATOM 5210 O O . ILE A 1 694 ? 40.007 -3.431 -24.047 1.00 74.38 694 ILE A O 1
ATOM 5214 N N . ALA A 1 695 ? 39.618 -1.369 -24.855 1.00 68.81 695 ALA A N 1
ATOM 5215 C CA . ALA A 1 695 ? 38.604 -1.014 -23.862 1.00 68.81 695 ALA A CA 1
ATOM 5216 C C . ALA A 1 695 ? 37.395 -1.969 -23.918 1.00 68.81 695 ALA A C 1
ATOM 5218 O O . ALA A 1 695 ? 36.953 -2.489 -22.894 1.00 68.81 695 ALA A O 1
ATOM 5219 N N . GLY A 1 696 ? 36.892 -2.252 -25.124 1.00 66.25 696 GLY A N 1
ATOM 5220 C CA . GLY A 1 696 ? 35.794 -3.194 -25.341 1.00 66.25 696 GLY A CA 1
ATOM 5221 C C . GLY A 1 696 ? 36.153 -4.632 -24.953 1.00 66.25 696 GLY A C 1
ATOM 5222 O O . GLY A 1 696 ? 35.385 -5.290 -24.251 1.00 66.25 696 GLY A O 1
ATOM 5223 N N . ALA A 1 697 ? 37.339 -5.109 -25.343 1.00 71.06 697 ALA A N 1
ATOM 5224 C CA . ALA A 1 697 ? 37.826 -6.441 -24.986 1.00 71.06 697 ALA A CA 1
ATOM 5225 C C . ALA A 1 697 ? 38.006 -6.599 -23.470 1.00 71.06 697 ALA A C 1
ATOM 5227 O O . ALA A 1 697 ? 37.628 -7.624 -22.906 1.00 71.06 697 ALA A O 1
ATOM 5228 N N . ALA A 1 698 ? 38.522 -5.574 -22.792 1.00 68.88 698 ALA A N 1
ATOM 5229 C CA . ALA A 1 698 ? 38.726 -5.603 -21.352 1.00 68.88 698 ALA A CA 1
ATOM 5230 C C . ALA A 1 698 ? 37.395 -5.545 -20.571 1.00 68.88 698 ALA A C 1
ATOM 5232 O O . ALA A 1 698 ? 37.239 -6.245 -19.568 1.00 68.88 698 ALA A O 1
ATOM 5233 N N . MET A 1 699 ? 36.389 -4.818 -21.075 1.00 70.38 699 MET A N 1
ATOM 5234 C CA . MET A 1 699 ? 35.029 -4.808 -20.515 1.00 70.38 699 MET A CA 1
ATOM 5235 C C . MET A 1 699 ? 34.347 -6.176 -20.658 1.00 70.38 699 MET A C 1
ATOM 5237 O O . MET A 1 699 ? 33.727 -6.675 -19.710 1.00 70.38 699 MET A O 1
ATOM 5241 N N . ALA A 1 700 ? 34.488 -6.805 -21.827 1.00 70.75 700 ALA A N 1
ATOM 5242 C CA . ALA A 1 700 ? 33.985 -8.152 -22.070 1.00 70.75 700 ALA A CA 1
ATOM 5243 C C . ALA A 1 700 ? 34.695 -9.180 -21.174 1.00 70.75 700 ALA A C 1
ATOM 5245 O O . ALA A 1 700 ? 34.030 -9.982 -20.524 1.00 70.75 700 ALA A O 1
ATOM 5246 N N . ALA A 1 701 ? 36.024 -9.109 -21.062 1.00 73.38 701 ALA A N 1
ATOM 5247 C CA . ALA A 1 701 ? 36.818 -9.992 -20.208 1.00 73.38 701 ALA A CA 1
ATOM 5248 C C . ALA A 1 701 ? 36.461 -9.852 -18.720 1.00 73.38 701 ALA A C 1
ATOM 5250 O O . ALA A 1 701 ? 36.353 -10.859 -18.024 1.00 73.38 701 ALA A O 1
ATOM 5251 N N . SER A 1 702 ? 36.211 -8.630 -18.240 1.00 73.88 702 SER A N 1
ATOM 5252 C CA . SER A 1 702 ? 35.729 -8.375 -16.876 1.00 73.88 702 SER A CA 1
ATOM 5253 C C . SER A 1 702 ? 34.378 -9.056 -16.623 1.00 73.88 702 SER A C 1
ATOM 5255 O O . SER A 1 702 ? 34.215 -9.800 -15.655 1.00 73.88 702 SER A O 1
ATOM 5257 N N . SER A 1 703 ? 33.435 -8.900 -17.556 1.00 72.69 703 SER A N 1
ATOM 5258 C CA . SER A 1 703 ? 32.101 -9.509 -17.459 1.00 72.69 703 SER A CA 1
ATOM 5259 C C . SER A 1 703 ? 32.160 -11.041 -17.505 1.00 72.69 703 SER A C 1
ATOM 5261 O O . SER A 1 703 ? 31.535 -11.718 -16.688 1.00 72.69 703 SER A O 1
ATOM 5263 N N . VAL A 1 704 ? 32.960 -11.601 -18.418 1.00 77.44 704 VAL A N 1
ATOM 5264 C CA . VAL A 1 704 ? 33.186 -13.051 -18.535 1.00 77.44 704 VAL A CA 1
ATOM 5265 C C . VAL A 1 704 ? 33.877 -13.598 -17.286 1.00 77.44 704 VAL A C 1
ATOM 5267 O O . VAL A 1 704 ? 33.475 -14.646 -16.794 1.00 77.44 704 VAL A O 1
ATOM 5270 N N . SER A 1 705 ? 34.851 -12.881 -16.721 1.00 75.94 705 SER A N 1
ATOM 5271 C CA . SER A 1 705 ? 35.545 -13.269 -15.488 1.00 75.94 705 SER A CA 1
ATOM 5272 C C . SER A 1 705 ? 34.581 -13.400 -14.306 1.00 75.94 705 SER A C 1
ATOM 5274 O O . SER A 1 705 ? 34.596 -14.419 -13.614 1.00 75.94 705 SER A O 1
ATOM 5276 N N . VAL A 1 706 ? 33.670 -12.436 -14.126 1.00 76.06 706 VAL A N 1
ATOM 5277 C CA . VAL A 1 706 ? 32.634 -12.494 -13.079 1.00 76.06 706 VAL A CA 1
ATOM 5278 C C . VAL A 1 706 ? 31.707 -13.693 -13.290 1.00 76.06 706 VAL A C 1
ATOM 5280 O O . VAL A 1 706 ? 31.440 -14.441 -12.347 1.00 76.06 706 VAL A O 1
ATOM 5283 N N . VAL A 1 707 ? 31.252 -13.929 -14.525 1.00 75.12 707 VAL A N 1
ATOM 5284 C CA . VAL A 1 707 ? 30.378 -15.068 -14.854 1.00 75.12 707 VAL A CA 1
ATOM 5285 C C . VAL A 1 707 ? 31.095 -16.403 -14.631 1.00 75.12 707 VAL A C 1
ATOM 5287 O O . VAL A 1 707 ? 30.548 -17.282 -13.967 1.00 75.12 707 VAL A O 1
ATOM 5290 N N . CYS A 1 708 ? 32.327 -16.562 -15.116 1.00 77.50 708 CYS A N 1
ATOM 5291 C CA . CYS A 1 708 ? 33.141 -17.760 -14.910 1.00 77.50 708 CYS A CA 1
ATOM 5292 C C . CYS A 1 708 ? 33.428 -18.003 -13.422 1.00 77.50 708 CYS A C 1
ATOM 5294 O O . CYS A 1 708 ? 33.290 -19.129 -12.943 1.00 77.50 708 CYS A O 1
ATOM 5296 N N . SER A 1 709 ? 33.765 -16.951 -12.674 1.00 78.12 709 SER A N 1
ATOM 5297 C CA . SER A 1 709 ? 33.976 -17.007 -11.227 1.00 78.12 709 SER A CA 1
ATOM 5298 C C . SER A 1 709 ? 32.725 -17.488 -10.489 1.00 78.12 709 SER A C 1
ATOM 5300 O O . SER A 1 709 ? 32.828 -18.353 -9.617 1.00 78.12 709 SER A O 1
ATOM 5302 N N . SER A 1 710 ? 31.539 -17.015 -10.877 1.00 76.31 710 SER A N 1
ATOM 5303 C CA . SER A 1 710 ? 30.267 -17.476 -10.309 1.00 76.31 710 SER A CA 1
ATOM 5304 C C . SER A 1 710 ? 29.924 -18.911 -10.728 1.00 76.31 710 SER A C 1
ATOM 5306 O O . SER A 1 710 ? 29.477 -19.704 -9.903 1.00 76.31 710 SER A O 1
ATOM 5308 N N . LEU A 1 711 ? 30.186 -19.299 -11.982 1.00 79.31 711 LEU A N 1
ATOM 5309 C CA . LEU A 1 711 ? 29.925 -20.655 -12.484 1.00 79.31 711 LEU A CA 1
ATOM 5310 C C . LEU A 1 711 ? 30.783 -21.725 -11.803 1.00 79.31 711 LEU A C 1
ATOM 5312 O O . LEU A 1 711 ? 30.332 -22.859 -11.654 1.00 79.31 711 LEU A O 1
ATOM 5316 N N . LEU A 1 712 ? 31.979 -21.379 -11.325 1.00 77.38 712 LEU A N 1
ATOM 5317 C CA . LEU A 1 712 ? 32.828 -22.293 -10.559 1.00 77.38 712 LEU A CA 1
ATOM 5318 C C . LEU A 1 712 ? 32.195 -22.744 -9.227 1.00 77.38 712 LEU A C 1
ATOM 5320 O O . LEU A 1 712 ? 32.615 -23.771 -8.694 1.00 77.38 712 LEU A O 1
ATOM 5324 N N . LEU A 1 713 ? 31.165 -22.055 -8.713 1.00 78.25 713 LEU A N 1
ATOM 5325 C CA . LEU A 1 713 ? 30.373 -22.546 -7.575 1.00 78.25 713 LEU A CA 1
ATOM 5326 C C . LEU A 1 713 ? 29.599 -23.829 -7.913 1.00 78.25 713 LEU A C 1
ATOM 5328 O O . LEU A 1 713 ? 29.382 -24.645 -7.023 1.00 78.25 713 LEU A O 1
ATOM 5332 N N . LYS A 1 714 ? 29.267 -24.082 -9.190 1.00 75.88 714 LYS A N 1
ATOM 5333 C CA . LYS A 1 714 ? 28.660 -25.359 -9.620 1.00 75.88 714 LYS A CA 1
ATOM 5334 C C . LYS A 1 714 ? 29.589 -26.555 -9.418 1.00 75.88 714 LYS A C 1
ATOM 5336 O O . LYS A 1 714 ? 29.117 -27.675 -9.265 1.00 75.88 714 LYS A O 1
ATOM 5341 N N . ASN A 1 715 ? 30.900 -26.314 -9.385 1.00 77.31 715 ASN A N 1
ATOM 5342 C CA . ASN A 1 715 ? 31.914 -27.339 -9.148 1.00 77.31 715 ASN A CA 1
ATOM 5343 C C . ASN A 1 715 ? 32.277 -27.475 -7.664 1.00 77.31 715 ASN A C 1
ATOM 5345 O O . ASN A 1 715 ? 33.276 -28.122 -7.335 1.00 77.31 715 ASN A O 1
ATOM 5349 N N . TYR A 1 716 ? 31.500 -26.866 -6.764 1.00 79.00 716 TYR A N 1
ATOM 5350 C CA . TYR A 1 716 ? 31.689 -27.031 -5.332 1.00 79.00 716 TYR A CA 1
ATOM 5351 C C . TYR A 1 716 ? 31.637 -28.520 -4.960 1.00 79.00 716 TYR A C 1
ATOM 5353 O O . TYR A 1 716 ? 30.680 -29.233 -5.263 1.00 79.00 716 TYR A O 1
ATOM 5361 N N . ARG A 1 717 ? 32.690 -28.998 -4.292 1.00 74.81 717 ARG A N 1
ATOM 5362 C CA . ARG A 1 717 ? 32.762 -30.352 -3.741 1.00 74.81 717 ARG A CA 1
ATOM 5363 C C . ARG A 1 717 ? 32.723 -30.252 -2.226 1.00 74.81 717 ARG A C 1
ATOM 5365 O O . ARG A 1 717 ? 33.512 -29.503 -1.651 1.00 74.81 717 ARG A O 1
ATOM 5372 N N . LYS A 1 718 ? 31.849 -31.047 -1.601 1.00 67.25 718 LYS A N 1
ATOM 5373 C CA . LYS A 1 718 ? 31.821 -31.198 -0.143 1.00 67.25 718 LYS A CA 1
ATOM 5374 C C . LYS A 1 718 ? 33.219 -31.600 0.370 1.00 67.25 718 LYS A C 1
ATOM 5376 O O . LYS A 1 718 ? 33.887 -32.400 -0.301 1.00 67.25 718 LYS A O 1
ATOM 5381 N N . PRO A 1 719 ? 33.665 -31.093 1.530 1.00 62.06 719 PRO A N 1
ATOM 5382 C CA . PRO A 1 719 ? 34.956 -31.468 2.108 1.00 62.06 719 PRO A CA 1
ATOM 5383 C C . PRO A 1 719 ? 35.019 -32.987 2.370 1.00 62.06 719 PRO A C 1
ATOM 5385 O O . PRO A 1 719 ? 34.151 -33.549 3.035 1.00 62.06 719 PRO A O 1
ATOM 5388 N N . LYS A 1 720 ? 36.024 -33.676 1.794 1.00 48.78 720 LYS A N 1
ATOM 5389 C CA . LYS A 1 720 ? 36.129 -35.156 1.793 1.00 48.78 720 LYS A CA 1
ATOM 5390 C C . LYS A 1 720 ? 36.806 -35.753 3.038 1.00 48.78 720 LYS A C 1
ATOM 5392 O O . LYS A 1 720 ? 36.575 -36.924 3.327 1.00 48.78 720 LYS A O 1
ATOM 5397 N N . LYS A 1 721 ? 37.620 -34.983 3.767 1.00 50.91 721 LYS A N 1
ATOM 5398 C CA . LYS A 1 721 ? 38.223 -35.336 5.065 1.00 50.91 721 LYS A CA 1
ATOM 5399 C C . LYS A 1 721 ? 38.348 -34.061 5.899 1.00 50.91 721 LYS A C 1
ATOM 5401 O O . LYS A 1 721 ? 38.814 -33.054 5.382 1.00 50.91 721 LYS A O 1
ATOM 5406 N N . LEU A 1 722 ? 37.932 -34.110 7.163 1.00 51.44 722 LEU A N 1
ATOM 5407 C CA . LEU A 1 722 ? 38.215 -33.065 8.149 1.00 51.44 722 LEU A CA 1
ATOM 5408 C C . LEU A 1 722 ? 39.666 -33.234 8.614 1.00 51.44 722 LEU A C 1
ATOM 5410 O O . LEU A 1 722 ? 39.920 -33.870 9.629 1.00 51.44 722 LEU A O 1
ATOM 5414 N N . ASN A 1 723 ? 40.630 -32.751 7.831 1.00 42.25 723 ASN A N 1
ATOM 5415 C CA . ASN A 1 723 ? 42.016 -32.681 8.287 1.00 42.25 723 ASN A CA 1
ATOM 5416 C C . ASN A 1 723 ? 42.187 -31.434 9.164 1.00 42.25 723 ASN A C 1
ATOM 5418 O O . ASN A 1 723 ? 41.748 -30.345 8.799 1.00 42.25 723 ASN A O 1
ATOM 5422 N N . THR A 1 724 ? 42.877 -31.571 10.296 1.00 38.91 724 THR A N 1
ATOM 5423 C CA . THR A 1 724 ? 43.166 -30.482 11.253 1.00 38.91 724 THR A CA 1
ATOM 5424 C C . THR A 1 724 ? 43.869 -29.272 10.622 1.00 38.91 724 THR A C 1
ATOM 5426 O O . THR A 1 724 ? 43.684 -28.150 11.085 1.00 38.91 724 THR A O 1
ATOM 5429 N N . ARG A 1 725 ? 44.607 -29.464 9.519 1.00 37.38 725 ARG A N 1
ATOM 5430 C CA . ARG A 1 725 ? 45.210 -28.372 8.729 1.00 37.38 725 ARG A CA 1
ATOM 5431 C C . ARG A 1 725 ? 44.211 -27.581 7.881 1.00 37.38 725 ARG A C 1
ATOM 5433 O O . ARG A 1 725 ? 44.356 -26.369 7.778 1.00 37.38 725 ARG A O 1
ATOM 5440 N N . ASP A 1 726 ? 43.195 -28.234 7.314 1.00 36.81 726 ASP A N 1
ATOM 5441 C CA . ASP A 1 726 ? 42.151 -27.543 6.539 1.00 36.81 726 ASP A CA 1
ATOM 5442 C C . ASP A 1 726 ? 41.231 -26.734 7.471 1.00 36.81 726 ASP A C 1
ATOM 5444 O O . ASP A 1 726 ? 40.699 -25.701 7.080 1.00 36.81 726 ASP A O 1
ATOM 5448 N N . LEU A 1 727 ? 41.102 -27.168 8.731 1.00 38.47 727 LEU A N 1
ATOM 5449 C CA . LEU A 1 727 ? 40.374 -26.464 9.789 1.00 38.47 727 LEU A CA 1
ATOM 5450 C C . LEU A 1 727 ? 41.104 -25.214 10.290 1.00 38.47 727 LEU A C 1
ATOM 5452 O O . LEU A 1 727 ? 40.462 -24.184 10.455 1.00 38.47 727 LEU A O 1
ATOM 5456 N N . GLN A 1 728 ? 42.432 -25.253 10.446 1.00 30.50 728 GLN A N 1
ATOM 5457 C CA . GLN A 1 728 ? 43.221 -24.054 10.773 1.00 30.50 728 GLN A CA 1
ATOM 5458 C C . GLN A 1 728 ? 43.096 -22.956 9.704 1.00 30.50 728 GLN A C 1
ATOM 5460 O O . GLN A 1 728 ? 43.038 -21.782 10.052 1.00 30.50 728 GLN A O 1
ATOM 5465 N N . GLY A 1 729 ? 42.963 -23.318 8.423 1.00 31.50 729 GLY A N 1
ATOM 5466 C CA . GLY A 1 729 ? 42.688 -22.353 7.351 1.00 31.50 729 GLY A CA 1
ATOM 5467 C C . GLY A 1 729 ? 41.280 -21.740 7.391 1.00 31.50 729 GLY A C 1
ATOM 5468 O O . GLY A 1 729 ? 41.083 -20.655 6.865 1.00 31.50 729 GLY A O 1
ATOM 5469 N N . ILE A 1 730 ? 40.308 -22.403 8.028 1.00 34.34 730 ILE A N 1
ATOM 5470 C CA . ILE A 1 730 ? 38.924 -21.913 8.196 1.00 34.34 730 ILE A CA 1
ATOM 5471 C C . ILE A 1 730 ? 38.795 -20.961 9.403 1.00 34.34 730 ILE A C 1
ATOM 5473 O O . ILE A 1 730 ? 37.818 -20.212 9.477 1.00 34.34 730 ILE A O 1
ATOM 5477 N N . ILE A 1 731 ? 39.756 -21.003 10.333 1.00 32.59 731 ILE A N 1
ATOM 5478 C CA . ILE A 1 731 ? 39.788 -20.229 11.589 1.00 32.59 731 ILE A CA 1
ATOM 5479 C C . ILE A 1 731 ? 40.577 -18.917 11.432 1.00 32.59 731 ILE A C 1
ATOM 5481 O O . ILE A 1 731 ? 40.304 -17.968 12.153 1.00 32.59 731 ILE A O 1
ATOM 5485 N N . VAL A 1 732 ? 41.528 -18.857 10.491 1.00 27.42 732 VAL A N 1
ATOM 5486 C CA . VAL A 1 732 ? 42.441 -17.709 10.298 1.00 27.42 732 VAL A CA 1
ATOM 5487 C C . VAL A 1 732 ? 42.052 -16.806 9.100 1.00 27.42 732 VAL A C 1
ATOM 5489 O O . VAL A 1 732 ? 42.586 -15.710 8.985 1.00 27.42 732 VAL A O 1
ATOM 5492 N N . GLU A 1 733 ? 41.119 -17.228 8.231 1.00 26.31 733 GLU A N 1
ATOM 5493 C CA . GLU A 1 733 ? 40.480 -16.419 7.156 1.00 26.31 733 GLU A CA 1
ATOM 5494 C C . GLU A 1 733 ? 38.952 -16.314 7.354 1.00 26.31 733 GLU A C 1
ATOM 5496 O O . GLU A 1 733 ? 38.385 -15.280 6.936 1.00 26.31 733 GLU A O 1
#

Mean predicted aligned error: 18.56 Å

Nearest PDB structures (foldseek):
  7xum-assembly1_A  TM=8.669E-01  e=1.197E-37  Homo sapiens
  7si7-assembly1_A  TM=7.611E-01  e=9.336E-40  Xenopus tropicalis
  7si6-assembly1_A  TM=7.500E-01  e=3.571E-40  Xenopus tropicalis
  8q76-assembly1_A  TM=6.825E-01  e=2.421E-41  Oryza sativa Japonica Group
  7si3-assembly1_A  TM=7.528E-01  e=1.377E-38  Xenopus tropicalis

Radius of gyration: 36.45 Å; Cα contacts (8 Å, |Δi|>4): 1067; chains: 1; bounding box: 95×84×102 Å